Protein AF-A0A7S2LLK6-F1 (afdb_monomer_lite)

Sequence (501 aa):
GRKLWCEEEKQRMEDEGDDYYACFLDEKWFYTQSLRRKIKFLPAMAGEEGVVYEVPRTISRRNVAKVMYLGVVANPIPDKNFDGKIFLKRISEMREYKRASTNQNFSDCAVVNAQLKRGEWHMVVTDGMTLGDLRDVLEYQYNLEDHIVDRLALRFYVPGKDEDSHKCMYIENENDSIPHVDRLSLGGYTLMVKYDKGDEREVDVSCDSRFMEDTMPEVGKAVREAYHWVDENIPIYLYLDNAGGHGTNEVVERYVKLLENKYNVICVHQRPRSPETNMLDLGVWMALQNVVERLHYKRRHSADALARTVEKAWYDLEEIKLSNVFRRWKFVLDLIIEDEGDNLKVESKRGKLFRAPSDEAETIDVAETNDAADDAVDDEAVGGRDALADEDEDEAAETFDRDAEYTDPLDCWEDATGDELTSKCCAKSSCRMSDLPLASTHKCLNCCGIMHGICGVEWDELSSNGFDIRKSSLSSQGQQFLNAQHTMNEICLECCENLTK

InterPro domains:
  IPR036397 Ribonuclease H superfamily [G3DSA:3.30.420.10] (161-344)

Foldseek 3Di:
DQLVLLVVVVVVCVVCPPLAAEKEKDKDKFFLDDPPDDDDDDADDVPDDGPPPPDPCPVDPVPTQIWMKIFMFGAADVVVVFLGGQDIDTQKDKDWDQFKDKDQCQDQQLVLSVCLQVVVLLVVDDPFAFLLNSLVCCCVPSVTDPLQSLQKKKWFWDDDPDPPDIDIDIRRDRRHTDDDDDSVVCVRIHIIGMDGTGDIDIDHDALELVSLLVCLVVSLVSVCVSVVVRDQPRAHEYEYEPDCSNYDPVSVVVSQCVSCVVRNYHYDYRDPPCLLLGLCSVPVVVQLSVQLNVQSVSTDRHNVSSVVSSVVSSVVDGSVRSNVSNVVSSVLSVQCNVVVNDCPSVVVCRPDDDDDPDPPPPDDDDDDDDDDDDDDDDDDDDDDDDDDDPPPPPPPPPPPPPPDDPDDPPDDDDDDDDDDDDDDDDDDPDDDPPDDDPVVVVVVCVVVVPDDDDDDDDDDDDDDDDDDDDDDDDDPVVVVVVVVVVVVVVVVVVVVVVVVD

pLDDT: mean 71.65, std 27.39, range [23.22, 98.44]

Organism: NCBI:txid267567

Secondary structure (DSSP, 8-state):
-HHHHHHHHHHHHHHHGGG-EEEEEEEEEEESS-TT--PPPPPPPTTPPP----------GGG--EEEEEEEEE--BGGGTB-SEEEEEESEEEEE-SS-EEE----SBHHHHHHHHTTGGGGT--TT-BHHHHHHHHHHHHT--HHHHTTEEEEEEEE-SSTT-EEEEEE-STTSBPP---TTGGGGEEEEEEE-TT-EEEEE----HHHHHHHHHHHHHHHHHHTTTS-TTS-EEEEE---GGG--HHHHHHHHHHHHHHH-EEEEEPPTT-GGGSHIIIIIHHHHHHHHHHHSTTB-SSHHHHHHHHHHHHHT--HHHHHHHHHHHHHHHHHHHHTTT-SHHHHHHTT-------TT-S------------S---------------------------------TT---S--------------S---GGG--HHHHHHHHHHTT---SS---------S-----------HHHHHHHHHHHHHHHHHHHHHHHT--

Structure (mmCIF, N/CA/C/O backbone):
data_AF-A0A7S2LLK6-F1
#
_entry.id   AF-A0A7S2LLK6-F1
#
loop_
_atom_site.group_PDB
_atom_site.id
_atom_site.type_symbol
_atom_site.label_atom_id
_atom_site.label_alt_id
_atom_site.label_comp_id
_atom_site.label_asym_id
_atom_site.label_entity_id
_atom_site.label_seq_id
_atom_site.pdbx_PDB_ins_code
_atom_site.Cartn_x
_atom_site.Cartn_y
_atom_site.Cartn_z
_atom_site.occupancy
_atom_site.B_iso_or_equiv
_atom_site.auth_seq_id
_atom_site.auth_comp_id
_atom_site.auth_asym_id
_atom_site.auth_atom_id
_atom_site.pdbx_PDB_model_num
ATOM 1 N N . GLY A 1 1 ? -12.834 15.895 25.697 1.00 85.19 1 GLY A N 1
ATOM 2 C CA . GLY A 1 1 ? -11.379 15.650 25.821 1.00 85.19 1 GLY A CA 1
ATOM 3 C C . GLY A 1 1 ? -11.061 14.228 25.398 1.00 85.19 1 GLY A C 1
ATOM 4 O O . GLY A 1 1 ? -11.996 13.501 25.085 1.00 85.19 1 GLY A O 1
ATOM 5 N N . ARG A 1 2 ? -9.782 13.833 25.377 1.00 90.94 2 ARG A N 1
ATOM 6 C CA . ARG A 1 2 ? -9.351 12.480 24.972 1.00 90.94 2 ARG A CA 1
ATOM 7 C C . ARG A 1 2 ? -9.945 11.372 25.857 1.00 90.94 2 ARG A C 1
ATOM 9 O O . ARG A 1 2 ? -10.465 10.405 25.316 1.00 90.94 2 ARG A O 1
ATOM 16 N N . LYS A 1 3 ? -9.982 11.580 27.181 1.00 93.19 3 LYS A N 1
ATOM 17 C CA . LYS A 1 3 ? -10.693 10.715 28.144 1.00 93.19 3 LYS A CA 1
ATOM 18 C C . LYS A 1 3 ? -12.157 10.497 27.760 1.00 93.19 3 LYS A C 1
ATOM 20 O O . LYS A 1 3 ? -12.543 9.370 27.502 1.00 93.19 3 LYS A O 1
ATOM 25 N N . LEU A 1 4 ? -12.926 11.586 27.662 1.00 94.25 4 LEU A N 1
ATOM 26 C CA . LEU A 1 4 ? -14.359 11.532 27.349 1.00 94.25 4 LEU A CA 1
ATOM 27 C C . LEU A 1 4 ? -14.635 10.762 26.054 1.00 94.25 4 LEU A C 1
ATOM 29 O O . LEU A 1 4 ? -15.556 9.966 26.006 1.00 94.25 4 LEU A O 1
ATOM 33 N N . TRP A 1 5 ? -13.807 10.968 25.026 1.00 94.56 5 TRP A N 1
ATOM 34 C CA . TRP A 1 5 ? -13.932 10.215 23.780 1.00 94.56 5 TRP A CA 1
ATOM 35 C C . TRP A 1 5 ? -13.736 8.713 24.017 1.00 94.56 5 TRP A C 1
ATOM 37 O O . TRP A 1 5 ? -14.548 7.919 23.573 1.00 94.56 5 TRP A O 1
ATOM 47 N N . CYS A 1 6 ? -12.720 8.306 24.784 1.00 94.31 6 CYS A N 1
ATOM 48 C CA . CYS A 1 6 ? -12.520 6.890 25.111 1.00 94.31 6 CYS A CA 1
ATOM 49 C C . CYS A 1 6 ? -13.683 6.310 25.936 1.00 94.31 6 CYS A C 1
ATOM 51 O O . CYS A 1 6 ? -14.060 5.163 25.713 1.00 94.31 6 CYS A O 1
ATOM 53 N N . GLU A 1 7 ? -14.254 7.086 26.864 1.00 95.50 7 GLU A N 1
ATOM 54 C CA . GLU A 1 7 ? -15.439 6.695 27.644 1.00 95.50 7 GLU A CA 1
ATOM 55 C C . GLU A 1 7 ? -16.670 6.511 26.741 1.00 95.50 7 GLU A C 1
ATOM 57 O O . GLU A 1 7 ? -17.357 5.501 26.852 1.00 95.50 7 GLU A O 1
ATOM 62 N N . GLU A 1 8 ? -16.913 7.438 25.810 1.00 95.25 8 GLU A N 1
ATOM 63 C CA . GLU A 1 8 ? -17.992 7.356 24.814 1.00 95.25 8 GLU A CA 1
ATOM 64 C C . GLU A 1 8 ? -17.844 6.115 23.922 1.00 95.25 8 GLU A C 1
ATOM 66 O O . GLU A 1 8 ? -18.819 5.410 23.670 1.00 95.25 8 GLU A O 1
ATOM 71 N N . GLU A 1 9 ? -16.623 5.809 23.477 1.00 94.62 9 GLU A N 1
ATOM 72 C CA . GLU A 1 9 ? -16.362 4.624 22.657 1.00 94.62 9 GLU A CA 1
ATOM 73 C C . GLU A 1 9 ? -16.538 3.319 23.445 1.00 94.62 9 GLU A C 1
ATOM 75 O O . GLU A 1 9 ? -17.066 2.344 22.912 1.00 94.62 9 GLU A O 1
ATOM 80 N N . LYS A 1 10 ? -16.149 3.291 24.725 1.00 94.88 10 LYS A N 1
ATOM 81 C CA . LYS A 1 10 ? -16.391 2.139 25.606 1.00 94.88 10 LYS A CA 1
ATOM 82 C C . LYS A 1 10 ? -17.877 1.929 25.865 1.00 94.88 10 LYS A C 1
ATOM 84 O O . LYS A 1 10 ? -18.346 0.803 25.737 1.00 94.88 10 LYS A O 1
ATOM 89 N N . GLN A 1 11 ? -18.613 3.005 26.136 1.00 95.81 11 GLN A N 1
ATOM 90 C CA . GLN A 1 11 ? -20.061 2.942 26.303 1.00 95.81 11 GLN A CA 1
ATOM 91 C C . GLN A 1 11 ? -20.739 2.418 25.034 1.00 95.81 11 GLN A C 1
ATOM 93 O O . GLN A 1 11 ? -21.596 1.548 25.122 1.00 95.81 11 GLN A O 1
ATOM 98 N N . ARG A 1 12 ? -20.304 2.860 23.846 1.00 94.88 12 ARG A N 1
ATOM 99 C CA . ARG A 1 12 ? -20.839 2.359 22.571 1.00 94.88 12 ARG A CA 1
ATOM 100 C C . ARG A 1 12 ? -20.636 0.852 22.401 1.00 94.88 12 ARG A C 1
ATOM 102 O O . ARG A 1 12 ? -21.558 0.158 21.987 1.00 94.88 12 ARG A O 1
ATOM 109 N N . MET A 1 13 ? -19.453 0.339 22.748 1.00 94.88 13 MET A N 1
ATOM 110 C CA . MET A 1 13 ? -19.194 -1.108 22.722 1.00 94.88 13 MET A CA 1
ATOM 111 C C . MET A 1 13 ? -20.119 -1.880 23.668 1.00 94.88 13 MET A C 1
ATOM 113 O O . MET A 1 13 ? -20.511 -3.000 23.354 1.00 94.88 13 MET A O 1
ATOM 117 N N . GLU A 1 14 ? -20.428 -1.316 24.835 1.00 94.88 14 GLU A N 1
ATOM 118 C CA . GLU A 1 14 ? -21.321 -1.937 25.817 1.00 94.88 14 GLU A CA 1
ATOM 119 C C . GLU A 1 14 ? -22.787 -1.896 25.374 1.00 94.88 14 GLU A C 1
ATOM 121 O O . GLU A 1 14 ? -23.493 -2.892 25.526 1.00 94.88 14 GLU A O 1
ATOM 126 N N . ASP A 1 15 ? -23.225 -0.773 24.803 1.00 94.88 15 ASP A N 1
ATOM 127 C CA . ASP A 1 15 ? -24.603 -0.561 24.357 1.00 94.88 15 ASP A CA 1
ATOM 128 C C . ASP A 1 15 ? -24.978 -1.484 23.188 1.00 94.88 15 ASP A C 1
ATOM 130 O O . ASP A 1 15 ? -26.101 -1.988 23.128 1.00 94.88 15 ASP A O 1
ATOM 134 N N . GLU A 1 16 ? -24.042 -1.722 22.268 1.00 92.81 16 GLU A N 1
ATOM 135 C CA . GLU A 1 16 ? -24.262 -2.555 21.080 1.00 92.81 16 GLU A CA 1
ATOM 136 C C . GLU A 1 16 ? -23.901 -4.030 21.283 1.00 92.81 16 GLU A C 1
ATOM 138 O O . GLU A 1 16 ? -24.431 -4.900 20.590 1.00 92.81 16 GLU A O 1
ATOM 143 N N . GLY A 1 17 ? -23.018 -4.334 22.237 1.00 93.25 17 GLY A N 1
ATOM 144 C CA . GLY A 1 17 ? -22.634 -5.701 22.575 1.00 93.25 17 GLY A CA 1
ATOM 145 C C . GLY A 1 17 ? -22.086 -6.484 21.377 1.00 93.25 17 GLY A C 1
ATOM 146 O O . GLY A 1 17 ? -21.028 -6.158 20.837 1.00 93.25 17 GLY A O 1
ATOM 147 N N . ASP A 1 18 ? -22.796 -7.545 20.986 1.00 88.81 18 ASP A N 1
ATOM 148 C CA . ASP A 1 18 ? -22.389 -8.447 19.899 1.00 88.81 18 ASP A CA 1
ATOM 149 C C . ASP A 1 18 ? -22.553 -7.824 18.499 1.00 88.81 18 ASP A C 1
ATOM 151 O O . ASP A 1 18 ? -21.915 -8.286 17.551 1.00 88.81 18 ASP A O 1
ATOM 155 N N . ASP A 1 19 ? -23.359 -6.765 18.369 1.00 92.19 19 ASP A N 1
ATOM 156 C CA . ASP A 1 19 ? -23.593 -6.057 17.103 1.00 92.19 19 ASP A CA 1
ATOM 157 C C . ASP A 1 19 ? -22.620 -4.884 16.883 1.00 92.19 19 ASP A C 1
ATOM 159 O O . ASP A 1 19 ? -22.769 -4.115 15.934 1.00 92.19 19 ASP A O 1
ATOM 163 N N . TYR A 1 20 ? -21.585 -4.767 17.722 1.00 95.50 20 TYR A N 1
ATOM 164 C CA . TYR A 1 20 ? -20.547 -3.753 17.572 1.00 95.50 20 TYR A CA 1
ATOM 165 C C . TYR A 1 20 ? -19.485 -4.172 16.541 1.00 95.50 20 TYR A C 1
ATOM 167 O O . TYR A 1 20 ? -18.602 -5.000 16.809 1.00 95.50 20 TYR A O 1
ATOM 175 N N . TYR A 1 21 ? -19.516 -3.539 15.366 1.00 96.75 21 TYR A N 1
ATOM 176 C CA . TYR A 1 21 ? -18.551 -3.764 14.286 1.00 96.75 21 TYR A CA 1
ATOM 177 C C . TYR A 1 21 ? -17.672 -2.531 14.070 1.00 96.75 21 TYR A C 1
ATOM 179 O O . TYR A 1 21 ? -18.152 -1.475 13.668 1.00 96.75 21 TYR A O 1
ATOM 187 N N . ALA A 1 22 ? -16.366 -2.679 14.306 1.00 96.81 22 ALA A N 1
ATOM 188 C CA . ALA A 1 22 ? -15.386 -1.602 14.190 1.00 96.81 22 ALA A CA 1
ATOM 189 C C . ALA A 1 22 ? -14.271 -1.939 13.199 1.00 96.81 22 ALA A C 1
ATOM 191 O O . ALA A 1 22 ? -13.627 -2.989 13.300 1.00 96.81 22 ALA A O 1
ATOM 192 N N . CYS A 1 23 ? -13.997 -0.997 12.303 1.00 97.88 23 CYS A N 1
ATOM 193 C CA . CYS A 1 23 ? -12.882 -1.012 11.370 1.00 97.88 23 CYS A CA 1
ATOM 194 C C . CYS A 1 23 ? -12.113 0.312 11.421 1.00 97.88 23 CYS A C 1
ATOM 196 O O . CYS A 1 23 ? -12.633 1.334 11.857 1.00 97.88 23 CYS A O 1
ATOM 198 N N . PHE A 1 24 ? -10.851 0.283 11.017 1.00 98.00 24 PHE A N 1
ATOM 199 C CA . PHE A 1 24 ? -9.899 1.373 11.197 1.00 98.00 24 PHE A CA 1
ATOM 200 C C . PHE A 1 24 ? -9.272 1.709 9.861 1.00 98.00 24 PHE A C 1
ATOM 202 O O . PHE A 1 24 ? -8.800 0.794 9.191 1.00 98.00 24 PHE A O 1
ATOM 209 N N . LEU A 1 25 ? -9.265 2.989 9.511 1.00 97.12 25 LEU A N 1
ATOM 210 C CA . LEU A 1 25 ? -8.668 3.563 8.317 1.00 97.12 25 LEU A CA 1
ATOM 211 C C . LEU A 1 25 ? -7.530 4.495 8.715 1.00 97.12 25 LEU A C 1
ATOM 213 O O . LEU A 1 25 ? -7.634 5.238 9.692 1.00 97.12 25 LEU A O 1
ATOM 217 N N . ASP A 1 26 ? -6.444 4.405 7.961 1.00 96.06 26 ASP A N 1
ATOM 218 C CA . ASP A 1 26 ? -5.253 5.230 8.122 1.00 96.06 26 ASP A CA 1
ATOM 219 C C . ASP A 1 26 ? -4.350 5.090 6.887 1.00 96.06 26 ASP A C 1
ATOM 221 O O . ASP A 1 26 ? -4.468 4.122 6.119 1.00 96.06 26 ASP A O 1
ATOM 225 N N . GLU A 1 27 ? -3.424 6.028 6.715 1.00 94.75 27 GLU A N 1
ATOM 226 C CA . GLU A 1 27 ? -2.404 6.009 5.677 1.00 94.75 27 GLU A CA 1
ATOM 227 C C . GLU A 1 27 ? -0.985 5.856 6.230 1.00 94.75 27 GLU A C 1
ATOM 229 O O . GLU A 1 27 ? -0.643 6.257 7.337 1.00 94.75 27 GLU A O 1
ATOM 234 N N . LYS A 1 28 ? -0.094 5.277 5.423 1.00 93.00 28 LYS A N 1
ATOM 235 C CA . LYS A 1 28 ? 1.302 5.098 5.815 1.00 93.00 28 LYS A CA 1
ATOM 236 C C . LYS A 1 28 ? 2.269 5.168 4.649 1.00 93.00 28 LYS A C 1
ATOM 238 O O . LYS A 1 28 ? 2.090 4.504 3.631 1.00 93.00 28 LYS A O 1
ATOM 243 N N . TRP A 1 29 ? 3.396 5.842 4.884 1.00 93.31 29 TRP A N 1
ATOM 244 C CA . TRP A 1 29 ? 4.627 5.645 4.118 1.00 93.31 29 TRP A CA 1
ATOM 245 C C . TRP A 1 29 ? 5.338 4.340 4.499 1.00 93.31 29 TRP A C 1
ATOM 247 O O . TRP A 1 29 ? 5.798 4.173 5.635 1.00 93.31 29 TRP A O 1
ATOM 257 N N . PHE A 1 30 ? 5.488 3.446 3.527 1.00 93.38 30 PHE A N 1
ATOM 258 C CA . PHE A 1 30 ? 6.358 2.277 3.602 1.00 93.38 30 PHE A CA 1
ATOM 259 C C . PHE A 1 30 ? 7.743 2.601 3.061 1.00 93.38 30 PHE A C 1
ATOM 261 O O . PHE A 1 30 ? 7.897 3.361 2.106 1.00 93.38 30 PHE A O 1
ATOM 268 N N . TYR A 1 31 ? 8.751 1.969 3.654 1.00 89.00 31 TYR A N 1
ATOM 269 C CA . TYR A 1 31 ? 10.155 2.137 3.287 1.00 89.00 31 TYR A CA 1
ATOM 270 C C . TYR A 1 31 ? 10.799 0.780 3.020 1.00 89.00 31 TYR A C 1
ATOM 272 O O . TYR A 1 31 ? 10.410 -0.227 3.613 1.00 89.00 31 TYR A O 1
ATOM 280 N N . THR A 1 32 ? 11.851 0.752 2.198 1.00 85.12 32 THR A N 1
ATOM 281 C CA . THR A 1 32 ? 12.624 -0.482 1.959 1.00 85.12 32 THR A CA 1
ATOM 282 C C . THR A 1 32 ? 13.290 -1.014 3.230 1.00 85.12 32 THR A C 1
ATOM 284 O O . THR A 1 32 ? 13.510 -2.214 3.363 1.00 85.12 32 THR A O 1
ATOM 287 N N . GLN A 1 33 ? 13.653 -0.112 4.147 1.00 76.19 33 GLN A N 1
ATOM 288 C CA . GLN A 1 33 ? 14.254 -0.407 5.445 1.00 76.19 33 GLN A CA 1
ATOM 289 C C . GLN A 1 33 ? 13.787 0.648 6.450 1.00 76.19 33 GLN A C 1
ATOM 291 O O . GLN A 1 33 ? 13.940 1.843 6.191 1.00 76.19 33 GLN A O 1
ATOM 296 N N . SER A 1 34 ? 13.262 0.245 7.608 1.00 67.38 34 SER A N 1
ATOM 297 C CA . SER A 1 34 ? 13.148 1.153 8.744 1.00 67.38 34 SER A CA 1
ATOM 298 C C . SER A 1 34 ? 14.523 1.306 9.387 1.00 67.38 34 SER A C 1
ATOM 300 O O . SER A 1 34 ? 15.154 0.347 9.829 1.00 67.38 34 SER A O 1
ATOM 302 N N . LEU A 1 35 ? 14.990 2.547 9.506 1.00 60.16 35 LEU A N 1
ATOM 303 C CA . LEU A 1 35 ? 16.221 2.878 10.239 1.00 60.16 35 LEU A CA 1
ATOM 304 C C . LEU A 1 35 ? 16.086 2.654 11.763 1.00 60.16 35 LEU A C 1
ATOM 306 O O . LEU A 1 35 ? 16.963 3.037 12.529 1.00 60.16 35 LEU A O 1
ATOM 310 N N . ARG A 1 36 ? 14.976 2.054 12.215 1.00 55.44 36 ARG A N 1
ATOM 311 C CA . ARG A 1 36 ? 14.651 1.799 13.623 1.00 55.44 36 ARG A CA 1
ATOM 312 C C . ARG A 1 36 ? 15.213 0.465 14.130 1.00 55.44 36 ARG A C 1
ATOM 314 O O . ARG A 1 36 ? 15.164 0.204 15.329 1.00 55.44 36 ARG A O 1
ATOM 321 N N . ARG A 1 37 ? 15.756 -0.388 13.251 1.00 55.81 37 ARG A N 1
ATOM 322 C CA . ARG A 1 37 ? 16.369 -1.664 13.645 1.00 55.81 37 ARG A CA 1
ATOM 323 C C . ARG A 1 37 ? 17.856 -1.511 13.949 1.00 55.81 37 ARG A C 1
ATOM 325 O O . ARG A 1 37 ? 18.644 -1.121 13.093 1.00 55.81 37 ARG A O 1
ATOM 332 N N . LYS A 1 3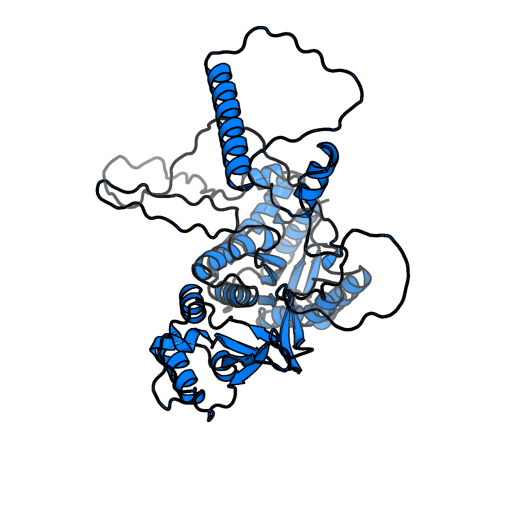8 ? 18.254 -1.937 15.149 1.00 57.91 38 LYS A N 1
ATOM 333 C CA . LYS A 1 38 ? 19.652 -2.258 15.455 1.00 57.91 38 LYS A CA 1
ATOM 334 C C . LYS A 1 38 ? 19.951 -3.647 14.888 1.00 57.91 38 LYS A C 1
ATOM 336 O O . LYS A 1 38 ? 19.383 -4.634 15.350 1.00 57.91 38 LYS A O 1
ATOM 341 N N . ILE A 1 39 ? 20.808 -3.726 13.874 1.00 61.28 39 ILE A N 1
ATOM 342 C CA . ILE A 1 39 ? 21.269 -5.007 13.328 1.00 61.28 39 ILE A CA 1
ATOM 343 C C . ILE A 1 39 ? 22.295 -5.583 14.311 1.00 61.28 39 ILE A C 1
ATOM 345 O O . ILE A 1 39 ? 23.321 -4.957 14.572 1.00 61.28 39 ILE A O 1
ATOM 349 N N . LYS A 1 40 ? 21.998 -6.752 14.892 1.00 63.75 40 LYS A N 1
ATOM 350 C CA . LYS A 1 40 ? 22.940 -7.486 15.747 1.00 63.75 40 LYS A CA 1
ATOM 351 C C . LYS A 1 40 ? 23.849 -8.333 14.858 1.00 63.75 40 LYS A C 1
ATOM 353 O O . LYS A 1 40 ? 23.359 -9.149 14.082 1.00 63.75 40 LYS A O 1
ATOM 358 N N . PHE A 1 41 ? 25.157 -8.136 14.982 1.00 65.31 41 PHE A N 1
ATOM 359 C CA . PHE A 1 41 ? 26.160 -8.922 14.270 1.00 65.31 41 PHE A CA 1
ATOM 360 C C . PHE A 1 41 ? 26.709 -9.995 15.200 1.00 65.31 41 PHE A C 1
ATOM 362 O O . PHE A 1 41 ? 27.157 -9.687 16.306 1.00 65.31 41 PHE A O 1
ATOM 369 N N . LEU A 1 42 ? 26.679 -11.246 14.747 1.00 72.88 42 LEU A N 1
ATOM 370 C CA . LEU A 1 42 ? 27.428 -12.304 15.408 1.00 72.88 42 LEU A CA 1
ATOM 371 C C . LEU A 1 42 ? 28.909 -12.138 15.036 1.00 72.88 42 LEU A C 1
ATOM 373 O O . LEU A 1 42 ? 29.214 -11.975 13.851 1.00 72.88 42 LEU A O 1
ATOM 377 N N . PRO A 1 43 ? 29.830 -12.126 16.013 1.00 70.44 43 PRO A N 1
ATOM 378 C CA . PRO A 1 43 ? 31.254 -12.095 15.716 1.00 70.44 43 PRO A CA 1
ATOM 379 C C . PRO A 1 43 ? 31.660 -13.382 14.993 1.00 70.44 43 PRO A C 1
ATOM 381 O O . PRO A 1 43 ? 31.127 -14.453 15.277 1.00 70.44 43 PRO A O 1
ATOM 384 N N . ALA A 1 44 ? 32.620 -13.273 14.074 1.00 73.38 44 ALA A N 1
ATOM 385 C CA . ALA A 1 44 ? 33.205 -14.440 13.424 1.00 73.38 44 ALA A CA 1
ATOM 386 C C . ALA A 1 44 ? 33.838 -15.365 14.473 1.00 73.38 44 ALA A C 1
ATOM 388 O O . ALA A 1 44 ? 34.542 -14.891 15.374 1.00 73.38 44 ALA A O 1
ATOM 389 N N . MET A 1 45 ? 33.603 -16.674 14.367 1.00 75.44 45 MET A N 1
ATOM 390 C CA . MET A 1 45 ? 34.303 -17.641 15.211 1.00 75.44 45 MET A CA 1
ATOM 391 C C . MET A 1 45 ? 35.757 -17.817 14.755 1.00 75.44 45 MET A C 1
ATOM 393 O O . MET A 1 45 ? 36.151 -17.432 13.653 1.00 75.44 45 MET A O 1
ATOM 397 N N . ALA A 1 46 ? 36.591 -18.400 15.620 1.00 73.38 46 ALA A N 1
ATOM 398 C CA . ALA A 1 46 ? 37.994 -18.647 15.304 1.00 73.38 46 ALA A CA 1
ATOM 399 C C . ALA A 1 46 ? 38.129 -19.548 14.062 1.00 73.38 46 ALA A C 1
ATOM 401 O O . ALA A 1 46 ? 37.759 -20.719 14.096 1.00 73.38 46 ALA A O 1
ATOM 402 N N . GLY A 1 47 ? 38.694 -18.998 12.984 1.00 78.81 47 GLY A N 1
ATOM 403 C CA . GLY A 1 47 ? 38.886 -19.697 11.710 1.00 78.81 47 GLY A CA 1
ATOM 404 C C . GLY A 1 47 ? 37.824 -19.405 10.646 1.00 78.81 47 GLY A C 1
ATOM 405 O O . GLY A 1 47 ? 37.988 -19.861 9.518 1.00 78.81 47 GLY A O 1
ATOM 406 N N . GLU A 1 48 ? 36.784 -18.629 10.962 1.00 80.19 48 GLU A N 1
ATOM 407 C CA . GLU A 1 48 ? 35.832 -18.122 9.971 1.00 80.19 48 GLU A CA 1
ATOM 408 C C . GLU A 1 48 ? 36.292 -16.755 9.446 1.00 80.19 48 GLU A C 1
ATOM 410 O O . GLU A 1 48 ? 36.667 -15.867 10.217 1.00 80.19 48 GLU A O 1
ATOM 415 N N . GLU A 1 49 ? 36.261 -16.566 8.125 1.00 68.56 49 GLU A N 1
ATOM 416 C CA . GLU A 1 49 ? 36.377 -15.225 7.553 1.00 68.56 49 GLU A CA 1
ATOM 417 C C . GLU A 1 49 ? 35.139 -14.417 7.950 1.00 68.56 49 GLU A C 1
ATOM 419 O O . GLU A 1 49 ? 34.004 -14.877 7.812 1.00 68.56 49 GLU A O 1
ATOM 424 N N . GLY A 1 50 ? 35.354 -13.210 8.477 1.00 61.72 50 GLY A N 1
ATOM 425 C CA . GLY A 1 50 ? 34.254 -12.340 8.874 1.00 61.72 50 GLY A CA 1
ATOM 426 C C . GLY A 1 50 ? 33.311 -12.076 7.705 1.00 61.72 50 GLY A C 1
ATOM 427 O O . GLY A 1 50 ? 33.748 -11.716 6.613 1.00 61.72 50 GLY A O 1
ATOM 428 N N . VAL A 1 51 ? 32.007 -12.228 7.940 1.00 60.62 51 VAL A N 1
ATOM 429 C CA . VAL A 1 51 ? 30.991 -11.866 6.950 1.00 60.62 51 VAL A CA 1
ATOM 430 C C . VAL A 1 51 ? 31.052 -10.352 6.742 1.00 60.62 51 VAL A C 1
ATOM 432 O O . VAL A 1 51 ? 30.602 -9.578 7.587 1.00 60.62 51 VAL A O 1
ATOM 435 N N . VAL A 1 52 ? 31.605 -9.915 5.609 1.00 57.31 52 VAL A N 1
ATOM 436 C CA . VAL A 1 52 ? 31.505 -8.518 5.179 1.00 57.31 52 VAL A CA 1
ATOM 437 C C . VAL A 1 52 ? 30.081 -8.307 4.689 1.00 57.31 52 VAL A C 1
ATOM 439 O O . VAL A 1 52 ? 29.733 -8.639 3.558 1.00 57.31 52 VAL A O 1
ATOM 442 N N . TYR A 1 53 ? 29.226 -7.790 5.567 1.00 56.00 53 TYR A N 1
ATOM 443 C CA . TYR A 1 53 ? 27.906 -7.354 5.151 1.00 56.00 53 TYR A CA 1
ATOM 444 C C . TYR A 1 53 ? 28.053 -6.054 4.360 1.00 56.00 53 TYR A C 1
ATOM 446 O O . TYR A 1 53 ? 28.456 -5.024 4.906 1.00 56.00 53 TYR A O 1
ATOM 454 N N . GLU A 1 54 ? 27.716 -6.091 3.074 1.00 55.69 54 GLU A N 1
ATOM 455 C CA . GLU A 1 54 ? 27.576 -4.878 2.278 1.00 55.69 54 GLU A CA 1
ATOM 456 C C . GLU A 1 54 ? 26.361 -4.102 2.790 1.00 55.69 54 GLU A C 1
ATOM 458 O O . GLU A 1 54 ? 25.217 -4.359 2.412 1.00 55.69 54 GLU A O 1
ATOM 463 N N . VAL A 1 55 ? 26.601 -3.156 3.699 1.00 53.16 55 VAL A N 1
ATOM 464 C CA . VAL A 1 55 ? 25.573 -2.195 4.095 1.00 53.16 55 VAL A CA 1
ATOM 465 C C . VAL A 1 55 ? 25.196 -1.412 2.836 1.00 53.16 55 VAL A C 1
ATOM 467 O O . VAL A 1 55 ? 26.084 -0.800 2.230 1.00 53.16 55 VAL A O 1
ATOM 470 N N . PRO A 1 56 ? 23.913 -1.401 2.424 1.00 54.44 56 PRO A N 1
ATOM 471 C CA . PRO A 1 56 ? 23.483 -0.563 1.319 1.00 54.44 56 PRO A CA 1
ATOM 472 C C . PRO A 1 56 ? 23.881 0.877 1.629 1.00 54.44 56 PRO A C 1
ATOM 474 O O . PRO A 1 56 ? 23.436 1.451 2.627 1.00 54.44 56 PRO A O 1
ATOM 477 N N . ARG A 1 57 ? 24.758 1.460 0.806 1.00 49.25 57 ARG A N 1
ATOM 478 C CA . ARG A 1 57 ? 25.170 2.857 0.965 1.00 49.25 57 ARG A CA 1
ATOM 479 C C . ARG A 1 57 ? 23.991 3.743 0.582 1.00 49.25 57 ARG A C 1
ATOM 481 O O . ARG A 1 57 ? 23.857 4.158 -0.564 1.00 49.25 57 ARG A O 1
ATOM 488 N N . THR A 1 58 ? 23.115 4.021 1.539 1.00 52.25 58 THR A N 1
ATOM 489 C CA . THR A 1 58 ? 22.087 5.048 1.374 1.00 52.25 58 THR A CA 1
ATOM 490 C C . THR A 1 58 ? 22.758 6.396 1.598 1.00 52.25 58 THR A C 1
ATOM 492 O O . THR A 1 58 ? 22.996 6.798 2.731 1.00 52.25 58 THR A O 1
ATOM 495 N N . ILE A 1 59 ? 23.117 7.070 0.505 1.00 47.12 59 ILE A N 1
ATOM 496 C CA . ILE A 1 59 ? 23.887 8.326 0.534 1.00 47.12 59 ILE A CA 1
ATOM 497 C C . ILE A 1 59 ? 23.030 9.496 1.066 1.00 47.12 59 ILE A C 1
ATOM 499 O O . ILE A 1 59 ? 23.570 10.474 1.571 1.00 47.12 59 ILE A O 1
ATOM 503 N N . SER A 1 60 ? 21.692 9.400 1.011 1.00 57.78 60 SER A N 1
ATOM 504 C CA . SER A 1 60 ? 20.773 10.426 1.527 1.00 57.78 60 SER A CA 1
ATOM 505 C C . SER A 1 60 ? 19.403 9.854 1.905 1.00 57.78 60 SER A C 1
ATOM 507 O O . SER A 1 60 ? 18.804 9.114 1.124 1.00 57.78 60 SER A O 1
ATOM 509 N N . ARG A 1 61 ? 18.861 10.267 3.065 1.00 56.41 61 ARG A N 1
ATOM 510 C CA . ARG A 1 61 ? 17.477 9.956 3.494 1.00 56.41 61 ARG A CA 1
ATOM 511 C C . ARG A 1 61 ? 16.425 10.549 2.546 1.00 56.41 61 ARG A C 1
ATOM 513 O O . ARG A 1 61 ? 15.323 10.019 2.468 1.00 56.41 61 ARG A O 1
ATOM 520 N N . ARG A 1 62 ? 16.779 11.599 1.790 1.00 56.16 62 ARG A N 1
ATOM 521 C CA . ARG A 1 62 ? 15.890 12.260 0.815 1.00 56.16 62 ARG A CA 1
ATOM 522 C C . ARG A 1 62 ? 15.602 11.395 -0.418 1.00 56.16 62 ARG A C 1
ATOM 524 O O . ARG A 1 62 ? 14.596 11.612 -1.078 1.00 56.16 62 ARG A O 1
ATOM 531 N N . ASN A 1 63 ? 16.457 10.408 -0.701 1.00 64.62 63 ASN A N 1
ATOM 532 C CA . ASN A 1 63 ? 16.377 9.571 -1.904 1.00 64.62 63 ASN A CA 1
ATOM 533 C C . ASN A 1 63 ? 15.976 8.117 -1.603 1.00 64.62 63 ASN A C 1
ATOM 535 O O . ASN A 1 63 ? 16.168 7.239 -2.443 1.00 64.62 63 ASN A O 1
ATOM 539 N N . VAL A 1 64 ? 15.460 7.832 -0.403 1.00 73.25 64 VAL A N 1
ATOM 540 C CA . VAL A 1 64 ? 14.989 6.483 -0.064 1.00 73.25 64 VAL A CA 1
ATOM 541 C C . VAL A 1 64 ? 13.677 6.224 -0.796 1.00 73.25 64 VAL A C 1
ATOM 543 O O . VAL A 1 64 ? 12.743 7.018 -0.697 1.00 73.25 64 VAL A O 1
ATOM 546 N N . ALA A 1 65 ? 13.606 5.102 -1.517 1.00 83.88 65 ALA A N 1
ATOM 547 C CA . ALA A 1 65 ? 12.362 4.651 -2.124 1.00 83.88 65 ALA A CA 1
ATOM 548 C C . ALA A 1 65 ? 11.301 4.459 -1.030 1.00 83.88 65 ALA A C 1
ATOM 550 O O . ALA A 1 65 ? 11.511 3.712 -0.069 1.00 83.88 65 ALA A O 1
ATOM 551 N N . LYS A 1 66 ? 10.179 5.155 -1.193 1.00 90.25 66 LYS A N 1
ATOM 552 C CA . LYS A 1 66 ? 9.026 5.112 -0.302 1.00 90.25 66 LYS A CA 1
ATOM 553 C C . LYS A 1 66 ? 7.753 5.087 -1.132 1.00 90.25 66 LYS A C 1
ATOM 555 O O . LYS A 1 66 ? 7.731 5.668 -2.211 1.00 90.25 66 LYS A O 1
ATOM 560 N N . VAL A 1 67 ? 6.729 4.416 -0.626 1.00 93.94 67 VAL A N 1
ATOM 561 C CA . VAL A 1 67 ? 5.394 4.358 -1.238 1.00 93.94 67 VAL A CA 1
ATOM 562 C C . VAL A 1 67 ? 4.356 4.568 -0.153 1.00 93.94 67 VAL A C 1
ATOM 564 O O . VAL A 1 67 ? 4.554 4.113 0.975 1.00 93.94 67 VAL A O 1
ATOM 567 N N . MET A 1 68 ? 3.282 5.278 -0.472 1.00 95.19 68 MET A N 1
ATOM 568 C CA . MET A 1 68 ? 2.207 5.556 0.473 1.00 95.19 68 MET A CA 1
ATOM 569 C C . MET A 1 68 ? 1.021 4.643 0.195 1.00 95.19 68 MET A C 1
ATOM 571 O O . MET A 1 68 ? 0.679 4.406 -0.962 1.00 95.19 68 MET A O 1
ATOM 575 N N . TYR A 1 69 ? 0.405 4.131 1.250 1.00 97.19 69 TYR A N 1
ATOM 576 C CA . TYR A 1 69 ? -0.775 3.281 1.168 1.00 97.19 69 TYR A CA 1
ATOM 577 C C . TYR A 1 69 ? -1.839 3.764 2.138 1.00 97.19 69 TYR A C 1
ATOM 579 O O . TYR A 1 69 ? -1.515 4.076 3.280 1.00 97.19 69 TYR A O 1
ATOM 587 N N . LEU A 1 70 ? -3.088 3.757 1.686 1.00 97.19 70 LEU A N 1
ATOM 588 C CA . LEU A 1 70 ? -4.278 3.814 2.521 1.00 97.19 70 LEU A CA 1
ATOM 589 C C . LEU A 1 70 ? -4.717 2.379 2.806 1.00 97.19 70 LEU A C 1
ATOM 591 O O . LEU A 1 70 ? -4.801 1.572 1.876 1.00 97.19 70 LEU A O 1
ATOM 595 N N . GLY A 1 71 ? -5.032 2.042 4.052 1.00 97.56 71 GLY A N 1
ATOM 596 C CA . GLY A 1 71 ? -5.607 0.733 4.340 1.00 97.56 71 GLY A CA 1
ATOM 597 C C . GLY A 1 71 ? -6.686 0.750 5.398 1.00 97.56 71 GLY A C 1
ATOM 598 O O . GLY A 1 71 ? -6.834 1.706 6.152 1.00 97.56 71 GLY A O 1
ATOM 599 N N . VAL A 1 72 ? -7.458 -0.335 5.402 1.00 98.38 72 VAL A N 1
ATOM 600 C CA . VAL A 1 72 ? -8.575 -0.564 6.309 1.00 98.38 72 VAL A CA 1
ATOM 601 C C . VAL A 1 72 ? -8.489 -1.969 6.884 1.00 98.38 72 VAL A C 1
ATOM 603 O O . VAL A 1 72 ? -8.371 -2.956 6.148 1.00 98.38 72 VAL A O 1
ATOM 606 N N . VAL A 1 73 ? -8.555 -2.057 8.208 1.00 98.38 73 VAL A N 1
ATOM 607 C CA . VAL A 1 73 ? -8.469 -3.313 8.964 1.00 98.38 73 VAL A CA 1
ATOM 608 C C . VAL A 1 73 ? -9.506 -3.365 10.071 1.00 98.38 73 VAL A C 1
ATOM 610 O O . VAL A 1 73 ? -10.011 -2.341 10.521 1.00 98.38 73 VAL A O 1
ATOM 613 N N . ALA A 1 74 ? -9.780 -4.565 10.558 1.00 98.00 74 ALA A N 1
ATOM 614 C CA . ALA A 1 74 ? -10.636 -4.800 11.703 1.00 98.00 74 ALA A CA 1
ATOM 615 C C . ALA A 1 74 ? -10.180 -6.030 12.495 1.00 98.00 74 ALA A C 1
ATOM 617 O O . ALA A 1 74 ? -9.204 -6.702 12.151 1.00 98.00 74 ALA A O 1
ATOM 618 N N . ASN A 1 75 ? -10.903 -6.333 13.571 1.00 96.88 75 ASN A N 1
ATOM 619 C CA . ASN A 1 75 ? -10.721 -7.585 14.290 1.00 96.88 75 ASN A CA 1
ATOM 620 C C . ASN A 1 75 ? -11.134 -8.777 13.405 1.00 96.88 75 ASN A C 1
ATOM 622 O O . ASN A 1 75 ? -12.282 -8.802 12.959 1.00 96.88 75 ASN A O 1
ATOM 626 N N . PRO A 1 76 ? -10.264 -9.779 13.194 1.00 96.81 76 PRO A N 1
ATOM 627 C CA . PRO A 1 76 ? -10.643 -11.007 12.503 1.00 96.81 76 PRO A CA 1
ATOM 628 C C . PRO A 1 76 ? -11.771 -11.745 13.232 1.00 96.81 76 PRO A C 1
ATOM 630 O O . PRO A 1 76 ? -11.810 -11.779 14.466 1.00 96.81 76 PRO A O 1
ATOM 633 N N . ILE A 1 77 ? -12.659 -12.375 12.463 1.00 95.62 77 ILE A N 1
ATOM 634 C CA . ILE A 1 77 ? -13.762 -13.208 12.955 1.00 95.62 77 ILE A CA 1
ATOM 635 C C . ILE A 1 77 ? -13.751 -14.527 12.161 1.00 95.62 77 ILE A C 1
ATOM 637 O O . ILE A 1 77 ? -14.421 -14.638 11.128 1.00 95.62 77 ILE A O 1
ATOM 641 N N . PRO A 1 78 ? -12.999 -15.546 12.629 1.00 92.94 78 PRO A N 1
ATOM 642 C CA . PRO A 1 78 ? -12.835 -16.814 11.912 1.00 92.94 78 PRO A CA 1
ATOM 643 C C . PRO A 1 78 ? -14.158 -17.530 11.616 1.00 92.94 78 PRO A C 1
ATOM 645 O O . PRO A 1 78 ? -14.346 -18.052 10.520 1.00 92.94 78 PRO A O 1
ATOM 648 N N . ASP A 1 79 ? -15.119 -17.468 12.543 1.00 94.56 79 ASP A N 1
ATOM 649 C CA . ASP A 1 79 ? -16.446 -18.087 12.395 1.00 94.56 79 ASP A CA 1
ATOM 650 C C . ASP A 1 79 ? -17.260 -17.515 11.221 1.00 94.56 79 ASP A C 1
ATOM 652 O O . ASP A 1 79 ? -18.225 -18.129 10.763 1.00 94.56 79 ASP A O 1
ATOM 656 N N . LYS A 1 80 ? -16.882 -16.333 10.725 1.00 95.06 80 LYS A N 1
ATOM 657 C CA . LYS A 1 80 ? -17.506 -15.653 9.584 1.00 95.06 80 LYS A CA 1
ATOM 658 C C . LYS A 1 80 ? -16.628 -15.656 8.331 1.00 95.06 80 LYS A C 1
ATOM 660 O O . LYS A 1 80 ? -16.979 -15.011 7.343 1.00 95.06 80 LYS A O 1
ATOM 665 N N . ASN A 1 81 ? -15.519 -16.402 8.359 1.00 95.19 81 ASN A N 1
ATOM 666 C CA . ASN A 1 81 ? -14.500 -16.416 7.313 1.00 95.19 81 ASN A CA 1
ATOM 667 C C . ASN A 1 81 ? -13.968 -15.001 7.012 1.00 95.19 81 ASN A C 1
ATOM 669 O O . ASN A 1 81 ? -13.849 -14.605 5.853 1.00 95.19 81 ASN A O 1
ATOM 673 N N . PHE A 1 82 ? -13.703 -14.229 8.070 1.00 96.75 82 PHE A N 1
ATOM 674 C CA . PHE A 1 82 ? -13.174 -12.873 7.979 1.00 96.75 82 PHE A CA 1
ATOM 675 C C . PHE A 1 82 ? -11.813 -12.768 8.663 1.00 96.75 82 PHE A C 1
ATOM 677 O O . PHE A 1 82 ? -11.695 -12.974 9.871 1.00 96.75 82 PHE A O 1
ATOM 684 N N . ASP A 1 83 ? -10.795 -12.404 7.889 1.00 96.25 83 ASP A N 1
ATOM 685 C CA . ASP A 1 83 ? -9.385 -12.434 8.287 1.00 96.25 83 ASP A CA 1
ATOM 686 C C . ASP A 1 83 ? -8.877 -11.093 8.864 1.00 96.25 83 ASP A C 1
ATOM 688 O O . ASP A 1 83 ? -7.697 -10.955 9.198 1.00 96.25 83 ASP A O 1
ATOM 692 N N . GLY A 1 84 ? -9.766 -10.098 8.980 1.00 96.88 84 GLY A N 1
ATOM 693 C CA . GLY A 1 84 ? -9.484 -8.761 9.507 1.00 96.88 84 GLY A CA 1
ATOM 694 C C . GLY A 1 84 ? -8.932 -7.757 8.488 1.00 96.88 84 GLY A C 1
ATOM 695 O O . GLY A 1 84 ? -8.815 -6.578 8.823 1.00 96.88 84 GLY A O 1
ATOM 696 N N . LYS A 1 85 ? -8.595 -8.169 7.261 1.00 97.50 85 LYS A N 1
ATOM 697 C CA . LYS A 1 85 ? -8.111 -7.276 6.197 1.00 97.50 85 LYS A CA 1
ATOM 698 C C . LYS A 1 85 ? -9.290 -6.859 5.319 1.00 97.50 85 LYS A C 1
ATOM 700 O O . LYS A 1 85 ? -10.022 -7.711 4.832 1.00 97.50 85 LYS A O 1
ATOM 705 N N . ILE A 1 86 ? -9.487 -5.555 5.117 1.00 98.06 86 ILE A N 1
ATOM 706 C CA . ILE A 1 86 ? -10.653 -5.038 4.376 1.00 98.06 86 ILE A CA 1
ATOM 707 C C . ILE A 1 86 ? -10.221 -4.368 3.076 1.00 98.06 86 ILE A C 1
ATOM 709 O O . ILE A 1 86 ? -10.731 -4.693 2.008 1.00 98.06 86 ILE A O 1
ATOM 713 N N . PHE A 1 87 ? -9.286 -3.423 3.156 1.00 98.12 87 PHE A N 1
ATOM 714 C CA . PHE A 1 87 ? -8.910 -2.597 2.013 1.00 98.12 87 PHE A CA 1
ATOM 715 C C . PHE A 1 87 ? -7.439 -2.208 2.099 1.00 98.12 87 PHE A C 1
ATOM 717 O O . PHE A 1 87 ? -6.931 -1.933 3.184 1.00 98.12 87 PHE A O 1
ATOM 724 N N . LEU A 1 88 ? -6.759 -2.171 0.960 1.00 98.00 88 LEU A N 1
ATOM 725 C CA . LEU A 1 88 ? -5.412 -1.631 0.836 1.00 98.00 88 LEU A CA 1
ATOM 726 C C . LEU A 1 88 ? -5.277 -1.031 -0.562 1.00 98.00 88 LEU A C 1
ATOM 728 O O . LEU A 1 88 ? -5.492 -1.730 -1.550 1.00 98.00 88 LEU A O 1
ATOM 732 N N . LYS A 1 89 ? -4.925 0.250 -0.645 1.00 97.25 89 LYS A N 1
ATOM 733 C CA . LYS A 1 89 ? -4.762 0.967 -1.911 1.00 97.25 89 LYS A CA 1
ATOM 734 C C . LYS A 1 89 ? -3.525 1.843 -1.853 1.00 97.25 89 LYS A C 1
ATOM 736 O O . LYS A 1 89 ? -3.351 2.619 -0.912 1.00 97.25 89 LYS A O 1
ATOM 741 N N . ARG A 1 90 ? -2.659 1.714 -2.858 1.00 96.75 90 ARG A N 1
ATOM 742 C CA . ARG A 1 90 ? -1.533 2.627 -3.044 1.00 96.75 90 ARG A CA 1
ATOM 743 C C . ARG A 1 90 ? -2.087 4.020 -3.336 1.00 96.75 90 ARG A C 1
ATOM 745 O O . ARG A 1 90 ? -3.048 4.165 -4.089 1.00 96.75 90 ARG A O 1
ATOM 752 N N . ILE A 1 91 ? -1.506 5.042 -2.717 1.00 95.69 91 ILE A N 1
ATOM 753 C CA . ILE A 1 91 ? -1.870 6.434 -2.989 1.00 95.69 91 ILE A CA 1
ATOM 754 C C . ILE A 1 91 ? -1.123 6.866 -4.249 1.00 95.69 91 ILE A C 1
ATOM 756 O O . ILE A 1 91 ? -0.020 7.413 -4.213 1.00 95.69 91 ILE A O 1
ATOM 760 N N . SER A 1 92 ? -1.716 6.515 -5.381 1.00 94.94 92 SER A N 1
ATOM 761 C CA . SER A 1 92 ? -1.148 6.651 -6.715 1.00 94.94 92 SER A CA 1
ATOM 762 C C . SER A 1 92 ? -2.239 6.891 -7.754 1.00 94.94 92 SER A C 1
ATOM 764 O O . SER A 1 92 ? -3.425 6.659 -7.515 1.00 94.94 92 SER A O 1
ATOM 766 N N . GLU A 1 93 ? -1.828 7.345 -8.935 1.00 93.44 93 GLU A N 1
ATOM 767 C CA . GLU A 1 93 ? -2.687 7.414 -10.111 1.00 93.44 93 GLU A CA 1
ATOM 768 C C . GLU A 1 93 ? -1.961 6.888 -11.354 1.00 93.44 93 GLU A C 1
ATOM 770 O O . GLU A 1 93 ? -0.736 6.994 -11.480 1.00 93.44 93 GLU A O 1
ATOM 775 N N . MET A 1 94 ? -2.727 6.338 -12.295 1.00 93.06 94 MET A N 1
ATOM 776 C CA . MET A 1 94 ? -2.198 5.945 -13.597 1.00 93.06 94 MET A CA 1
ATOM 777 C C . MET A 1 94 ? -1.992 7.189 -14.463 1.00 93.06 94 MET A C 1
ATOM 779 O O . MET A 1 94 ? -2.914 7.976 -14.681 1.00 93.06 94 MET A O 1
ATOM 783 N N . ARG A 1 95 ? -0.768 7.379 -14.960 1.00 93.62 95 ARG A N 1
ATOM 784 C CA . ARG A 1 95 ? -0.394 8.448 -15.890 1.00 93.62 95 ARG A CA 1
ATOM 785 C C . ARG A 1 95 ? 0.251 7.869 -17.134 1.00 93.62 95 ARG A C 1
ATOM 787 O O . ARG A 1 95 ? 1.057 6.950 -17.052 1.00 93.62 95 ARG A O 1
ATOM 794 N N . GLU A 1 96 ? 0.000 8.495 -18.272 1.00 95.00 96 GLU A N 1
ATOM 795 C CA . GLU A 1 96 ? 0.689 8.148 -19.510 1.00 95.00 96 GLU A CA 1
ATOM 796 C C . GLU A 1 96 ? 2.097 8.763 -19.581 1.00 95.00 96 GLU A C 1
ATOM 798 O O . GLU A 1 96 ? 2.357 9.894 -19.142 1.00 95.00 96 GLU A O 1
ATOM 803 N N . TYR A 1 97 ? 3.024 8.042 -20.207 1.00 89.75 97 TYR A N 1
ATOM 804 C CA . TYR A 1 97 ? 4.316 8.576 -20.609 1.00 89.75 97 TYR A CA 1
ATOM 805 C C . TYR A 1 97 ? 4.126 9.651 -21.690 1.00 89.75 97 TYR A C 1
ATOM 807 O O . TYR A 1 97 ? 3.718 9.371 -22.818 1.00 89.75 97 TYR A O 1
ATOM 815 N N . LYS A 1 98 ? 4.504 10.901 -21.381 1.00 92.06 98 LYS A N 1
ATOM 816 C CA . LYS A 1 98 ? 4.457 12.030 -22.338 1.00 92.06 98 LYS A CA 1
ATOM 817 C C . LYS A 1 98 ? 5.424 11.861 -23.522 1.00 92.06 98 LYS A C 1
ATOM 819 O O . LYS A 1 98 ? 5.236 12.481 -24.571 1.00 92.06 98 LYS A O 1
ATOM 824 N N . ARG A 1 99 ? 6.455 11.031 -23.357 1.00 92.31 99 ARG A N 1
ATOM 825 C CA . ARG A 1 99 ? 7.486 10.717 -24.355 1.00 92.31 99 ARG A CA 1
ATOM 826 C C . ARG A 1 99 ? 8.041 9.314 -24.129 1.00 92.31 99 ARG A C 1
ATOM 828 O O . ARG A 1 99 ? 7.903 8.784 -23.029 1.00 92.31 99 ARG A O 1
ATOM 835 N N . ALA A 1 100 ? 8.746 8.789 -25.128 1.00 90.69 100 ALA A N 1
ATOM 836 C CA . ALA A 1 100 ? 9.496 7.554 -24.963 1.00 90.69 100 ALA A CA 1
ATOM 837 C C . ALA A 1 100 ? 10.543 7.688 -23.842 1.00 90.69 100 ALA A C 1
ATOM 839 O O . ALA A 1 100 ? 11.183 8.732 -23.681 1.00 90.69 100 ALA A O 1
ATOM 840 N N . SER A 1 101 ? 10.699 6.633 -23.055 1.00 91.25 101 SER A N 1
ATOM 841 C CA . SER A 1 101 ? 11.623 6.548 -21.933 1.00 91.25 101 SER A CA 1
ATOM 842 C C . SER A 1 101 ? 12.286 5.180 -21.926 1.00 91.25 101 SER A C 1
ATOM 844 O O . SER A 1 101 ? 11.668 4.170 -22.242 1.00 91.25 101 SER A O 1
ATOM 846 N N . THR A 1 102 ? 13.556 5.138 -21.545 1.00 92.88 102 THR A N 1
ATOM 847 C CA . THR A 1 102 ? 14.307 3.890 -21.412 1.00 92.88 102 THR A CA 1
ATOM 848 C C . THR A 1 102 ? 14.883 3.796 -20.016 1.00 92.88 102 THR A C 1
ATOM 850 O O . THR A 1 102 ? 15.412 4.783 -19.502 1.00 92.88 102 THR A O 1
ATOM 853 N N . ASN A 1 103 ? 14.839 2.615 -19.412 1.00 91.81 103 ASN A N 1
ATOM 854 C CA . ASN A 1 103 ? 15.480 2.361 -18.128 1.00 91.81 103 ASN A CA 1
ATOM 855 C C . ASN A 1 103 ? 16.172 0.988 -18.111 1.00 91.81 103 ASN A C 1
ATOM 857 O O . ASN A 1 103 ? 16.158 0.256 -19.094 1.00 91.81 103 ASN A O 1
ATOM 861 N N . GLN A 1 104 ? 16.813 0.658 -16.991 1.00 92.50 104 GLN A N 1
ATOM 862 C CA . GLN A 1 104 ? 17.460 -0.639 -16.761 1.00 92.50 104 GLN A CA 1
ATOM 863 C C . GLN A 1 104 ? 16.839 -1.351 -15.549 1.00 92.50 104 GLN A C 1
ATOM 865 O O . GLN A 1 104 ? 17.540 -1.802 -14.635 1.00 92.50 104 GLN A O 1
ATOM 870 N N . ASN A 1 105 ? 15.509 -1.353 -15.484 1.00 91.12 105 ASN A N 1
ATOM 871 C CA . ASN A 1 105 ? 14.727 -2.030 -14.457 1.00 91.12 105 ASN A CA 1
ATOM 872 C C . ASN A 1 105 ? 14.165 -3.329 -15.041 1.00 91.12 105 ASN A C 1
ATOM 874 O O . ASN A 1 105 ? 13.001 -3.398 -15.406 1.00 91.12 105 ASN A O 1
ATOM 878 N N . PHE A 1 106 ? 15.018 -4.342 -15.146 1.00 92.19 106 PHE A N 1
ATOM 879 C CA . PHE A 1 106 ? 14.679 -5.639 -15.733 1.00 92.19 106 PHE A CA 1
ATOM 880 C C . PHE A 1 106 ? 13.987 -6.569 -14.735 1.00 92.19 106 PHE A C 1
ATOM 882 O O . PHE A 1 106 ? 13.152 -7.379 -15.105 1.00 92.19 106 PHE A O 1
ATOM 889 N N . SER A 1 107 ? 14.376 -6.494 -13.461 1.00 91.69 107 SER A N 1
ATOM 890 C CA . SER A 1 107 ? 13.877 -7.396 -12.425 1.00 91.69 107 SER A CA 1
ATOM 891 C C . SER A 1 107 ? 13.816 -6.703 -11.070 1.00 91.69 107 SER A C 1
ATOM 893 O O . SER A 1 107 ? 14.597 -5.795 -10.756 1.00 91.69 107 SER A O 1
ATOM 895 N N . ASP A 1 108 ? 12.911 -7.184 -10.226 1.00 88.62 108 ASP A N 1
ATOM 896 C CA . ASP A 1 108 ? 12.855 -6.810 -8.818 1.00 88.62 108 ASP A CA 1
ATOM 897 C C . ASP A 1 108 ? 13.932 -7.473 -7.976 1.00 88.62 108 ASP A C 1
ATOM 899 O O . ASP A 1 108 ? 14.226 -6.992 -6.884 1.00 88.62 108 ASP A O 1
ATOM 903 N N . CYS A 1 109 ? 14.537 -8.563 -8.446 1.00 88.38 109 CYS A N 1
ATOM 904 C CA . CYS A 1 109 ? 15.701 -9.136 -7.788 1.00 88.38 109 CYS A CA 1
ATOM 905 C C . CYS A 1 109 ? 16.913 -8.233 -8.043 1.00 88.38 109 CYS A C 1
ATOM 907 O O . CYS A 1 109 ? 17.364 -8.086 -9.181 1.00 88.38 109 CYS A O 1
ATOM 909 N N . ALA A 1 110 ? 17.475 -7.642 -6.982 1.00 87.19 110 ALA A N 1
ATOM 910 C CA . ALA A 1 110 ? 18.603 -6.719 -7.112 1.00 87.19 110 ALA A CA 1
ATOM 911 C C . ALA A 1 110 ? 19.830 -7.395 -7.744 1.00 87.19 110 ALA A C 1
ATOM 913 O O . ALA A 1 110 ? 20.551 -6.760 -8.511 1.00 87.19 110 ALA A O 1
ATOM 914 N N . VAL A 1 111 ? 20.034 -8.687 -7.459 1.00 88.56 111 VAL A N 1
ATOM 915 C CA . VAL A 1 111 ? 21.145 -9.481 -8.002 1.00 88.56 111 VAL A CA 1
ATOM 916 C C . VAL A 1 111 ? 20.983 -9.667 -9.507 1.00 88.56 111 VAL A C 1
ATOM 918 O O . VAL A 1 111 ? 21.865 -9.254 -10.253 1.00 88.56 111 VAL A O 1
ATOM 921 N N . VAL A 1 112 ? 19.842 -10.201 -9.954 1.00 90.56 112 VAL A N 1
ATOM 922 C CA . VAL A 1 112 ? 19.542 -10.414 -11.382 1.00 90.56 112 VAL A CA 1
ATOM 923 C C . VAL A 1 112 ? 19.618 -9.099 -12.152 1.00 90.56 112 VAL A C 1
ATOM 925 O O . VAL A 1 112 ? 20.281 -9.004 -13.183 1.00 90.56 112 VAL A O 1
ATOM 928 N N . ASN A 1 113 ? 19.020 -8.037 -11.611 1.00 92.25 113 ASN A N 1
ATOM 929 C CA . ASN A 1 113 ? 19.054 -6.731 -12.252 1.00 92.25 113 ASN A CA 1
ATOM 930 C C . ASN A 1 113 ? 20.486 -6.176 -12.364 1.00 92.25 113 ASN A C 1
ATOM 932 O O . ASN A 1 113 ? 20.832 -5.560 -13.369 1.00 92.25 113 ASN A O 1
ATOM 936 N N . ALA A 1 114 ? 21.337 -6.394 -11.354 1.00 89.81 114 ALA A N 1
ATOM 937 C CA . ALA A 1 114 ? 22.743 -6.000 -11.402 1.00 89.81 114 ALA A CA 1
ATOM 938 C C . ALA A 1 114 ? 23.552 -6.828 -12.414 1.00 89.81 114 ALA A C 1
ATOM 940 O O . ALA A 1 114 ? 24.396 -6.261 -13.104 1.00 89.81 114 ALA A O 1
ATOM 941 N N . GLN A 1 115 ? 23.281 -8.131 -12.540 1.00 91.31 115 GLN A N 1
ATOM 942 C CA . GLN A 1 115 ? 23.906 -8.997 -13.548 1.00 91.31 115 GLN A CA 1
ATOM 943 C C . GLN A 1 115 ? 23.609 -8.497 -14.966 1.00 91.31 115 GLN A C 1
ATOM 945 O O . GLN A 1 115 ? 24.525 -8.287 -15.763 1.00 91.31 115 GLN A O 1
ATOM 950 N N . LEU A 1 116 ? 22.338 -8.206 -15.251 1.00 92.69 116 LEU A N 1
ATOM 951 C CA . LEU A 1 116 ? 21.918 -7.673 -16.546 1.00 92.69 116 LEU A CA 1
ATOM 952 C C . LEU A 1 116 ? 22.518 -6.285 -16.818 1.00 92.69 116 LEU A C 1
ATOM 954 O O . LEU A 1 116 ? 23.040 -6.047 -17.906 1.00 92.69 116 LEU A O 1
ATOM 958 N N . LYS A 1 117 ? 22.559 -5.397 -15.815 1.00 91.12 117 LYS A N 1
ATOM 959 C CA . LYS A 1 117 ? 23.220 -4.081 -15.928 1.00 91.12 117 LYS A CA 1
ATOM 960 C C . LYS A 1 117 ? 24.714 -4.168 -16.228 1.00 91.12 117 LYS A C 1
ATOM 962 O O . LYS A 1 117 ? 25.231 -3.324 -16.951 1.00 91.12 117 LYS A O 1
ATOM 967 N N . ARG A 1 118 ? 25.410 -5.166 -15.679 1.00 89.19 118 ARG A N 1
ATOM 968 C CA . ARG A 1 118 ? 26.840 -5.398 -15.940 1.00 89.19 118 ARG A CA 1
ATOM 969 C C . ARG A 1 118 ? 27.121 -5.996 -17.318 1.00 89.19 118 ARG A C 1
ATOM 971 O O . ARG A 1 118 ? 28.286 -6.142 -17.673 1.00 89.19 118 ARG A O 1
ATOM 978 N N . GLY A 1 119 ? 26.088 -6.346 -18.084 1.00 88.88 119 GLY A N 1
ATOM 979 C CA . GLY A 1 119 ? 26.259 -6.955 -19.398 1.00 88.88 119 GLY A CA 1
ATOM 980 C C . GLY A 1 119 ? 26.477 -8.466 -19.355 1.00 88.88 119 GLY A C 1
ATOM 981 O O . GLY A 1 119 ? 27.005 -9.023 -20.309 1.00 88.88 119 GLY A O 1
ATOM 982 N N . GLU A 1 120 ? 26.083 -9.166 -18.283 1.00 89.00 120 GLU A N 1
ATOM 983 C CA . GLU A 1 120 ? 26.218 -10.636 -18.233 1.00 89.00 120 GLU A CA 1
ATOM 984 C C . GLU A 1 120 ? 25.385 -11.336 -19.324 1.00 89.00 120 GLU A C 1
ATOM 986 O O . GLU A 1 120 ? 25.741 -12.425 -19.773 1.00 89.00 120 GLU A O 1
ATOM 991 N N . TRP A 1 121 ? 24.348 -10.668 -19.839 1.00 90.56 121 TRP A N 1
ATOM 992 C CA . TRP A 1 121 ? 23.576 -11.115 -20.999 1.00 90.56 121 TRP A CA 1
ATOM 993 C C . TRP A 1 121 ? 24.410 -11.212 -22.292 1.00 90.56 121 TRP A C 1
ATOM 995 O O . TRP A 1 121 ? 24.052 -11.975 -23.181 1.00 90.56 121 TRP A O 1
ATOM 1005 N N . HIS A 1 122 ? 25.565 -10.544 -22.409 1.00 88.25 122 HIS A N 1
ATOM 1006 C CA . HIS A 1 122 ? 26.456 -10.724 -23.567 1.00 88.25 122 HIS A CA 1
ATOM 1007 C C . HIS A 1 122 ? 26.944 -12.173 -23.718 1.00 88.25 122 HIS A C 1
ATOM 1009 O O . HIS A 1 122 ? 27.320 -12.600 -24.807 1.00 88.25 122 HIS A O 1
ATOM 1015 N N . MET A 1 123 ? 26.954 -12.942 -22.625 1.00 84.75 123 MET A N 1
ATOM 1016 C CA . MET A 1 123 ? 27.430 -14.325 -22.623 1.00 84.75 123 MET A CA 1
ATOM 1017 C C . MET A 1 123 ? 26.481 -15.283 -23.342 1.00 84.75 123 MET A C 1
ATOM 1019 O O . MET A 1 123 ? 26.936 -16.338 -23.791 1.00 84.75 123 MET A O 1
ATOM 1023 N N . VAL A 1 124 ? 25.199 -14.917 -23.438 1.00 86.94 124 VAL A N 1
ATOM 1024 C CA . VAL A 1 124 ? 24.154 -15.742 -24.058 1.00 86.94 124 VAL A CA 1
ATOM 1025 C C . VAL A 1 124 ? 23.948 -15.431 -25.538 1.00 86.94 124 VAL A C 1
ATOM 1027 O O . VAL A 1 124 ? 23.360 -16.239 -26.249 1.00 86.94 124 VAL A O 1
ATOM 1030 N N . VAL A 1 125 ? 24.459 -14.290 -26.013 1.00 86.44 125 VAL A N 1
ATOM 1031 C CA . VAL A 1 125 ? 24.353 -13.886 -27.418 1.00 86.44 125 VAL A CA 1
ATOM 1032 C C . VAL A 1 125 ? 25.229 -14.792 -28.286 1.00 86.44 125 VAL A C 1
ATOM 1034 O O . VAL A 1 125 ? 26.408 -15.005 -27.989 1.00 86.44 125 VAL A O 1
ATOM 1037 N N . THR A 1 126 ? 24.646 -15.323 -29.362 1.00 84.00 126 THR A N 1
ATOM 1038 C CA . THR A 1 126 ? 25.325 -16.181 -30.346 1.00 84.00 126 THR A CA 1
ATOM 1039 C C . THR A 1 126 ? 25.192 -15.623 -31.762 1.00 84.00 126 THR A C 1
ATOM 1041 O O . THR A 1 126 ? 24.379 -14.735 -32.026 1.00 84.00 126 THR A O 1
ATOM 1044 N N . ASP A 1 127 ? 26.015 -16.123 -32.682 1.00 81.50 127 ASP A N 1
ATOM 1045 C CA . ASP A 1 127 ? 26.037 -15.640 -34.061 1.00 81.50 127 ASP A CA 1
ATOM 1046 C C . ASP A 1 127 ? 24.704 -15.905 -34.772 1.00 81.50 127 ASP A C 1
ATOM 1048 O O . ASP A 1 127 ? 24.224 -17.036 -34.827 1.00 81.50 127 ASP A O 1
ATOM 1052 N N . GLY A 1 128 ? 24.129 -14.853 -35.360 1.00 82.44 128 GLY A N 1
ATOM 1053 C CA . GLY A 1 128 ? 22.852 -14.924 -36.075 1.00 82.44 128 GLY A CA 1
ATOM 1054 C C . GLY A 1 128 ? 21.613 -14.853 -35.180 1.00 82.44 128 GLY A C 1
ATOM 1055 O O . GLY A 1 128 ? 20.506 -14.955 -35.700 1.00 82.44 128 GLY A O 1
ATOM 1056 N N . MET A 1 129 ? 21.790 -14.651 -33.872 1.00 90.50 129 MET A N 1
ATOM 1057 C CA . MET A 1 129 ? 20.694 -14.481 -32.922 1.00 90.50 129 MET A CA 1
ATOM 1058 C C . MET A 1 129 ? 19.911 -13.191 -33.200 1.00 90.50 129 MET A C 1
ATOM 1060 O O . MET A 1 129 ? 20.490 -12.127 -33.450 1.00 90.50 129 MET A O 1
ATOM 1064 N N . THR A 1 130 ? 18.587 -13.282 -33.159 1.00 93.44 130 THR A N 1
ATOM 1065 C CA . THR A 1 130 ? 17.683 -12.131 -33.253 1.00 93.44 130 THR A CA 1
ATOM 1066 C C . THR A 1 130 ? 17.385 -11.545 -31.872 1.00 93.44 130 THR A C 1
ATOM 1068 O O . THR A 1 130 ? 17.713 -12.142 -30.842 1.00 93.44 130 THR A O 1
ATOM 1071 N N . LEU A 1 131 ? 16.772 -10.359 -31.819 1.00 92.62 131 LEU A N 1
ATOM 1072 C CA . LEU A 1 131 ? 16.306 -9.801 -30.547 1.00 92.62 131 LEU A CA 1
ATOM 1073 C C . LEU A 1 131 ? 15.241 -10.694 -29.889 1.00 92.62 131 LEU A C 1
ATOM 1075 O O . LEU A 1 131 ? 15.254 -10.822 -28.668 1.00 92.62 131 LEU A O 1
ATOM 1079 N N . GLY A 1 132 ? 14.359 -11.316 -30.678 1.00 93.88 132 GLY A N 1
ATOM 1080 C CA . GLY A 1 132 ? 13.359 -12.271 -30.194 1.00 93.88 132 GLY A CA 1
ATOM 1081 C C . GLY A 1 132 ? 14.010 -13.477 -29.520 1.00 93.88 132 GLY A C 1
ATOM 1082 O O . GLY A 1 132 ? 13.713 -13.769 -28.368 1.00 93.88 132 GLY A O 1
ATOM 1083 N N . ASP A 1 133 ? 15.011 -14.084 -30.164 1.00 94.50 133 ASP A N 1
ATOM 1084 C CA . ASP A 1 133 ? 15.756 -15.193 -29.555 1.00 94.50 133 ASP A CA 1
ATOM 1085 C C . ASP A 1 133 ? 16.417 -14.768 -28.230 1.00 94.50 133 ASP A C 1
ATOM 1087 O O . ASP A 1 133 ? 16.451 -15.528 -27.260 1.00 94.50 133 ASP A O 1
ATOM 1091 N N . LEU A 1 134 ? 16.986 -13.554 -28.174 1.00 93.38 134 LEU A N 1
ATOM 1092 C CA . LEU A 1 134 ? 17.609 -13.043 -26.951 1.00 93.38 134 LEU A CA 1
ATOM 1093 C C . LEU A 1 134 ? 16.569 -12.852 -25.843 1.00 93.38 134 LEU A C 1
ATOM 1095 O O . LEU A 1 134 ? 16.847 -13.196 -24.696 1.00 93.38 134 LEU A O 1
ATOM 1099 N N . ARG A 1 135 ? 15.393 -12.314 -26.175 1.00 95.44 135 ARG A N 1
ATOM 1100 C CA . ARG A 1 135 ? 14.270 -12.150 -25.245 1.00 95.44 135 ARG A CA 1
ATOM 1101 C C . ARG A 1 135 ? 13.879 -13.488 -24.622 1.00 95.44 135 ARG A C 1
ATOM 1103 O O . ARG A 1 135 ? 13.918 -13.578 -23.397 1.00 95.44 135 ARG A O 1
ATOM 1110 N N . ASP A 1 136 ? 13.662 -14.519 -25.435 1.00 95.25 136 ASP A N 1
ATOM 1111 C CA . ASP A 1 136 ? 13.295 -15.867 -24.977 1.00 95.25 136 ASP A CA 1
ATOM 1112 C C . ASP A 1 136 ? 14.357 -16.466 -24.036 1.00 95.25 136 ASP A C 1
ATOM 1114 O O . ASP A 1 136 ? 14.057 -17.051 -22.990 1.00 95.25 136 ASP A O 1
ATOM 1118 N N . VAL A 1 137 ? 15.642 -16.298 -24.372 1.00 94.88 137 VAL A N 1
ATOM 1119 C CA . VAL A 1 137 ? 16.738 -16.796 -23.527 1.00 94.88 137 VAL A CA 1
ATOM 1120 C C . VAL A 1 137 ? 16.819 -16.029 -22.209 1.00 94.88 137 VAL A C 1
ATOM 1122 O O . VAL A 1 137 ? 17.056 -16.640 -21.164 1.00 94.88 137 VAL A O 1
ATOM 1125 N N . LEU A 1 138 ? 16.633 -14.706 -22.224 1.00 94.38 138 LEU A N 1
ATOM 1126 C CA . LEU A 1 138 ? 16.671 -13.892 -21.010 1.00 94.38 138 LEU A CA 1
ATOM 1127 C C . LEU A 1 138 ? 15.460 -14.134 -20.111 1.00 94.38 138 LEU A C 1
ATOM 1129 O O . LEU A 1 138 ? 15.637 -14.211 -18.894 1.00 94.38 138 LEU A O 1
ATOM 1133 N N . GLU A 1 139 ? 14.274 -14.300 -20.693 1.00 95.44 139 GLU A N 1
ATOM 1134 C CA . GLU A 1 139 ? 13.064 -14.732 -19.996 1.00 95.44 139 GLU A CA 1
ATOM 1135 C C . GLU A 1 139 ? 13.341 -16.026 -19.230 1.00 95.44 139 GLU A C 1
ATOM 1137 O O . GLU A 1 139 ? 13.231 -16.053 -18.004 1.00 95.44 139 GLU A O 1
ATOM 1142 N N . TYR A 1 140 ? 13.820 -17.062 -19.922 1.00 94.06 140 TYR A N 1
ATOM 1143 C CA . TYR A 1 140 ? 14.077 -18.362 -19.310 1.00 94.06 140 TYR A CA 1
ATOM 1144 C C . TYR A 1 140 ? 15.212 -18.328 -18.274 1.00 94.06 140 TYR A C 1
ATOM 1146 O O . TYR A 1 140 ? 15.079 -18.861 -17.171 1.00 94.06 140 TYR A O 1
ATOM 1154 N N . GLN A 1 141 ? 16.351 -17.715 -18.606 1.00 93.62 141 GLN A N 1
ATOM 1155 C CA . GLN A 1 141 ? 17.550 -17.771 -17.765 1.00 93.62 141 GLN A CA 1
ATOM 1156 C C . GLN A 1 141 ? 17.450 -16.886 -16.518 1.00 93.62 141 GLN A C 1
ATOM 1158 O O . GLN A 1 141 ? 17.984 -17.247 -15.466 1.00 93.62 141 GLN A O 1
ATOM 1163 N N . TYR A 1 142 ? 16.810 -15.722 -16.634 1.00 91.69 142 TYR A N 1
ATOM 1164 C CA . TYR A 1 142 ? 16.721 -14.738 -15.555 1.00 91.69 142 TYR A CA 1
ATOM 1165 C C . TYR A 1 142 ? 15.321 -14.639 -14.941 1.00 91.69 142 TYR A C 1
ATOM 1167 O O . TYR A 1 142 ? 15.145 -13.871 -13.991 1.00 91.69 142 TYR A O 1
ATOM 1175 N N . ASN A 1 143 ? 14.362 -15.434 -15.432 1.00 92.50 143 ASN A N 1
ATOM 1176 C CA . ASN A 1 143 ? 12.964 -15.437 -15.002 1.00 92.50 143 ASN A CA 1
ATOM 1177 C C . ASN A 1 143 ? 12.379 -14.016 -15.033 1.00 92.50 143 ASN A C 1
ATOM 1179 O O . ASN A 1 143 ? 11.870 -13.511 -14.025 1.00 92.50 143 ASN A O 1
ATOM 1183 N N . LEU A 1 144 ? 12.569 -13.341 -16.171 1.00 93.19 144 LEU A N 1
ATOM 1184 C CA . LEU A 1 144 ? 12.007 -12.015 -16.412 1.00 93.19 144 LEU A CA 1
ATOM 1185 C C . LEU A 1 144 ? 10.504 -12.133 -16.655 1.00 93.19 144 LEU A C 1
ATOM 1187 O O . LEU A 1 144 ? 10.037 -13.133 -17.181 1.00 93.19 144 LEU A O 1
ATOM 1191 N N . GLU A 1 145 ? 9.754 -11.116 -16.245 1.00 90.75 145 GLU A N 1
ATOM 1192 C CA . GLU A 1 145 ? 8.307 -11.078 -16.455 1.00 90.75 145 GLU A CA 1
ATOM 1193 C C . GLU A 1 145 ? 7.993 -10.712 -17.912 1.00 90.75 145 GLU A C 1
ATOM 1195 O O . GLU A 1 145 ? 8.648 -9.826 -18.464 1.00 90.75 145 GLU A O 1
ATOM 1200 N N . ASP A 1 146 ? 6.968 -11.329 -18.505 1.00 92.69 146 ASP A N 1
ATOM 1201 C CA . ASP A 1 146 ? 6.589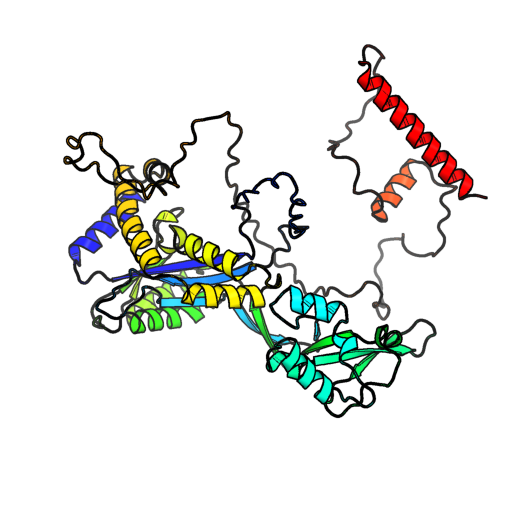 -11.188 -19.923 1.00 92.69 146 ASP A CA 1
ATOM 1202 C C . ASP A 1 146 ? 6.514 -9.714 -20.355 1.00 92.69 146 ASP A C 1
ATOM 1204 O O . ASP A 1 146 ? 7.134 -9.287 -21.326 1.00 92.69 146 ASP A O 1
ATOM 1208 N N . HIS A 1 147 ? 5.858 -8.884 -19.538 1.00 89.75 147 HIS A N 1
ATOM 1209 C CA . HIS A 1 147 ? 5.688 -7.458 -19.817 1.00 89.75 147 HIS A CA 1
ATOM 1210 C C . HIS A 1 147 ? 7.011 -6.667 -19.859 1.00 89.75 147 HIS A C 1
ATOM 1212 O O . HIS A 1 147 ? 7.056 -5.577 -20.430 1.00 89.75 147 HIS A O 1
ATOM 1218 N N . ILE A 1 148 ? 8.078 -7.172 -19.230 1.00 92.94 148 ILE A N 1
ATOM 1219 C CA . ILE A 1 148 ? 9.434 -6.622 -19.332 1.00 92.94 148 ILE A CA 1
ATOM 1220 C C . ILE A 1 148 ? 10.120 -7.152 -20.588 1.00 92.94 148 ILE A C 1
ATOM 1222 O O . ILE A 1 148 ? 10.766 -6.372 -21.288 1.00 92.94 148 ILE A O 1
ATOM 1226 N N . VAL A 1 149 ? 9.986 -8.452 -20.865 1.00 93.94 149 VAL A N 1
ATOM 1227 C CA . VAL A 1 149 ? 10.595 -9.140 -22.014 1.00 93.94 149 VAL A CA 1
ATOM 1228 C C . VAL A 1 149 ? 10.158 -8.494 -23.327 1.00 93.94 149 VAL A C 1
ATOM 1230 O O . VAL A 1 149 ? 11.009 -8.110 -24.133 1.00 93.94 149 VAL A O 1
ATOM 1233 N N . ASP A 1 150 ? 8.859 -8.235 -23.474 1.00 93.69 150 ASP A N 1
ATOM 1234 C CA . ASP A 1 150 ? 8.256 -7.574 -24.641 1.00 93.69 150 ASP A CA 1
ATOM 1235 C C . ASP A 1 150 ? 8.843 -6.181 -24.919 1.00 93.69 150 ASP A C 1
ATOM 1237 O O . ASP A 1 150 ? 8.842 -5.684 -26.049 1.00 93.69 150 ASP A O 1
ATOM 1241 N N . ARG A 1 151 ? 9.372 -5.541 -23.873 1.00 94.38 151 ARG A N 1
ATOM 1242 C CA . ARG A 1 151 ? 9.897 -4.172 -23.876 1.00 94.38 151 ARG A CA 1
ATOM 1243 C C . ARG A 1 151 ? 11.421 -4.111 -23.942 1.00 94.38 151 ARG A C 1
ATOM 1245 O O . ARG A 1 151 ? 11.984 -3.011 -23.923 1.00 94.38 151 ARG A O 1
ATOM 1252 N N . LEU A 1 152 ? 12.108 -5.253 -23.997 1.00 96.06 152 LEU A N 1
ATOM 1253 C CA . LEU A 1 152 ? 13.565 -5.285 -24.078 1.00 96.06 152 LEU A CA 1
ATOM 1254 C C . LEU A 1 152 ? 14.043 -4.737 -25.420 1.00 96.06 152 LEU A C 1
ATOM 1256 O O . LEU A 1 152 ? 13.631 -5.201 -26.481 1.00 96.06 152 LEU A O 1
ATOM 1260 N N . ALA A 1 153 ? 14.965 -3.786 -25.367 1.00 94.81 153 ALA A N 1
ATOM 1261 C CA . ALA A 1 153 ? 15.604 -3.194 -26.530 1.00 94.81 153 ALA A CA 1
ATOM 1262 C C . ALA A 1 153 ? 17.117 -3.112 -26.319 1.00 94.81 153 ALA A C 1
ATOM 1264 O O . ALA A 1 153 ? 17.602 -2.950 -25.194 1.00 94.81 153 ALA A O 1
ATOM 1265 N N . LEU A 1 154 ? 17.873 -3.178 -27.415 1.00 93.31 154 LEU A N 1
ATOM 1266 C CA . LEU A 1 154 ? 19.314 -2.939 -27.394 1.00 93.31 154 LEU A CA 1
ATOM 1267 C C . LEU A 1 154 ? 19.605 -1.532 -27.893 1.00 93.31 154 LEU A C 1
ATOM 1269 O O . LEU A 1 154 ? 19.383 -1.217 -29.058 1.00 93.31 154 LEU A O 1
ATOM 1273 N N . ARG A 1 155 ? 20.129 -0.690 -27.008 1.00 92.19 155 ARG A N 1
ATOM 1274 C CA . ARG A 1 155 ? 20.572 0.667 -27.326 1.00 92.19 155 ARG A CA 1
ATOM 1275 C C . ARG A 1 155 ? 22.028 0.654 -27.772 1.00 92.19 155 ARG A C 1
ATOM 1277 O O . ARG A 1 155 ? 22.854 0.054 -27.093 1.00 92.19 155 ARG A O 1
ATOM 1284 N N . PHE A 1 156 ? 22.356 1.374 -28.837 1.00 89.88 156 PHE A N 1
ATOM 1285 C CA . PHE A 1 156 ? 23.729 1.574 -29.306 1.00 89.88 156 PHE A CA 1
ATOM 1286 C C . PHE A 1 156 ? 23.921 2.983 -29.873 1.00 89.88 156 PHE A C 1
ATOM 1288 O O . PHE A 1 156 ? 22.955 3.712 -30.109 1.00 89.88 156 PHE A O 1
ATOM 1295 N N . TYR A 1 157 ? 25.176 3.376 -30.083 1.00 87.31 157 TYR A N 1
ATOM 1296 C CA . TYR A 1 157 ? 25.531 4.680 -30.638 1.00 87.31 157 TYR A CA 1
ATOM 1297 C C . TYR A 1 157 ? 26.217 4.519 -31.991 1.00 87.31 157 TYR A C 1
ATOM 1299 O O . TYR A 1 157 ? 27.075 3.656 -32.168 1.00 87.31 157 TYR A O 1
ATOM 1307 N N . VAL A 1 158 ? 25.846 5.371 -32.942 1.00 85.62 158 VAL A N 1
ATOM 1308 C CA . VAL A 1 158 ? 26.511 5.504 -34.244 1.00 85.62 158 VAL A CA 1
ATOM 1309 C C . VAL A 1 158 ? 27.075 6.916 -34.394 1.00 85.62 158 VAL A C 1
ATOM 1311 O O . VAL A 1 158 ? 26.454 7.857 -33.894 1.00 85.62 158 VAL A O 1
ATOM 1314 N N . PRO A 1 159 ? 28.221 7.094 -35.078 1.00 84.06 159 PRO A N 1
ATOM 1315 C CA . PRO A 1 159 ? 28.773 8.419 -35.342 1.00 84.06 159 PRO A CA 1
ATOM 1316 C C . PRO A 1 159 ? 27.741 9.325 -36.023 1.00 84.06 159 PRO A C 1
ATOM 1318 O O . PRO A 1 159 ? 27.053 8.911 -36.961 1.00 84.06 159 PRO A O 1
ATOM 1321 N N . GLY A 1 160 ? 27.599 10.541 -35.507 1.00 82.88 160 GLY A N 1
ATOM 1322 C CA . GLY A 1 160 ? 26.721 11.569 -36.044 1.00 82.88 160 GLY A CA 1
ATOM 1323 C C . GLY A 1 160 ? 27.364 12.342 -37.198 1.00 82.88 160 GLY A C 1
ATOM 1324 O O . GLY A 1 160 ? 28.303 11.876 -37.841 1.00 82.88 160 GLY A O 1
ATOM 1325 N N . LYS A 1 161 ? 26.801 13.513 -37.519 1.00 79.12 161 LYS A N 1
ATOM 1326 C CA . LYS A 1 161 ? 27.281 14.351 -38.634 1.00 79.12 161 LYS A CA 1
ATOM 1327 C C . LYS A 1 161 ? 28.549 15.135 -38.285 1.00 79.12 161 LYS A C 1
ATOM 1329 O O . LYS A 1 161 ? 29.331 15.409 -39.191 1.00 79.12 161 LYS A O 1
ATOM 1334 N N . ASP A 1 162 ? 28.735 15.455 -37.009 1.00 83.38 162 ASP A N 1
ATOM 1335 C CA . ASP A 1 162 ? 29.903 16.158 -36.478 1.00 83.38 162 ASP A CA 1
ATOM 1336 C C . ASP A 1 162 ? 30.850 15.166 -35.789 1.00 83.38 162 ASP A C 1
ATOM 1338 O O . ASP A 1 162 ? 30.374 14.177 -35.225 1.00 83.38 162 ASP A O 1
ATOM 1342 N N . GLU A 1 163 ? 32.165 15.431 -35.815 1.00 73.50 163 GLU A N 1
ATOM 1343 C CA . GLU A 1 163 ? 33.220 14.510 -35.335 1.00 73.50 163 GLU A CA 1
ATOM 1344 C C . GLU A 1 163 ? 33.040 14.057 -33.872 1.00 73.50 163 GLU A C 1
ATOM 1346 O O . GLU A 1 163 ? 33.442 12.944 -33.539 1.00 73.50 163 GLU A O 1
ATOM 1351 N N . ASP A 1 164 ? 32.363 14.855 -33.038 1.00 76.94 164 ASP A N 1
ATOM 1352 C CA . ASP A 1 164 ? 32.096 14.545 -31.624 1.00 76.94 164 ASP A CA 1
ATOM 1353 C C . ASP A 1 164 ? 30.643 14.101 -31.345 1.00 76.94 164 ASP A C 1
ATOM 1355 O O . ASP A 1 164 ? 30.307 13.678 -30.235 1.00 76.94 164 ASP A O 1
ATOM 1359 N N . SER A 1 165 ? 29.757 14.167 -32.344 1.00 80.69 165 SER A N 1
ATOM 1360 C CA . SER A 1 165 ? 28.338 13.839 -32.167 1.00 80.69 165 SER A CA 1
ATOM 1361 C C . SER A 1 165 ? 28.094 12.332 -32.267 1.00 80.69 165 SER A C 1
ATOM 1363 O O . SER A 1 165 ? 28.582 11.666 -33.179 1.00 80.69 165 SER A O 1
ATOM 1365 N N . HIS A 1 166 ? 27.291 11.783 -31.357 1.00 82.25 166 HIS A N 1
ATOM 1366 C CA . HIS A 1 166 ? 26.872 10.382 -31.386 1.00 82.25 166 HIS A CA 1
ATOM 1367 C C . HIS A 1 166 ? 25.351 10.315 -31.455 1.00 82.25 166 HIS A C 1
ATOM 1369 O O . HIS A 1 166 ? 24.650 10.902 -30.637 1.00 82.25 166 HIS A O 1
ATOM 1375 N N . LYS A 1 167 ? 24.818 9.580 -32.428 1.00 85.06 167 LYS A N 1
ATOM 1376 C CA . LYS A 1 167 ? 23.381 9.358 -32.551 1.00 85.06 167 LYS A CA 1
ATOM 1377 C C . LYS A 1 167 ? 23.001 8.051 -31.866 1.00 85.06 167 LYS A C 1
ATOM 1379 O O . LYS A 1 167 ? 23.510 6.986 -32.212 1.00 85.06 167 LYS A O 1
ATOM 1384 N N . CYS A 1 168 ? 22.067 8.142 -30.926 1.00 87.12 168 CYS A N 1
ATOM 1385 C CA . CYS A 1 168 ? 21.475 6.985 -30.271 1.00 87.12 168 CYS A CA 1
ATOM 1386 C C . CYS A 1 168 ? 20.523 6.243 -31.225 1.00 87.12 168 CYS A C 1
ATOM 1388 O O . CYS A 1 168 ? 19.689 6.860 -31.893 1.00 87.12 168 CYS A O 1
ATOM 1390 N N . MET A 1 169 ? 20.665 4.923 -31.289 1.00 89.31 169 MET A N 1
ATOM 1391 C CA . MET A 1 169 ? 19.859 4.007 -32.092 1.00 89.31 169 MET A CA 1
ATOM 1392 C C . MET A 1 169 ? 19.451 2.797 -31.246 1.00 89.31 169 MET A C 1
ATOM 1394 O O . MET A 1 169 ? 20.070 2.505 -30.219 1.00 89.31 169 MET A O 1
ATOM 1398 N N . TYR A 1 170 ? 18.415 2.089 -31.695 1.00 91.44 170 TYR A N 1
ATOM 1399 C CA . TYR A 1 170 ? 17.847 0.948 -30.984 1.00 91.44 170 TYR A CA 1
ATOM 1400 C C . TYR A 1 170 ? 17.598 -0.230 -31.927 1.00 91.44 170 TYR A C 1
ATOM 1402 O O . TYR A 1 170 ? 17.248 -0.032 -33.091 1.00 91.44 170 TYR A O 1
ATOM 1410 N N . ILE A 1 171 ? 17.770 -1.442 -31.403 1.00 91.56 171 ILE A N 1
ATOM 1411 C CA . ILE A 1 171 ? 17.230 -2.683 -31.963 1.00 91.56 171 ILE A CA 1
ATOM 1412 C C . ILE A 1 171 ? 16.011 -3.037 -31.116 1.00 91.56 171 ILE A C 1
ATOM 1414 O O . ILE A 1 171 ? 16.145 -3.228 -29.904 1.00 91.56 171 ILE A O 1
ATOM 1418 N N . GLU A 1 172 ? 14.839 -3.063 -31.746 1.00 91.75 172 GLU A N 1
ATOM 1419 C CA . GLU A 1 172 ? 13.544 -3.159 -31.055 1.00 91.75 172 GLU A CA 1
ATOM 1420 C C . GLU A 1 172 ? 12.625 -4.222 -31.656 1.00 91.75 172 GLU A C 1
ATOM 1422 O O . GLU A 1 172 ? 11.797 -4.775 -30.936 1.00 91.75 172 GLU A O 1
ATOM 1427 N N . ASN A 1 173 ? 12.758 -4.532 -32.952 1.00 91.81 173 ASN A N 1
ATOM 1428 C CA . ASN A 1 173 ? 11.928 -5.558 -33.571 1.00 91.81 173 ASN A CA 1
ATOM 1429 C C . ASN A 1 173 ? 12.507 -6.939 -33.270 1.00 91.81 173 ASN A C 1
ATOM 1431 O O . ASN A 1 173 ? 13.709 -7.159 -33.397 1.00 91.81 173 ASN A O 1
ATOM 1435 N N . GLU A 1 174 ? 11.638 -7.894 -32.956 1.00 91.25 174 GLU A N 1
ATOM 1436 C CA . GLU A 1 174 ? 12.033 -9.265 -32.610 1.00 91.25 174 GLU A CA 1
ATOM 1437 C C . GLU A 1 174 ? 12.855 -9.942 -33.705 1.00 91.25 174 GLU A C 1
ATOM 1439 O O . GLU A 1 174 ? 13.792 -10.668 -33.406 1.00 91.25 174 GLU A O 1
ATOM 1444 N N . ASN A 1 175 ? 12.549 -9.653 -34.971 1.00 92.56 175 ASN A N 1
ATOM 1445 C CA . ASN A 1 175 ? 13.231 -10.247 -36.120 1.00 92.56 175 ASN A CA 1
ATOM 1446 C C . ASN A 1 175 ? 14.556 -9.555 -36.478 1.00 92.56 175 ASN A C 1
ATOM 1448 O O . ASN A 1 175 ? 15.256 -10.020 -37.381 1.00 92.56 175 ASN A O 1
ATOM 1452 N N . ASP A 1 176 ? 14.899 -8.439 -35.828 1.00 90.25 176 ASP A N 1
ATOM 1453 C CA . ASP A 1 176 ? 16.144 -7.739 -36.119 1.00 90.25 176 ASP A CA 1
ATOM 1454 C C . ASP A 1 176 ? 17.327 -8.553 -35.583 1.00 90.25 176 ASP A C 1
ATOM 1456 O O . ASP A 1 176 ? 17.384 -8.932 -34.409 1.00 90.25 176 ASP A O 1
ATOM 1460 N N . SER A 1 177 ? 18.291 -8.833 -36.461 1.00 87.81 177 SER A N 1
ATOM 1461 C CA . SER A 1 177 ? 19.503 -9.561 -36.095 1.00 87.81 177 SER A CA 1
ATOM 1462 C C . SER A 1 177 ? 20.396 -8.708 -35.202 1.00 87.81 177 SER A C 1
ATOM 1464 O O . SER A 1 177 ? 20.694 -7.554 -35.524 1.00 87.81 177 SER A O 1
ATOM 1466 N N . ILE A 1 178 ? 20.890 -9.303 -34.120 1.00 85.00 178 ILE A N 1
ATOM 1467 C CA . ILE A 1 178 ? 21.901 -8.675 -33.277 1.00 85.00 178 ILE A CA 1
ATOM 1468 C C . ILE A 1 178 ? 23.222 -8.696 -34.062 1.00 85.00 178 ILE A C 1
ATOM 1470 O O . ILE A 1 178 ? 23.654 -9.770 -34.496 1.00 85.00 178 ILE A O 1
ATOM 1474 N N . PRO A 1 179 ? 23.864 -7.538 -34.311 1.00 73.50 179 PRO A N 1
ATOM 1475 C CA . PRO A 1 179 ? 25.055 -7.485 -35.145 1.00 73.50 179 PRO A CA 1
ATOM 1476 C C . PRO A 1 179 ? 26.166 -8.384 -34.610 1.00 73.50 179 PRO A C 1
ATOM 1478 O O . PRO A 1 179 ? 26.497 -8.351 -33.426 1.00 73.50 179 PRO A O 1
ATOM 1481 N N . HIS A 1 180 ? 26.760 -9.163 -35.512 1.00 61.56 180 HIS A N 1
ATOM 1482 C CA . HIS A 1 180 ? 27.892 -10.022 -35.199 1.00 61.56 180 HIS A CA 1
ATOM 1483 C C . HIS A 1 180 ? 29.103 -9.160 -34.839 1.00 61.56 180 HIS A C 1
ATOM 1485 O O . HIS A 1 180 ? 29.739 -8.553 -35.709 1.00 61.56 180 HIS A O 1
ATOM 1491 N N . VAL A 1 181 ? 29.459 -9.139 -33.561 1.00 57.53 181 VAL A N 1
ATOM 1492 C CA . VAL A 1 181 ? 30.712 -8.557 -33.092 1.00 57.53 181 VAL A CA 1
ATOM 1493 C C . VAL A 1 181 ? 31.192 -9.360 -31.885 1.00 57.53 181 VAL A C 1
ATOM 1495 O O . VAL A 1 181 ? 30.386 -9.801 -31.072 1.00 57.53 181 VAL A O 1
ATOM 1498 N N . ASP A 1 182 ? 32.506 -9.571 -31.788 1.00 55.94 182 ASP A N 1
ATOM 1499 C CA . ASP A 1 182 ? 33.179 -10.305 -30.708 1.00 55.94 182 ASP A CA 1
ATOM 1500 C C . ASP A 1 182 ? 32.663 -9.882 -29.311 1.00 55.94 182 ASP A C 1
ATOM 1502 O O . ASP A 1 182 ? 32.225 -8.741 -29.123 1.00 55.94 182 ASP A O 1
ATOM 1506 N N . ARG A 1 183 ? 32.728 -10.750 -28.291 1.00 52.94 183 ARG A N 1
ATOM 1507 C CA . ARG A 1 183 ? 32.142 -10.468 -26.952 1.00 52.94 183 ARG A CA 1
ATOM 1508 C C . ARG A 1 183 ? 32.642 -9.157 -26.323 1.00 52.94 183 ARG A C 1
ATOM 1510 O O . ARG A 1 183 ? 31.921 -8.526 -25.558 1.00 52.94 183 ARG A O 1
ATOM 1517 N N . LEU A 1 184 ? 33.860 -8.731 -26.670 1.00 51.12 184 LEU A N 1
ATOM 1518 C CA . LEU A 1 184 ? 34.466 -7.458 -26.252 1.00 51.12 184 LEU A CA 1
ATOM 1519 C C . LEU A 1 184 ? 33.852 -6.226 -26.947 1.00 51.12 184 LEU A C 1
ATOM 1521 O O . LEU A 1 184 ? 33.870 -5.132 -26.393 1.00 51.12 184 LEU A O 1
ATOM 1525 N N . SER A 1 185 ? 33.287 -6.395 -28.141 1.00 56.62 185 SER A N 1
ATOM 1526 C CA . SER A 1 185 ? 32.665 -5.338 -28.952 1.00 56.62 185 SER A CA 1
ATOM 1527 C C . SER A 1 185 ? 31.161 -5.162 -28.732 1.00 56.62 185 SER A C 1
ATOM 1529 O O . SER A 1 185 ? 30.626 -4.113 -29.088 1.00 56.62 185 SER A O 1
ATOM 1531 N N . LEU A 1 186 ? 30.488 -6.103 -28.056 1.00 61.22 186 LEU A N 1
ATOM 1532 C CA . LEU A 1 186 ? 29.148 -5.851 -27.509 1.00 61.22 186 LEU A CA 1
ATOM 1533 C C . LEU A 1 186 ? 29.148 -4.770 -26.413 1.00 61.22 186 LEU A C 1
ATOM 1535 O O . LEU A 1 186 ? 28.088 -4.261 -26.074 1.00 61.22 186 LEU A O 1
ATOM 1539 N N . GLY A 1 187 ? 30.319 -4.329 -25.931 1.00 63.44 187 GLY A N 1
ATOM 1540 C CA . GLY A 1 187 ? 30.446 -3.177 -25.030 1.00 63.44 187 GLY A CA 1
ATOM 1541 C C . GLY A 1 187 ? 29.853 -1.864 -25.570 1.00 63.44 187 GLY A C 1
ATOM 1542 O O . GLY A 1 187 ? 29.633 -0.944 -24.789 1.00 63.44 187 GLY A O 1
ATOM 1543 N N . GLY A 1 188 ? 29.561 -1.775 -26.875 1.00 78.81 188 GLY A N 1
ATOM 1544 C CA . GLY A 1 188 ? 28.822 -0.657 -27.477 1.00 78.81 188 GLY A CA 1
ATOM 1545 C C . GLY A 1 188 ? 27.293 -0.745 -27.360 1.00 78.81 188 GLY A C 1
ATOM 1546 O O . GLY A 1 188 ? 26.611 0.228 -27.686 1.00 78.81 188 GLY A O 1
ATOM 1547 N N . TYR A 1 189 ? 26.752 -1.881 -26.907 1.00 88.38 189 TYR A N 1
ATOM 1548 C CA . TYR A 1 189 ? 25.320 -2.111 -26.729 1.00 88.38 189 TYR A CA 1
ATOM 1549 C C . TYR A 1 189 ? 24.948 -2.078 -25.251 1.00 88.38 189 TYR A C 1
ATOM 1551 O O . TYR A 1 189 ? 25.649 -2.587 -24.381 1.00 88.38 189 TYR A O 1
ATOM 1559 N N . THR A 1 190 ? 23.801 -1.486 -24.955 1.00 91.38 190 THR A N 1
ATOM 1560 C CA . THR A 1 190 ? 23.207 -1.483 -23.623 1.00 91.38 190 THR A CA 1
ATOM 1561 C C . THR A 1 190 ? 21.824 -2.106 -23.713 1.00 91.38 190 THR A C 1
ATOM 1563 O O . THR A 1 190 ? 20.977 -1.604 -24.449 1.00 91.38 190 THR A O 1
ATOM 1566 N N . LEU A 1 191 ? 21.576 -3.170 -22.949 1.00 93.81 191 LEU A N 1
ATOM 1567 C CA . LEU A 1 191 ? 20.221 -3.680 -22.756 1.00 93.81 191 LEU A CA 1
ATOM 1568 C C . LEU A 1 191 ? 19.406 -2.645 -21.976 1.00 93.81 191 LEU A C 1
ATOM 1570 O O . LEU A 1 191 ? 19.887 -2.104 -20.976 1.00 93.81 191 LEU A O 1
ATOM 1574 N N . MET A 1 192 ? 18.195 -2.366 -22.443 1.00 95.25 192 MET A N 1
ATOM 1575 C CA . MET A 1 192 ? 17.270 -1.393 -21.866 1.00 95.25 192 MET A CA 1
ATOM 1576 C C . MET A 1 192 ? 15.848 -1.960 -21.886 1.00 95.25 192 MET A C 1
ATOM 1578 O O . MET A 1 192 ? 15.515 -2.778 -22.737 1.00 95.25 192 MET A O 1
ATOM 1582 N N . VAL A 1 193 ? 15.001 -1.486 -20.977 1.00 95.06 193 VAL A N 1
ATOM 1583 C CA . VAL A 1 193 ? 13.542 -1.628 -21.057 1.00 95.06 193 VAL A CA 1
ATOM 1584 C C . VAL A 1 193 ? 12.994 -0.320 -21.612 1.00 95.06 193 VAL A C 1
ATOM 1586 O O . VAL A 1 193 ? 13.262 0.746 -21.040 1.00 95.06 193 VAL A O 1
ATOM 1589 N N . LYS A 1 194 ? 12.274 -0.383 -22.732 1.00 94.25 194 LYS A N 1
ATOM 1590 C CA . LYS A 1 194 ? 11.721 0.786 -23.416 1.00 94.25 194 LYS A CA 1
ATOM 1591 C C . LYS A 1 194 ? 10.221 0.927 -23.147 1.00 94.25 194 LYS A C 1
ATOM 1593 O O . LYS A 1 194 ? 9.455 -0.031 -23.196 1.00 94.25 194 LYS A O 1
ATOM 1598 N N . TYR A 1 195 ? 9.824 2.160 -22.876 1.00 93.12 195 TYR A N 1
ATOM 1599 C CA . TYR A 1 195 ? 8.444 2.602 -22.755 1.00 93.12 195 TYR A CA 1
ATOM 1600 C C . TYR A 1 195 ? 8.214 3.654 -23.827 1.00 93.12 195 TYR A C 1
ATOM 1602 O O . TYR A 1 195 ? 8.998 4.597 -23.949 1.00 93.12 195 TYR A O 1
ATOM 1610 N N . ASP A 1 196 ? 7.170 3.483 -24.616 1.00 92.50 196 ASP A N 1
ATOM 1611 C CA . ASP A 1 196 ? 6.768 4.399 -25.661 1.00 92.50 196 ASP A CA 1
ATOM 1612 C C . ASP A 1 196 ? 5.818 5.473 -25.122 1.00 92.50 196 ASP A C 1
ATOM 1614 O O . ASP A 1 196 ? 5.290 5.423 -24.009 1.00 92.50 196 ASP A O 1
ATOM 1618 N N . LYS A 1 197 ? 5.622 6.515 -25.928 1.00 93.88 197 LYS A N 1
ATOM 1619 C CA . LYS A 1 197 ? 4.648 7.557 -25.610 1.00 93.88 197 LYS A CA 1
ATOM 1620 C C . LYS A 1 197 ? 3.242 6.948 -25.582 1.00 93.88 197 LYS A C 1
ATOM 1622 O O . LYS A 1 197 ? 2.839 6.320 -26.556 1.00 93.88 197 LYS A O 1
ATOM 1627 N N . GLY A 1 198 ? 2.490 7.234 -24.524 1.00 92.31 198 GLY A N 1
ATOM 1628 C CA . GLY A 1 198 ? 1.141 6.701 -24.317 1.00 92.31 198 GLY A CA 1
ATOM 1629 C C . GLY A 1 198 ? 1.098 5.403 -23.511 1.00 92.31 198 GLY A C 1
ATOM 1630 O O . GLY A 1 198 ? 0.014 4.995 -23.118 1.00 92.31 198 GLY A O 1
ATOM 1631 N N . ASP A 1 199 ? 2.245 4.785 -23.205 1.00 91.88 199 ASP A N 1
ATOM 1632 C CA . ASP A 1 199 ? 2.273 3.722 -22.202 1.00 91.88 199 ASP A CA 1
ATOM 1633 C C . ASP A 1 199 ? 1.831 4.264 -20.844 1.00 91.88 199 ASP A C 1
ATOM 1635 O O . ASP A 1 199 ? 2.145 5.402 -20.486 1.00 91.88 199 ASP A O 1
ATOM 1639 N N . GLU A 1 200 ? 1.148 3.438 -20.062 1.00 92.19 200 GLU A N 1
ATOM 1640 C CA . GLU A 1 200 ? 0.720 3.806 -18.720 1.00 92.19 200 GLU A CA 1
ATOM 1641 C C . GLU A 1 200 ? 1.790 3.467 -17.677 1.00 92.19 200 GLU A C 1
ATOM 1643 O O . GLU A 1 200 ? 2.507 2.468 -17.767 1.00 92.19 200 GLU A O 1
ATOM 1648 N N . ARG A 1 201 ? 1.878 4.307 -16.650 1.00 89.75 201 ARG A N 1
ATOM 1649 C CA . ARG A 1 201 ? 2.658 4.063 -15.441 1.00 89.75 201 ARG A CA 1
ATOM 1650 C C . ARG A 1 201 ? 1.901 4.542 -14.223 1.00 89.75 201 ARG A C 1
ATOM 1652 O O . ARG A 1 201 ? 1.242 5.578 -14.253 1.00 89.75 201 ARG A O 1
ATOM 1659 N N . GLU A 1 202 ? 2.083 3.836 -13.128 1.00 91.06 202 GLU A N 1
ATOM 1660 C CA . GLU A 1 202 ? 1.577 4.269 -11.840 1.00 91.06 202 GLU A CA 1
ATOM 1661 C C . GLU A 1 202 ? 2.525 5.311 -11.228 1.00 91.06 202 GLU A C 1
ATOM 1663 O O . GLU A 1 202 ? 3.746 5.133 -11.214 1.00 91.06 202 GLU A O 1
ATOM 1668 N N . VAL A 1 203 ? 1.979 6.430 -10.755 1.00 91.00 203 VAL A N 1
ATOM 1669 C CA . VAL A 1 203 ? 2.744 7.528 -10.153 1.00 91.00 203 VAL A CA 1
ATOM 1670 C C . VAL A 1 203 ? 2.167 7.838 -8.782 1.00 91.00 203 VAL A C 1
ATOM 1672 O O . VAL A 1 203 ? 0.959 8.003 -8.652 1.00 91.00 203 VAL A O 1
ATOM 1675 N N . ASP A 1 204 ? 3.030 7.932 -7.770 1.00 91.44 204 ASP A N 1
ATOM 1676 C CA . ASP A 1 204 ? 2.615 8.310 -6.417 1.00 91.44 204 ASP A CA 1
ATOM 1677 C C . ASP A 1 204 ? 2.023 9.729 -6.412 1.00 91.44 204 ASP A C 1
ATOM 1679 O O . ASP A 1 204 ? 2.583 10.652 -7.015 1.00 91.44 204 ASP A O 1
ATOM 1683 N N . VAL A 1 205 ? 0.903 9.898 -5.712 1.00 92.19 205 VAL A N 1
ATOM 1684 C CA . VAL A 1 205 ? 0.223 11.188 -5.526 1.00 92.19 205 VAL A CA 1
ATOM 1685 C C . VAL A 1 205 ? 0.103 11.514 -4.040 1.00 92.19 205 VAL A C 1
ATOM 1687 O O . VAL A 1 205 ? 0.379 10.681 -3.177 1.00 92.19 205 VAL A O 1
ATOM 1690 N N . SER A 1 206 ? -0.274 12.749 -3.724 1.00 90.06 206 SER A N 1
ATOM 1691 C CA . SER A 1 206 ? -0.569 13.137 -2.344 1.00 90.06 206 SER A CA 1
ATOM 1692 C C . SER A 1 206 ? -1.921 12.570 -1.907 1.00 90.06 206 SER A C 1
ATOM 1694 O O . SER A 1 206 ? -2.861 12.532 -2.699 1.00 90.06 206 SER A O 1
ATOM 1696 N N . CYS A 1 207 ? -2.034 12.185 -0.633 1.00 89.25 207 CYS A N 1
ATOM 1697 C CA . CYS A 1 207 ? -3.333 11.947 -0.008 1.00 89.25 207 CYS A CA 1
ATOM 1698 C C . CYS A 1 207 ? -4.004 13.309 0.200 1.00 89.25 207 CYS A C 1
ATOM 1700 O O . CYS A 1 207 ? -3.655 14.036 1.129 1.00 89.25 207 CYS A O 1
ATOM 1702 N N . ASP A 1 208 ? -4.864 13.700 -0.736 1.00 89.69 208 ASP A N 1
ATOM 1703 C CA . ASP A 1 208 ? -5.580 14.968 -0.706 1.00 89.69 208 ASP A CA 1
ATOM 1704 C C . ASP A 1 208 ? -7.101 14.761 -0.739 1.00 89.69 208 ASP A C 1
ATOM 1706 O O . ASP A 1 208 ? -7.618 13.642 -0.811 1.00 89.69 208 ASP A O 1
ATOM 1710 N N . SER A 1 209 ? -7.834 15.878 -0.721 1.00 90.56 209 SER A N 1
ATOM 1711 C CA . SER A 1 209 ? -9.299 15.876 -0.794 1.00 90.56 209 SER A CA 1
ATOM 1712 C C . SER A 1 209 ? -9.836 15.076 -1.982 1.00 90.56 209 SER A C 1
ATOM 1714 O O . SER A 1 209 ? -10.857 14.408 -1.852 1.00 90.56 209 SER A O 1
ATOM 1716 N N . ARG A 1 210 ? -9.177 15.159 -3.143 1.00 91.44 210 ARG A N 1
ATOM 1717 C CA . ARG A 1 210 ? -9.642 14.513 -4.370 1.00 91.44 210 ARG A CA 1
ATOM 1718 C C . ARG A 1 210 ? -9.428 13.009 -4.283 1.00 91.44 210 ARG A C 1
ATOM 1720 O O . ARG A 1 210 ? -10.362 12.257 -4.537 1.00 91.44 210 ARG A O 1
ATOM 1727 N N . PHE A 1 211 ? -8.235 12.582 -3.871 1.00 92.94 211 PHE A N 1
ATOM 1728 C CA . PHE A 1 211 ? -7.934 11.165 -3.685 1.00 92.94 211 PHE A CA 1
ATOM 1729 C C . PHE A 1 211 ? -8.898 10.511 -2.687 1.00 92.94 211 PHE A C 1
ATOM 1731 O O . PHE A 1 211 ? -9.419 9.425 -2.953 1.00 92.94 211 PHE A O 1
ATOM 1738 N N . MET A 1 212 ? -9.168 11.182 -1.562 1.00 93.12 212 MET A N 1
ATOM 1739 C CA . MET A 1 212 ? -10.106 10.694 -0.551 1.00 93.12 212 MET A CA 1
ATOM 1740 C C . MET A 1 212 ? -11.540 10.658 -1.077 1.00 93.12 212 MET A C 1
ATOM 1742 O O . MET A 1 212 ? -12.209 9.638 -0.941 1.00 93.12 212 MET A O 1
ATOM 1746 N N . GLU A 1 213 ? -12.016 11.719 -1.730 1.00 92.38 213 GLU A N 1
ATOM 1747 C CA . GLU A 1 213 ? -13.369 11.751 -2.300 1.00 92.38 213 GLU A CA 1
ATOM 1748 C C . GLU A 1 213 ? -13.598 10.633 -3.330 1.00 92.38 213 GLU A C 1
ATOM 1750 O O . GLU A 1 213 ? -14.654 9.997 -3.313 1.00 92.38 213 GLU A O 1
ATOM 1755 N N . ASP A 1 214 ? -12.592 10.334 -4.155 1.00 93.94 214 ASP A N 1
ATOM 1756 C CA . ASP A 1 214 ? -12.646 9.258 -5.147 1.00 93.94 214 ASP A CA 1
ATOM 1757 C C . ASP A 1 214 ? -12.551 7.860 -4.499 1.00 93.94 214 ASP A C 1
ATOM 1759 O O . ASP A 1 214 ? -13.194 6.912 -4.953 1.00 93.94 214 ASP A O 1
ATOM 1763 N N . THR A 1 215 ? -11.787 7.716 -3.411 1.00 95.88 215 THR A N 1
ATOM 1764 C CA . THR A 1 215 ? -11.491 6.413 -2.783 1.00 95.88 215 THR A CA 1
ATOM 1765 C C . THR A 1 215 ? -12.512 5.993 -1.722 1.00 95.88 215 THR A C 1
ATOM 1767 O O . THR A 1 215 ? -12.811 4.806 -1.585 1.00 95.88 215 THR A O 1
ATOM 1770 N N . MET A 1 216 ? -13.110 6.927 -0.981 1.00 96.00 216 MET A N 1
ATOM 1771 C CA . MET A 1 216 ? -14.051 6.608 0.103 1.00 96.00 216 MET A CA 1
ATOM 1772 C C . MET A 1 216 ? -15.291 5.796 -0.337 1.00 96.00 216 MET A C 1
ATOM 1774 O O . MET A 1 216 ? -15.727 4.922 0.418 1.00 96.00 216 MET A O 1
ATOM 1778 N N . PRO A 1 217 ? -15.858 5.973 -1.549 1.00 97.44 217 PRO A N 1
ATOM 1779 C CA . PRO A 1 217 ? -16.908 5.090 -2.055 1.00 97.44 217 PRO A CA 1
ATOM 1780 C C . PRO A 1 217 ? -16.469 3.630 -2.235 1.00 97.44 217 PRO A C 1
ATOM 1782 O O . PRO A 1 217 ? -17.301 2.735 -2.052 1.00 97.44 217 PRO A O 1
ATOM 1785 N N . GLU A 1 218 ? -15.203 3.395 -2.602 1.00 98.06 218 GLU A N 1
ATOM 1786 C CA . GLU A 1 218 ? -14.601 2.057 -2.695 1.00 98.06 218 GLU A CA 1
ATOM 1787 C C . GLU A 1 218 ? -14.411 1.463 -1.299 1.00 98.06 218 GLU A C 1
ATOM 1789 O O . GLU A 1 218 ? -14.776 0.311 -1.082 1.00 98.06 218 GLU A O 1
ATOM 1794 N N . VAL A 1 219 ? -13.940 2.268 -0.338 1.00 98.19 219 VAL A N 1
ATOM 1795 C CA . VAL A 1 219 ? -13.814 1.869 1.073 1.00 98.19 219 VAL A CA 1
ATOM 1796 C C . VAL A 1 219 ? -15.162 1.424 1.636 1.00 98.19 219 VAL A C 1
ATOM 1798 O O . VAL A 1 219 ? -15.263 0.324 2.171 1.00 98.19 219 VAL A O 1
ATOM 1801 N N . GLY A 1 220 ? -16.218 2.228 1.478 1.00 97.94 220 GLY A N 1
ATOM 1802 C CA . GLY A 1 220 ? -17.552 1.879 1.982 1.00 97.94 220 GLY A CA 1
ATOM 1803 C C . GLY A 1 220 ? -18.094 0.578 1.390 1.00 97.94 220 GLY A C 1
ATOM 1804 O O . GLY A 1 220 ? -18.682 -0.238 2.101 1.00 97.94 220 GLY A O 1
ATOM 1805 N N . LYS A 1 221 ? -17.832 0.348 0.098 1.00 98.19 221 LYS A N 1
ATOM 1806 C CA . LYS A 1 221 ? -18.171 -0.907 -0.576 1.00 98.19 221 LYS A CA 1
ATOM 1807 C C . LYS A 1 221 ? -17.365 -2.081 -0.006 1.00 98.19 221 LYS A C 1
ATOM 1809 O O . LYS A 1 221 ? -17.965 -3.086 0.362 1.00 98.19 221 LYS A O 1
ATOM 1814 N N . ALA A 1 222 ? -16.046 -1.939 0.115 1.00 98.44 222 ALA A N 1
ATOM 1815 C CA . ALA A 1 222 ? -15.159 -2.978 0.634 1.00 98.44 222 ALA A CA 1
ATOM 1816 C C . ALA A 1 222 ? -15.495 -3.355 2.085 1.00 98.44 222 ALA A C 1
ATOM 1818 O O . ALA A 1 222 ? -15.519 -4.534 2.422 1.00 98.44 222 ALA A O 1
ATOM 1819 N N . VAL A 1 223 ? -15.832 -2.374 2.931 1.00 98.44 223 VAL A N 1
ATOM 1820 C CA . VAL A 1 223 ? -16.298 -2.610 4.307 1.00 98.44 223 VAL A CA 1
ATOM 1821 C C . VAL A 1 223 ? -17.555 -3.480 4.307 1.00 98.44 223 VAL A C 1
ATOM 1823 O O . VAL A 1 223 ? -17.618 -4.462 5.042 1.00 98.44 223 VAL A O 1
ATOM 1826 N N . ARG A 1 224 ? -18.542 -3.180 3.457 1.00 97.38 224 ARG A N 1
ATOM 1827 C CA . ARG A 1 224 ? -19.774 -3.979 3.377 1.00 97.38 224 ARG A CA 1
ATOM 1828 C C . ARG A 1 224 ? -19.579 -5.369 2.793 1.00 97.38 224 ARG A C 1
ATOM 1830 O O . ARG A 1 224 ? -20.213 -6.308 3.260 1.00 97.38 224 ARG A O 1
ATOM 1837 N N . GLU A 1 225 ? -18.696 -5.512 1.814 1.00 97.44 225 GLU A N 1
ATOM 1838 C CA . GLU A 1 225 ? -18.326 -6.822 1.276 1.00 97.44 225 GLU A CA 1
ATOM 1839 C C . GLU A 1 225 ? -17.565 -7.661 2.314 1.00 97.44 225 GLU A C 1
ATOM 1841 O O . GLU A 1 225 ? -17.806 -8.862 2.427 1.00 97.44 225 GLU A O 1
ATOM 1846 N N . ALA A 1 226 ? -16.699 -7.036 3.117 1.00 97.25 226 ALA A N 1
ATOM 1847 C CA . ALA A 1 226 ? -15.983 -7.708 4.195 1.00 97.25 226 ALA A CA 1
ATOM 1848 C C . ALA A 1 226 ? -16.932 -8.163 5.312 1.00 97.25 226 ALA A C 1
ATOM 1850 O O . ALA A 1 226 ? -16.871 -9.315 5.730 1.00 97.25 226 ALA A O 1
ATOM 1851 N N . TYR A 1 227 ? -17.856 -7.300 5.741 1.00 96.94 227 TYR A N 1
ATOM 1852 C CA . TYR A 1 227 ? -18.892 -7.598 6.735 1.00 96.94 227 TYR A CA 1
ATOM 1853 C C . TYR A 1 227 ? -20.166 -8.194 6.109 1.00 96.94 227 TYR A C 1
ATOM 1855 O O . TYR A 1 227 ? -21.279 -7.827 6.478 1.00 96.94 227 TYR A O 1
ATOM 1863 N N . HIS A 1 228 ? -20.023 -9.141 5.175 1.00 96.19 228 HIS A N 1
ATOM 1864 C CA . HIS A 1 228 ? -21.137 -9.706 4.388 1.00 96.19 228 HIS A CA 1
ATOM 1865 C C . HIS A 1 228 ? -22.268 -10.349 5.210 1.00 96.19 228 HIS A C 1
ATOM 1867 O O . HIS A 1 228 ? -23.381 -10.503 4.709 1.00 96.19 228 HIS A O 1
ATOM 1873 N N . TRP A 1 229 ? -22.001 -10.741 6.459 1.00 96.56 229 TRP A N 1
ATOM 1874 C CA . TRP A 1 229 ? -22.988 -11.345 7.362 1.00 96.56 229 TRP A CA 1
ATOM 1875 C C . TRP A 1 229 ? -23.761 -10.326 8.208 1.00 96.56 229 TRP A C 1
ATOM 1877 O O . TRP A 1 229 ? -24.672 -10.728 8.935 1.00 96.56 229 TRP A O 1
ATOM 1887 N N . VAL A 1 230 ? -23.362 -9.053 8.188 1.00 96.38 230 VAL A N 1
ATOM 1888 C CA . VAL A 1 230 ? -23.976 -7.980 8.975 1.00 96.38 230 VAL A CA 1
ATOM 1889 C C . VAL A 1 230 ? -25.145 -7.401 8.187 1.00 96.38 230 VAL A C 1
ATOM 1891 O O . VAL A 1 230 ? -25.003 -7.072 7.011 1.00 96.38 230 VAL A O 1
ATOM 1894 N N . ASP A 1 231 ? -26.303 -7.271 8.835 1.00 96.00 231 ASP A N 1
ATOM 1895 C CA . ASP A 1 231 ? -27.493 -6.693 8.210 1.00 96.00 231 ASP A CA 1
ATOM 1896 C C . ASP A 1 231 ? -27.238 -5.240 7.767 1.00 96.00 231 ASP A C 1
ATOM 1898 O O . ASP A 1 231 ? -26.494 -4.487 8.404 1.00 96.00 231 ASP A O 1
ATOM 1902 N N . GLU A 1 232 ? -27.865 -4.813 6.671 1.00 94.75 232 GLU A N 1
ATOM 1903 C CA . GLU A 1 232 ? -27.693 -3.452 6.154 1.00 94.75 232 GLU A CA 1
ATOM 1904 C C . GLU A 1 232 ? -28.164 -2.378 7.155 1.00 94.75 232 GLU A C 1
ATOM 1906 O O . GLU A 1 232 ? -27.620 -1.273 7.184 1.00 94.75 232 GLU A O 1
ATOM 1911 N N . ASN A 1 233 ? -29.110 -2.704 8.039 1.00 95.25 233 ASN A N 1
ATOM 1912 C CA . ASN A 1 233 ? -29.614 -1.784 9.059 1.00 95.25 233 ASN A CA 1
ATOM 1913 C C . ASN A 1 233 ? -28.701 -1.675 10.289 1.00 95.25 233 ASN A C 1
ATOM 1915 O O . ASN A 1 233 ? -28.862 -0.739 11.073 1.00 95.25 233 ASN A O 1
ATOM 1919 N N . ILE A 1 234 ? -27.747 -2.595 10.456 1.00 96.38 234 ILE A N 1
ATOM 1920 C CA . ILE A 1 234 ? -26.768 -2.542 11.543 1.00 96.38 234 ILE A CA 1
ATOM 1921 C C . ILE A 1 234 ? -25.603 -1.645 11.098 1.00 96.38 234 ILE A C 1
ATOM 1923 O O . ILE A 1 234 ? -25.037 -1.881 10.020 1.00 96.38 234 ILE A O 1
ATOM 1927 N N . PRO A 1 235 ? -25.264 -0.600 11.874 1.00 97.19 235 PRO A N 1
ATOM 1928 C CA . PRO A 1 235 ? -24.176 0.299 11.526 1.00 97.19 235 PRO A CA 1
ATOM 1929 C C . PRO A 1 235 ? -22.810 -0.371 11.700 1.00 97.19 235 PRO A C 1
ATOM 1931 O O . PRO A 1 235 ? -22.612 -1.216 12.569 1.00 97.19 235 PRO A O 1
ATOM 1934 N N . ILE A 1 236 ? -21.844 0.047 10.881 1.00 98.31 236 ILE A N 1
ATOM 1935 C CA . ILE A 1 236 ? -20.431 -0.330 11.030 1.00 98.31 236 ILE A CA 1
ATOM 1936 C C . ILE A 1 236 ? -19.623 0.938 11.290 1.00 98.31 236 ILE A C 1
ATOM 1938 O O . ILE A 1 236 ? -19.731 1.907 10.541 1.00 98.31 236 ILE A O 1
ATOM 1942 N N . TYR A 1 237 ? -18.790 0.933 12.324 1.00 98.12 237 TYR A N 1
ATOM 1943 C CA . TYR A 1 237 ? -17.988 2.087 12.717 1.00 98.12 237 TYR A CA 1
ATOM 1944 C C . TYR A 1 237 ? -16.638 2.086 12.009 1.00 98.12 237 TYR A C 1
ATOM 1946 O O . TYR A 1 237 ? -15.868 1.130 12.120 1.00 98.12 237 TYR A O 1
ATOM 1954 N N . LEU A 1 238 ? -16.346 3.174 11.297 1.00 98.00 238 LEU A N 1
ATOM 1955 C CA . LEU A 1 238 ? -15.073 3.416 10.628 1.00 98.00 238 LEU A CA 1
ATOM 1956 C C . LEU A 1 238 ? -14.289 4.481 11.394 1.00 98.00 238 LEU A C 1
ATOM 1958 O O . LEU A 1 238 ? -14.623 5.662 11.344 1.00 98.00 238 LEU A O 1
ATOM 1962 N N . TYR A 1 239 ? -13.243 4.065 12.094 1.00 96.31 239 TYR A N 1
ATOM 1963 C CA . TYR A 1 239 ? -12.341 4.958 12.813 1.00 96.31 239 TYR A CA 1
ATOM 1964 C C . TYR A 1 239 ? -11.295 5.519 11.862 1.00 96.31 239 TYR A C 1
ATOM 1966 O O . TYR A 1 239 ? -10.628 4.758 11.168 1.00 96.31 239 TYR A O 1
ATOM 1974 N N . LEU A 1 240 ? -11.125 6.834 11.873 1.00 92.62 240 LEU A N 1
ATOM 1975 C CA . LEU A 1 240 ? -10.122 7.544 11.088 1.00 92.62 240 LEU A CA 1
ATOM 1976 C C . LEU A 1 240 ? -9.589 8.731 11.886 1.00 92.62 240 LEU A C 1
ATOM 1978 O O . LEU A 1 240 ? -10.240 9.203 12.829 1.00 92.62 240 LEU A O 1
ATOM 1982 N N . ASP A 1 241 ? -8.393 9.189 11.539 1.00 86.81 241 ASP A N 1
ATOM 1983 C CA . ASP A 1 241 ? -7.817 10.362 12.175 1.00 86.81 241 ASP A CA 1
ATOM 1984 C C . ASP A 1 241 ? -8.478 11.668 11.662 1.00 86.81 241 ASP A C 1
ATOM 1986 O O . ASP A 1 241 ? -9.526 11.665 11.010 1.00 86.81 241 ASP A O 1
ATOM 1990 N N . ASN A 1 242 ? -7.942 12.811 12.084 1.00 81.19 242 ASN A N 1
ATOM 1991 C CA . ASN A 1 242 ? -8.402 14.136 11.657 1.00 81.19 242 ASN A CA 1
ATOM 1992 C C . ASN A 1 242 ? -7.298 14.867 10.875 1.00 81.19 242 ASN A C 1
ATOM 1994 O O . ASN A 1 242 ? -7.172 16.092 10.987 1.00 81.19 242 ASN A O 1
ATOM 1998 N N . ALA A 1 243 ? -6.443 14.134 10.158 1.00 73.25 243 ALA A N 1
ATOM 1999 C CA . ALA A 1 243 ? -5.347 14.729 9.411 1.00 73.25 243 ALA A CA 1
ATOM 2000 C C . ALA A 1 243 ? -5.873 15.688 8.337 1.00 73.25 243 ALA A C 1
ATOM 2002 O O . ALA A 1 243 ? -6.834 15.406 7.623 1.00 73.25 243 ALA A O 1
ATOM 2003 N N . GLY A 1 244 ? -5.194 16.828 8.169 1.00 66.44 244 GLY A N 1
ATOM 2004 C CA . GLY A 1 244 ? -5.548 17.803 7.132 1.00 66.44 244 GLY A CA 1
ATOM 2005 C C . GLY A 1 244 ? -5.462 17.235 5.707 1.00 66.44 244 GLY A C 1
ATOM 2006 O O . GLY A 1 244 ? -6.140 17.735 4.811 1.00 66.44 244 GLY A O 1
ATOM 2007 N N . GLY A 1 245 ? -4.676 16.169 5.504 1.00 68.50 245 GLY A N 1
ATOM 2008 C CA . GLY A 1 245 ? -4.592 15.434 4.237 1.00 68.50 245 GLY A CA 1
ATOM 2009 C C . GLY A 1 245 ? -5.894 14.727 3.847 1.00 68.50 245 GLY A C 1
ATOM 2010 O O . GLY A 1 245 ? -6.166 14.558 2.662 1.00 68.50 245 GLY A O 1
ATOM 2011 N N . HIS A 1 246 ? -6.767 14.406 4.811 1.00 76.75 246 HIS A N 1
ATOM 2012 C CA . HIS A 1 246 ? -8.046 13.733 4.533 1.00 76.75 246 HIS A CA 1
ATOM 2013 C C . HIS A 1 246 ? -9.066 14.623 3.823 1.00 76.75 246 HIS A C 1
ATOM 2015 O O . HIS A 1 246 ? -10.093 14.147 3.336 1.00 76.75 246 HIS A O 1
ATOM 2021 N N . GLY A 1 247 ? -8.768 15.916 3.740 1.00 79.94 247 GLY A N 1
ATOM 2022 C CA . GLY A 1 247 ? -9.433 16.865 2.876 1.00 79.94 247 GLY A CA 1
ATOM 2023 C C . GLY A 1 247 ? -9.978 18.080 3.608 1.00 79.94 247 GLY A C 1
ATOM 2024 O O . GLY A 1 247 ? -9.879 18.214 4.826 1.00 79.94 247 GLY A O 1
ATOM 2025 N N . THR A 1 248 ? -10.558 19.006 2.844 1.00 85.75 248 THR A N 1
ATOM 2026 C CA . THR A 1 248 ? -11.244 20.159 3.436 1.00 85.75 248 THR A CA 1
ATOM 2027 C C . THR A 1 248 ? -12.482 19.700 4.202 1.00 85.75 248 THR A C 1
ATOM 2029 O O . THR A 1 248 ? -13.071 18.667 3.881 1.00 85.75 248 THR A O 1
ATOM 2032 N N . ASN A 1 249 ? -12.930 20.487 5.182 1.00 87.75 249 ASN A N 1
ATOM 2033 C CA . ASN A 1 249 ? -14.114 20.157 5.983 1.00 87.75 249 ASN A CA 1
ATOM 2034 C C . ASN A 1 249 ? -15.342 19.819 5.116 1.00 87.75 249 ASN A C 1
ATOM 2036 O O . ASN A 1 249 ? -16.107 18.919 5.453 1.00 87.75 249 ASN A O 1
ATOM 2040 N N . GLU A 1 250 ? -15.515 20.497 3.977 1.00 89.62 250 GLU A N 1
ATOM 2041 C CA . GLU A 1 250 ? -16.619 20.239 3.050 1.00 89.62 250 GLU A CA 1
ATOM 2042 C C . GLU A 1 250 ? -16.494 18.881 2.353 1.00 89.62 250 GLU A C 1
ATOM 2044 O O . GLU A 1 250 ? -17.504 18.249 2.054 1.00 89.62 250 GLU A O 1
ATOM 2049 N N . VAL A 1 251 ? -15.273 18.449 2.031 1.00 90.12 251 VAL A N 1
ATOM 2050 C CA . VAL A 1 251 ? -15.009 17.142 1.413 1.00 90.12 251 VAL A CA 1
ATOM 2051 C C . VAL A 1 251 ? -15.243 16.037 2.435 1.00 90.12 251 VAL A C 1
ATOM 2053 O O . VAL A 1 251 ? -15.946 15.072 2.130 1.00 90.12 251 VAL A O 1
ATOM 2056 N N . VAL A 1 252 ? -14.743 16.232 3.659 1.00 90.94 252 VAL A N 1
ATOM 2057 C CA . VAL A 1 252 ? -14.979 15.328 4.790 1.00 90.94 252 VAL A CA 1
ATOM 2058 C C . VAL A 1 252 ? -16.470 15.129 5.019 1.00 90.94 252 VAL A C 1
ATOM 2060 O O . VAL A 1 252 ? -16.961 14.003 5.003 1.00 90.94 252 VAL A O 1
ATOM 2063 N N . GLU A 1 253 ? -17.232 16.217 5.116 1.00 93.19 253 GLU A N 1
ATOM 2064 C CA . GLU A 1 253 ? -18.680 16.139 5.297 1.00 93.19 253 GLU A CA 1
ATOM 2065 C C . GLU A 1 253 ? -19.380 15.387 4.149 1.00 93.19 253 GLU A C 1
ATOM 2067 O O . GLU A 1 253 ? -20.328 14.635 4.391 1.00 93.19 253 GLU A O 1
ATOM 2072 N N . ARG A 1 254 ? -18.919 15.553 2.900 1.00 94.44 254 ARG A N 1
ATOM 2073 C CA . ARG A 1 254 ? -19.492 14.848 1.744 1.00 94.44 254 ARG A CA 1
ATOM 2074 C C . ARG A 1 254 ? -19.270 13.345 1.822 1.00 94.44 254 ARG A C 1
ATOM 2076 O O . ARG A 1 254 ? -20.248 12.603 1.699 1.00 94.44 254 ARG A O 1
ATOM 2083 N N . TYR A 1 255 ? -18.034 12.884 2.015 1.00 94.81 255 TYR A N 1
ATOM 2084 C CA . TYR A 1 255 ? -17.784 11.443 2.033 1.00 94.81 255 TYR A CA 1
ATOM 2085 C C . TYR A 1 255 ? -18.329 10.778 3.303 1.00 94.81 255 TYR A C 1
ATOM 2087 O O . TYR A 1 255 ? -18.799 9.647 3.217 1.00 94.81 255 TYR A O 1
ATOM 2095 N N . VAL A 1 256 ? -18.355 11.470 4.452 1.00 95.44 256 VAL A N 1
ATOM 2096 C CA . VAL A 1 256 ? -18.969 10.954 5.690 1.00 95.44 256 VAL A CA 1
ATOM 2097 C C . VAL A 1 256 ? -20.459 10.709 5.468 1.00 95.44 256 VAL A C 1
ATOM 2099 O O . VAL A 1 256 ? -20.947 9.607 5.705 1.00 95.44 256 VAL A O 1
ATOM 2102 N N . LYS A 1 257 ? -21.175 11.692 4.903 1.00 97.12 257 LYS A N 1
ATOM 2103 C CA . LYS A 1 257 ? -22.592 11.523 4.545 1.00 97.12 257 LYS A CA 1
ATOM 2104 C C . LYS A 1 257 ? -22.797 10.443 3.491 1.00 97.12 257 LYS A C 1
ATOM 2106 O O . LYS A 1 257 ? -23.821 9.765 3.514 1.00 97.12 257 LYS A O 1
ATOM 2111 N N . LEU A 1 258 ? -21.881 10.299 2.535 1.00 97.31 258 LEU A N 1
ATOM 2112 C CA . LEU A 1 258 ? -21.963 9.240 1.531 1.00 97.31 258 LEU A CA 1
ATOM 2113 C C . LEU A 1 258 ? -21.858 7.861 2.187 1.00 97.31 258 LEU A C 1
ATOM 2115 O O . LEU A 1 258 ? -22.678 6.995 1.886 1.00 97.31 258 LEU A O 1
ATOM 2119 N N . LEU A 1 259 ? -20.885 7.666 3.080 1.00 97.88 259 LEU A N 1
ATOM 2120 C CA . LEU A 1 259 ? -20.694 6.413 3.804 1.00 97.88 259 LEU A CA 1
ATOM 2121 C C . LEU A 1 259 ? -21.892 6.065 4.689 1.00 97.88 259 LEU A C 1
ATOM 2123 O O . LEU A 1 259 ? -22.388 4.939 4.631 1.00 97.88 259 LEU A O 1
ATOM 2127 N N . GLU A 1 260 ? -22.407 7.048 5.420 1.00 97.62 260 GLU A N 1
ATOM 2128 C CA . GLU A 1 260 ? -23.568 6.885 6.289 1.00 97.62 260 GLU A CA 1
ATOM 2129 C C . GLU A 1 260 ? -24.826 6.541 5.475 1.00 97.62 260 GLU A C 1
ATOM 2131 O O . GLU A 1 260 ? -25.446 5.504 5.684 1.00 97.62 260 GLU A O 1
ATOM 2136 N N . ASN A 1 261 ? -25.179 7.354 4.476 1.00 97.44 261 ASN A N 1
ATOM 2137 C CA . ASN A 1 261 ? -26.449 7.188 3.762 1.00 97.44 261 ASN A CA 1
ATOM 2138 C C . ASN A 1 261 ? -26.465 5.993 2.805 1.00 97.44 261 ASN A C 1
ATOM 2140 O O . ASN A 1 261 ? -27.518 5.396 2.585 1.00 97.44 261 ASN A O 1
ATOM 2144 N N . LYS A 1 262 ? -25.330 5.682 2.168 1.00 97.50 262 LYS A N 1
ATOM 2145 C CA . LYS A 1 262 ? -25.268 4.635 1.140 1.00 97.50 262 LYS A CA 1
ATOM 2146 C C . LYS A 1 262 ? -24.884 3.279 1.713 1.00 97.50 262 LYS A C 1
ATOM 2148 O O . LYS A 1 262 ? -25.346 2.264 1.203 1.00 97.50 262 LYS A O 1
ATOM 2153 N N . TYR A 1 263 ? -24.020 3.265 2.724 1.00 97.75 263 TYR A N 1
ATOM 2154 C CA . TYR A 1 263 ? -23.461 2.034 3.264 1.00 97.75 263 TYR A CA 1
ATOM 2155 C C . TYR A 1 263 ? -23.789 1.830 4.747 1.00 97.75 263 TYR A C 1
ATOM 2157 O O . TYR A 1 263 ? -23.432 0.780 5.258 1.00 97.75 263 TYR A O 1
ATOM 2165 N N . ASN A 1 264 ? -24.477 2.746 5.447 1.00 97.81 264 ASN A N 1
ATOM 2166 C CA . ASN A 1 264 ? -24.657 2.710 6.913 1.00 97.81 264 ASN A CA 1
ATOM 2167 C C . ASN A 1 264 ? -23.316 2.504 7.650 1.00 97.81 264 ASN A C 1
ATOM 2169 O O . ASN A 1 264 ? -23.209 1.745 8.614 1.00 97.81 264 ASN A O 1
ATOM 2173 N N . VAL A 1 265 ? -22.260 3.129 7.123 1.00 98.25 265 VAL A N 1
ATOM 2174 C CA . VAL A 1 265 ? -20.932 3.146 7.736 1.00 98.25 265 VAL A CA 1
ATOM 2175 C C . VAL A 1 265 ? -20.772 4.489 8.436 1.00 98.25 265 VAL A C 1
ATOM 2177 O O . VAL A 1 265 ? -20.808 5.535 7.788 1.00 98.25 265 VAL A O 1
ATOM 2180 N N . ILE A 1 266 ? -20.619 4.459 9.757 1.00 97.62 266 ILE A N 1
ATOM 2181 C CA . ILE A 1 266 ? -20.530 5.648 10.604 1.00 97.62 266 ILE A CA 1
ATOM 2182 C C . ILE A 1 266 ? -19.058 5.983 10.829 1.00 97.62 266 ILE A C 1
ATOM 2184 O O . ILE A 1 266 ? -18.326 5.237 11.480 1.00 97.62 266 ILE A O 1
ATOM 2188 N N . CYS A 1 267 ? -18.622 7.127 10.307 1.00 96.50 267 CYS A N 1
ATOM 2189 C CA . CYS A 1 267 ? -17.272 7.630 10.532 1.00 96.50 267 CYS A CA 1
ATOM 2190 C C . CYS A 1 267 ? -17.102 8.146 11.967 1.00 96.50 267 CYS A C 1
ATOM 2192 O O . CYS A 1 267 ? -17.852 9.011 12.422 1.00 96.50 267 CYS A O 1
ATOM 2194 N N . VAL A 1 268 ? -16.072 7.659 12.656 1.00 95.25 268 VAL A N 1
ATOM 2195 C CA . VAL A 1 268 ? -15.704 8.061 14.014 1.00 95.25 268 VAL A CA 1
ATOM 2196 C C . VAL A 1 268 ? -14.327 8.705 13.979 1.00 95.25 268 VAL A C 1
ATOM 2198 O O . VAL A 1 268 ? -13.298 8.035 13.908 1.00 95.25 268 VAL A O 1
ATOM 2201 N N . HIS A 1 269 ? -14.311 10.030 14.051 1.00 92.44 269 HIS A N 1
ATOM 2202 C CA . HIS A 1 269 ? -13.071 10.789 14.027 1.00 92.44 269 HIS A CA 1
ATOM 2203 C C . HIS A 1 269 ? -12.353 10.743 15.379 1.00 92.44 269 HIS A C 1
ATOM 2205 O O . HIS A 1 269 ? -12.927 11.061 16.429 1.00 92.44 269 HIS A O 1
ATOM 2211 N N . GLN A 1 270 ? -11.072 10.391 15.345 1.00 90.81 270 GLN A N 1
ATOM 2212 C CA . GLN A 1 270 ? -10.215 10.346 16.525 1.00 90.81 270 GLN A CA 1
ATOM 2213 C C . GLN A 1 270 ? -9.905 11.740 17.057 1.00 90.81 270 GLN A C 1
ATOM 2215 O O . GLN A 1 270 ? -9.924 12.752 16.349 1.00 90.81 270 GLN A O 1
ATOM 2220 N N . ARG A 1 271 ? -9.572 11.814 18.347 1.00 90.94 271 ARG A N 1
ATOM 2221 C CA . ARG A 1 271 ? -9.084 13.070 18.918 1.00 90.94 271 ARG A CA 1
ATOM 2222 C C . ARG A 1 271 ? -7.689 13.392 18.368 1.00 90.94 271 ARG A C 1
ATOM 2224 O O . ARG A 1 271 ? -6.880 12.479 18.219 1.00 90.94 271 ARG A O 1
ATOM 2231 N N . PRO A 1 272 ? -7.379 14.679 18.112 1.00 87.38 272 PRO A N 1
ATOM 2232 C CA . PRO A 1 272 ? -6.054 15.077 17.646 1.00 87.38 272 PRO A CA 1
ATOM 2233 C C . PRO A 1 272 ? -4.939 14.512 18.534 1.00 87.38 272 PRO A C 1
ATOM 2235 O O . PRO A 1 272 ? -5.106 14.441 19.755 1.00 87.38 272 PRO A O 1
ATOM 2238 N N . ARG A 1 273 ? -3.803 14.145 17.923 1.00 86.81 273 ARG A N 1
ATOM 2239 C CA . ARG A 1 273 ? -2.615 13.595 18.610 1.00 86.81 273 ARG A CA 1
ATOM 2240 C C . ARG A 1 273 ? -2.924 12.350 19.456 1.00 86.81 273 ARG A C 1
ATOM 2242 O O . ARG A 1 273 ? -2.493 12.253 20.603 1.00 86.81 273 ARG A O 1
ATOM 2249 N N . SER A 1 274 ? -3.720 11.432 18.906 1.00 90.25 274 SER A N 1
ATOM 2250 C CA . SER A 1 274 ? -4.077 10.165 19.564 1.00 90.25 274 SER A CA 1
ATOM 2251 C C . SER A 1 274 ? -3.862 8.931 18.656 1.00 90.25 274 SER A C 1
ATOM 2253 O O . SER A 1 274 ? -4.790 8.128 18.519 1.00 90.25 274 SER A O 1
ATOM 2255 N N . PRO A 1 275 ? -2.680 8.755 18.022 1.00 90.12 275 PRO A N 1
ATOM 2256 C CA . PRO A 1 275 ? -2.404 7.635 17.103 1.00 90.12 275 PRO A CA 1
ATOM 2257 C C . PRO A 1 275 ? -2.642 6.241 17.718 1.00 90.12 275 PRO A C 1
ATOM 2259 O O . PRO A 1 275 ? -3.075 5.305 17.058 1.00 90.12 275 PRO A O 1
ATOM 2262 N N . GLU A 1 276 ? -2.438 6.079 19.022 1.00 89.75 276 GLU A N 1
ATOM 2263 C CA . GLU A 1 276 ? -2.689 4.848 19.778 1.00 89.75 276 GLU A CA 1
ATOM 2264 C C . GLU A 1 276 ? -4.171 4.436 19.840 1.00 89.75 276 GLU A C 1
ATOM 2266 O O . GLU A 1 276 ? -4.480 3.296 20.194 1.00 89.75 276 GLU A O 1
ATOM 2271 N N . THR A 1 277 ? -5.087 5.346 19.491 1.00 92.56 277 THR A N 1
ATOM 2272 C CA . THR A 1 277 ? -6.524 5.059 19.359 1.00 92.56 277 THR A CA 1
ATOM 2273 C C . THR A 1 277 ? -6.905 4.551 17.966 1.00 92.56 277 THR A C 1
ATOM 2275 O O . THR A 1 277 ? -8.056 4.161 17.764 1.00 92.56 277 THR A O 1
ATOM 2278 N N . ASN A 1 278 ? -5.946 4.473 17.036 1.00 94.31 278 ASN A N 1
ATOM 2279 C CA . ASN A 1 278 ? -6.088 3.809 15.746 1.00 94.31 278 ASN A CA 1
ATOM 2280 C C . ASN A 1 278 ? -5.395 2.444 15.778 1.00 94.31 278 ASN A C 1
ATOM 2282 O O . ASN A 1 278 ? -4.214 2.350 16.100 1.00 94.31 278 ASN A O 1
ATOM 2286 N N . MET A 1 279 ? -6.097 1.369 15.414 1.00 94.50 279 MET A N 1
ATOM 2287 C CA . MET A 1 279 ? -5.498 0.031 15.353 1.00 94.50 279 MET A CA 1
ATOM 2288 C C . MET A 1 279 ? -4.301 -0.021 14.387 1.00 94.50 279 MET A C 1
ATOM 2290 O O . MET A 1 279 ? -3.332 -0.747 14.639 1.00 94.50 279 MET A O 1
ATOM 2294 N N . LEU A 1 280 ? -4.359 0.759 13.303 1.00 95.81 280 LEU A N 1
ATOM 2295 C CA . LEU A 1 280 ? -3.325 0.806 12.279 1.00 95.81 280 LEU A CA 1
ATOM 2296 C C . LEU A 1 280 ? -2.002 1.344 12.830 1.00 95.81 280 LEU A C 1
ATOM 2298 O O . LEU A 1 280 ? -1.015 0.596 12.876 1.00 95.81 280 LEU A O 1
ATOM 2302 N N . ASP A 1 281 ? -2.015 2.560 13.370 1.00 93.25 281 ASP A N 1
ATOM 2303 C CA . ASP A 1 281 ? -0.867 3.183 14.036 1.00 93.25 281 ASP A CA 1
ATOM 2304 C C . ASP A 1 281 ? -0.419 2.467 15.309 1.00 93.25 281 ASP A C 1
ATOM 2306 O O . ASP A 1 281 ? 0.783 2.368 15.590 1.00 93.25 281 ASP A O 1
ATOM 2310 N N . LEU A 1 282 ? -1.365 1.926 16.082 1.00 92.62 282 LEU A N 1
ATOM 2311 C CA . LEU A 1 282 ? -1.063 1.247 17.339 1.00 92.62 282 LEU A CA 1
ATOM 2312 C C . LEU A 1 282 ? -0.103 0.070 17.137 1.00 92.62 282 LEU A C 1
ATOM 2314 O O . LEU A 1 282 ? 0.754 -0.179 17.993 1.00 92.62 282 LEU A O 1
ATOM 2318 N N . GLY A 1 283 ? -0.218 -0.655 16.019 1.00 92.19 283 GLY A N 1
ATOM 2319 C CA . GLY A 1 283 ? 0.710 -1.749 15.752 1.00 92.19 283 GLY A CA 1
ATOM 2320 C C . GLY A 1 283 ? 0.594 -2.480 14.421 1.00 92.19 283 GLY A C 1
ATOM 2321 O O . GLY A 1 283 ? 1.563 -3.145 14.047 1.00 92.19 283 GLY A O 1
ATOM 2322 N N . VAL A 1 284 ? -0.513 -2.378 13.679 1.00 95.50 284 VAL A N 1
ATOM 2323 C CA . VAL A 1 284 ? -0.659 -3.126 12.412 1.00 95.50 284 VAL A CA 1
ATOM 2324 C C . VAL A 1 284 ? 0.343 -2.644 11.370 1.00 95.50 284 VAL A C 1
ATOM 2326 O O . VAL A 1 284 ? 1.039 -3.452 10.761 1.00 95.50 284 VAL A O 1
ATOM 2329 N N . TRP A 1 285 ? 0.510 -1.334 11.234 1.00 95.19 285 TRP A N 1
ATOM 2330 C CA . TRP A 1 285 ? 1.522 -0.712 10.385 1.00 95.19 285 TRP A CA 1
ATOM 2331 C C . TRP A 1 285 ? 2.945 -1.116 10.715 1.00 95.19 285 TRP A C 1
ATOM 2333 O O . TRP A 1 285 ? 3.752 -1.358 9.816 1.00 95.19 285 TRP A O 1
ATOM 2343 N N . MET A 1 286 ? 3.256 -1.244 12.000 1.00 91.38 286 MET A N 1
ATOM 2344 C CA . MET A 1 286 ? 4.557 -1.736 12.437 1.00 91.38 286 MET A CA 1
ATOM 2345 C C . MET A 1 286 ? 4.749 -3.218 12.102 1.00 91.38 286 MET A C 1
ATOM 2347 O O . MET A 1 286 ? 5.818 -3.603 11.623 1.00 91.38 286 MET A O 1
ATOM 2351 N N . ALA A 1 287 ? 3.719 -4.042 12.305 1.00 92.56 287 ALA A N 1
ATOM 2352 C CA . ALA A 1 287 ? 3.747 -5.456 11.951 1.00 92.56 287 ALA A CA 1
ATOM 2353 C C . ALA A 1 287 ? 3.901 -5.661 10.436 1.00 92.56 287 ALA A C 1
ATOM 2355 O O . ALA A 1 287 ? 4.702 -6.490 10.009 1.00 92.56 287 ALA A O 1
ATOM 2356 N N . LEU A 1 288 ? 3.197 -4.872 9.628 1.00 95.19 288 LEU A N 1
ATOM 2357 C CA . LEU A 1 288 ? 3.258 -4.945 8.174 1.00 95.19 288 LEU A CA 1
ATOM 2358 C C . LEU A 1 288 ? 4.614 -4.468 7.639 1.00 95.19 288 LEU A C 1
ATOM 2360 O O . LEU A 1 288 ? 5.247 -5.191 6.875 1.00 95.19 288 LEU A O 1
ATOM 2364 N N . GLN A 1 289 ? 5.130 -3.326 8.110 1.00 92.62 289 GLN A N 1
ATOM 2365 C CA . GLN A 1 289 ? 6.468 -2.830 7.747 1.00 92.62 289 GLN A CA 1
ATOM 2366 C C . GLN A 1 289 ? 7.568 -3.860 8.071 1.00 92.62 289 GLN A C 1
ATOM 2368 O O . GLN A 1 289 ? 8.518 -4.019 7.306 1.00 92.62 289 GLN A O 1
ATOM 2373 N N . ASN A 1 290 ? 7.429 -4.612 9.168 1.00 89.81 290 ASN A N 1
ATOM 2374 C CA . ASN A 1 290 ? 8.347 -5.698 9.520 1.00 89.81 290 ASN A CA 1
ATOM 2375 C C . ASN A 1 290 ? 8.353 -6.822 8.463 1.00 89.81 290 ASN A C 1
ATOM 2377 O O . ASN A 1 290 ? 9.422 -7.296 8.069 1.00 89.81 290 ASN A O 1
ATOM 2381 N N . VAL A 1 291 ? 7.171 -7.218 7.977 1.00 92.56 291 VAL A N 1
ATOM 2382 C CA . VAL A 1 291 ? 7.032 -8.207 6.896 1.00 92.56 291 VAL A CA 1
ATOM 2383 C C . VAL A 1 291 ? 7.595 -7.653 5.585 1.00 92.56 291 VAL A C 1
ATOM 2385 O O . VAL A 1 291 ? 8.354 -8.360 4.921 1.00 92.56 291 VAL A O 1
ATOM 2388 N N . VAL A 1 292 ? 7.304 -6.388 5.259 1.00 93.25 292 VAL A N 1
ATOM 2389 C CA . VAL A 1 292 ? 7.833 -5.693 4.074 1.00 93.25 292 VAL A CA 1
ATOM 2390 C C . VAL A 1 292 ? 9.353 -5.736 4.057 1.00 93.25 292 VAL A C 1
ATOM 2392 O O . VAL A 1 292 ? 9.925 -6.200 3.082 1.00 93.25 292 VAL A O 1
ATOM 2395 N N . GLU A 1 293 ? 10.027 -5.349 5.137 1.00 89.38 293 GLU A N 1
ATOM 2396 C CA . GLU A 1 293 ? 11.496 -5.369 5.202 1.00 89.38 293 GLU A CA 1
ATOM 2397 C C . GLU A 1 293 ? 12.087 -6.757 4.974 1.00 89.38 293 GLU A C 1
ATOM 2399 O O . GLU A 1 293 ? 13.103 -6.907 4.293 1.00 89.38 293 GLU A O 1
ATOM 2404 N N . ARG A 1 294 ? 11.446 -7.785 5.540 1.00 88.00 294 ARG A N 1
ATOM 2405 C CA . ARG A 1 294 ? 11.875 -9.174 5.371 1.00 88.00 294 ARG A CA 1
ATOM 2406 C C . ARG A 1 294 ? 11.721 -9.626 3.919 1.00 88.00 294 ARG A C 1
ATOM 2408 O O . ARG A 1 294 ? 12.633 -10.249 3.385 1.00 88.00 294 ARG A O 1
ATOM 2415 N N . LEU A 1 295 ? 10.589 -9.319 3.286 1.00 90.81 295 LEU A N 1
ATOM 2416 C CA . LEU A 1 295 ? 10.308 -9.694 1.896 1.00 90.81 295 LEU A CA 1
ATOM 2417 C C . LEU A 1 295 ? 11.101 -8.856 0.882 1.00 90.81 295 LEU A C 1
ATOM 2419 O O . LEU A 1 295 ? 11.455 -9.358 -0.188 1.00 90.81 295 LEU A O 1
ATOM 2423 N N . HIS A 1 296 ? 11.396 -7.601 1.225 1.00 89.69 296 HIS A N 1
ATOM 2424 C CA . HIS A 1 296 ? 12.150 -6.669 0.392 1.00 89.69 296 HIS A CA 1
ATOM 2425 C C . HIS A 1 296 ? 13.662 -6.908 0.468 1.00 89.69 296 HIS A C 1
ATOM 2427 O O . HIS A 1 296 ? 14.434 -6.319 -0.290 1.00 89.69 296 HIS A O 1
ATOM 2433 N N . TYR A 1 297 ? 14.120 -7.782 1.366 1.00 84.38 297 TYR A N 1
ATOM 2434 C CA . TYR A 1 297 ? 15.522 -8.165 1.427 1.00 84.38 297 TYR A CA 1
ATOM 2435 C C . TYR A 1 297 ? 15.996 -8.702 0.063 1.00 84.38 297 TYR A C 1
ATOM 2437 O O . TYR A 1 297 ? 15.366 -9.575 -0.531 1.00 84.38 297 TYR A O 1
ATOM 2445 N N . LYS A 1 298 ? 17.113 -8.155 -0.446 1.00 82.31 298 LYS A N 1
ATOM 2446 C CA . LYS A 1 298 ? 17.673 -8.416 -1.793 1.00 82.31 298 LYS A CA 1
ATOM 2447 C C . LYS A 1 298 ? 16.766 -8.024 -2.974 1.00 82.31 298 LYS A C 1
ATOM 2449 O O . LYS A 1 298 ? 17.051 -8.403 -4.115 1.00 82.31 298 LYS A O 1
ATOM 2454 N N . ARG A 1 299 ? 15.713 -7.237 -2.741 1.00 85.88 299 ARG A N 1
ATOM 2455 C CA . ARG A 1 299 ? 14.929 -6.601 -3.806 1.00 85.88 299 ARG A CA 1
ATOM 2456 C C . ARG A 1 299 ? 15.540 -5.265 -4.224 1.00 85.88 299 ARG A C 1
ATOM 2458 O O . ARG A 1 299 ? 16.353 -4.676 -3.514 1.00 85.88 299 ARG A O 1
ATOM 2465 N N . ARG A 1 300 ? 15.187 -4.812 -5.424 1.00 84.25 300 ARG A N 1
ATOM 2466 C CA . ARG A 1 300 ? 15.631 -3.540 -5.998 1.00 84.25 300 ARG A CA 1
ATOM 2467 C C . ARG A 1 300 ? 15.026 -2.366 -5.224 1.00 84.25 300 ARG A C 1
ATOM 2469 O O . ARG A 1 300 ? 13.824 -2.326 -4.988 1.00 84.25 300 ARG A O 1
ATOM 2476 N N . HIS A 1 301 ? 15.855 -1.366 -4.929 1.00 83.94 301 HIS A N 1
ATOM 2477 C CA . HIS A 1 301 ? 15.443 -0.118 -4.282 1.00 83.94 301 HIS A CA 1
ATOM 2478 C C . HIS A 1 301 ? 14.663 0.790 -5.249 1.00 83.94 301 HIS A C 1
ATOM 2480 O O . HIS A 1 301 ? 15.208 1.740 -5.805 1.00 83.94 301 HIS A O 1
ATOM 2486 N N . SER A 1 302 ? 13.390 0.480 -5.483 1.00 86.25 302 SER A N 1
ATOM 2487 C CA . SER A 1 302 ? 12.490 1.279 -6.323 1.00 86.25 302 SER A CA 1
ATOM 2488 C C . SER A 1 302 ? 11.070 1.268 -5.778 1.00 86.25 302 SER A C 1
ATOM 2490 O O . SER A 1 302 ? 10.695 0.298 -5.120 1.00 86.25 302 SER A O 1
ATOM 2492 N N . ALA A 1 303 ? 10.294 2.309 -6.089 1.00 88.50 303 ALA A N 1
ATOM 2493 C CA . ALA A 1 303 ? 8.912 2.442 -5.638 1.00 88.50 303 ALA A CA 1
ATOM 2494 C C . ALA A 1 303 ? 8.049 1.244 -6.067 1.00 88.50 303 ALA A C 1
ATOM 2496 O O . ALA A 1 303 ? 7.438 0.618 -5.214 1.00 88.50 303 ALA A O 1
ATOM 2497 N N . ASP A 1 304 ? 8.096 0.832 -7.337 1.00 89.31 304 ASP A N 1
ATOM 2498 C CA . ASP A 1 304 ? 7.236 -0.257 -7.834 1.00 89.31 304 ASP A CA 1
ATOM 2499 C C . ASP A 1 304 ? 7.595 -1.623 -7.234 1.00 89.31 304 ASP A C 1
ATOM 2501 O O . ASP A 1 304 ? 6.717 -2.390 -6.843 1.00 89.31 304 ASP A O 1
ATOM 2505 N N . ALA A 1 305 ? 8.894 -1.914 -7.087 1.00 90.44 305 ALA A N 1
ATOM 2506 C CA . ALA A 1 305 ? 9.333 -3.135 -6.409 1.00 90.44 305 ALA A CA 1
ATOM 2507 C C . ALA A 1 305 ? 8.909 -3.136 -4.930 1.00 90.44 305 ALA A C 1
ATOM 2509 O O . ALA A 1 305 ? 8.569 -4.180 -4.368 1.00 90.44 305 ALA A O 1
ATOM 2510 N N . LEU A 1 306 ? 8.940 -1.967 -4.280 1.00 93.62 306 LEU A N 1
ATOM 2511 C CA . LEU A 1 306 ? 8.468 -1.808 -2.910 1.00 93.62 306 LEU A CA 1
ATOM 2512 C C . LEU A 1 306 ? 6.945 -1.965 -2.831 1.00 93.62 306 LEU A C 1
ATOM 2514 O O . LEU A 1 306 ? 6.489 -2.695 -1.961 1.00 93.62 306 LEU A O 1
ATOM 2518 N N . ALA A 1 307 ? 6.179 -1.379 -3.754 1.00 94.75 307 ALA A N 1
ATOM 2519 C CA . ALA A 1 307 ? 4.725 -1.507 -3.830 1.00 94.75 307 ALA A CA 1
ATOM 2520 C C . ALA A 1 307 ? 4.294 -2.977 -3.932 1.00 94.75 307 ALA A C 1
ATOM 2522 O O . ALA A 1 307 ? 3.581 -3.454 -3.054 1.00 94.75 307 ALA A O 1
ATOM 2523 N N . ARG A 1 308 ? 4.859 -3.740 -4.878 1.00 93.75 308 ARG A N 1
ATOM 2524 C CA . ARG A 1 308 ? 4.616 -5.193 -4.980 1.00 93.75 308 ARG A CA 1
ATOM 2525 C C . ARG A 1 308 ? 4.997 -5.952 -3.710 1.00 93.75 308 ARG A C 1
ATOM 2527 O O . ARG A 1 308 ? 4.372 -6.947 -3.346 1.00 93.75 308 ARG A O 1
ATOM 2534 N N . THR A 1 309 ? 6.035 -5.493 -3.010 1.00 95.50 309 THR A N 1
ATOM 2535 C CA . THR A 1 309 ? 6.420 -6.086 -1.725 1.00 95.50 309 THR A CA 1
ATOM 2536 C C . THR A 1 309 ? 5.398 -5.783 -0.626 1.00 95.50 309 THR A C 1
ATOM 2538 O O . THR A 1 309 ? 5.121 -6.667 0.181 1.00 95.50 309 THR A O 1
ATOM 2541 N N . VAL A 1 310 ? 4.841 -4.569 -0.586 1.00 96.75 310 VAL A N 1
ATOM 2542 C CA . VAL A 1 310 ? 3.786 -4.168 0.360 1.00 96.75 310 VAL A CA 1
ATOM 2543 C C . VAL A 1 310 ? 2.513 -4.970 0.118 1.00 96.75 310 VAL A C 1
ATOM 2545 O O . VAL A 1 310 ? 1.988 -5.554 1.062 1.00 96.75 310 VAL A O 1
ATOM 2548 N N . GLU A 1 311 ? 2.073 -5.086 -1.134 1.00 96.50 311 GLU A N 1
ATOM 2549 C CA . GLU A 1 311 ? 0.914 -5.902 -1.512 1.00 96.50 311 GLU A CA 1
ATOM 2550 C C . GLU A 1 311 ? 1.102 -7.358 -1.085 1.00 96.50 311 GLU A C 1
ATOM 2552 O O . GLU A 1 311 ? 0.246 -7.934 -0.417 1.00 96.50 311 GLU A O 1
ATOM 2557 N N . LYS A 1 312 ? 2.267 -7.949 -1.375 1.00 96.19 312 LYS A N 1
ATOM 2558 C CA . LYS A 1 312 ? 2.575 -9.304 -0.910 1.00 96.19 312 LYS A CA 1
ATOM 2559 C C . LYS A 1 312 ? 2.577 -9.404 0.618 1.00 96.19 312 LYS A C 1
ATOM 2561 O O . LYS A 1 312 ? 2.031 -10.354 1.172 1.00 96.19 312 LYS A O 1
ATOM 2566 N N . ALA A 1 313 ? 3.179 -8.435 1.304 1.00 96.56 313 ALA A N 1
ATOM 2567 C CA . ALA A 1 313 ? 3.234 -8.411 2.762 1.00 96.56 313 ALA A CA 1
ATOM 2568 C C . ALA A 1 313 ? 1.840 -8.325 3.398 1.00 96.56 313 ALA A C 1
ATOM 2570 O O . ALA A 1 313 ? 1.640 -8.875 4.478 1.00 96.56 313 ALA A O 1
ATOM 2571 N N . TRP A 1 314 ? 0.893 -7.656 2.738 1.00 97.50 314 TRP A N 1
ATOM 2572 C CA . TRP A 1 314 ? -0.500 -7.576 3.167 1.00 97.50 314 TRP A CA 1
ATOM 2573 C C . TRP A 1 314 ? -1.190 -8.938 3.122 1.00 97.50 314 TRP A C 1
ATOM 2575 O O . TRP A 1 314 ? -1.831 -9.326 4.097 1.00 97.50 314 TRP A O 1
ATOM 2585 N N . TYR A 1 315 ? -1.000 -9.701 2.043 1.00 95.06 315 TYR A N 1
ATOM 2586 C CA . TYR A 1 315 ? -1.516 -11.070 1.950 1.00 95.06 315 TYR A CA 1
ATOM 2587 C C . TYR A 1 315 ? -0.853 -12.014 2.963 1.00 95.06 315 TYR A C 1
ATOM 2589 O O . TYR A 1 315 ? -1.538 -12.824 3.582 1.00 95.06 315 TYR A O 1
ATOM 2597 N N . ASP A 1 316 ? 0.455 -11.866 3.190 1.00 94.25 316 ASP A N 1
ATOM 2598 C CA . ASP A 1 316 ? 1.221 -12.669 4.154 1.00 94.25 316 ASP A CA 1
ATOM 2599 C C . ASP A 1 316 ? 0.978 -12.246 5.625 1.00 94.25 316 ASP A C 1
ATOM 2601 O O . ASP A 1 316 ? 1.533 -12.849 6.554 1.00 94.25 316 ASP A O 1
ATOM 2605 N N . LEU A 1 317 ? 0.192 -11.189 5.877 1.00 93.44 317 LEU A N 1
ATOM 2606 C CA . LEU A 1 317 ? -0.073 -10.702 7.227 1.00 93.44 317 LEU A CA 1
ATOM 2607 C C . LEU A 1 317 ? -1.036 -11.641 7.965 1.00 93.44 317 LEU A C 1
ATOM 2609 O O . LEU A 1 317 ? -2.226 -11.735 7.661 1.00 93.44 317 LEU A O 1
ATOM 2613 N N . GLU A 1 318 ? -0.496 -12.293 8.991 1.00 92.06 318 GLU A N 1
ATOM 2614 C CA . GLU A 1 318 ? -1.227 -13.223 9.849 1.00 92.06 318 GLU A CA 1
ATOM 2615 C C . GLU A 1 318 ? -2.348 -12.541 10.650 1.00 92.06 318 GLU A C 1
ATOM 2617 O O . GLU A 1 318 ? -2.127 -11.563 11.371 1.00 92.06 318 GLU A O 1
ATOM 2622 N N . GLU A 1 319 ? -3.529 -13.153 10.624 1.00 93.75 319 GLU A N 1
ATOM 2623 C CA . GLU A 1 319 ? -4.750 -12.709 11.312 1.00 93.75 319 GLU A CA 1
ATOM 2624 C C . GLU A 1 319 ? -4.541 -12.537 12.824 1.00 93.75 319 GLU A C 1
ATOM 2626 O O . GLU A 1 319 ? -5.019 -11.584 13.441 1.00 93.75 319 GLU A O 1
ATOM 2631 N N . ILE A 1 320 ? -3.745 -13.419 13.440 1.00 94.00 320 ILE A N 1
ATOM 2632 C CA . ILE A 1 320 ? -3.462 -13.370 14.879 1.00 94.00 320 ILE A CA 1
ATOM 2633 C C . ILE A 1 320 ? -2.808 -12.047 15.302 1.00 94.00 320 ILE A C 1
ATOM 2635 O O . ILE A 1 320 ? -3.025 -11.579 16.422 1.00 94.00 320 ILE A O 1
ATOM 2639 N N . LYS A 1 321 ? -2.046 -11.401 14.407 1.00 93.88 321 LYS A N 1
ATOM 2640 C CA . LYS A 1 321 ? -1.442 -10.088 14.670 1.00 93.88 321 LYS A CA 1
ATOM 2641 C C . LYS A 1 321 ? -2.523 -9.018 14.760 1.00 93.88 321 LYS A C 1
ATOM 2643 O O . LYS A 1 321 ? -2.498 -8.239 15.708 1.00 93.88 321 LYS A O 1
ATOM 2648 N N . LEU A 1 322 ? -3.501 -9.032 13.854 1.00 95.94 322 LEU A N 1
ATOM 2649 C CA . LEU A 1 322 ? -4.637 -8.107 13.884 1.00 95.94 322 LEU A CA 1
ATOM 2650 C C . LEU A 1 322 ? -5.475 -8.299 15.154 1.00 95.94 322 LEU A C 1
ATOM 2652 O O . LEU A 1 322 ? -5.736 -7.329 15.862 1.00 95.94 322 LEU A O 1
ATOM 2656 N N . SER A 1 323 ? -5.795 -9.546 15.516 1.00 95.88 323 SER A N 1
ATOM 2657 C CA . SER A 1 323 ? -6.544 -9.848 16.747 1.00 95.88 323 SER A CA 1
ATOM 2658 C C . SER A 1 323 ? -5.811 -9.376 18.014 1.00 95.88 323 SER A C 1
ATOM 2660 O O . SER A 1 323 ? -6.411 -8.802 18.928 1.00 95.88 323 SER A O 1
ATOM 2662 N N . ASN A 1 324 ? -4.488 -9.557 18.068 1.00 94.62 324 ASN A N 1
ATOM 2663 C CA . ASN A 1 324 ? -3.677 -9.091 19.192 1.00 94.62 324 ASN A CA 1
ATOM 2664 C C . ASN A 1 324 ? -3.644 -7.562 19.297 1.00 94.62 324 ASN A C 1
ATOM 2666 O O . ASN A 1 324 ? -3.739 -7.034 20.409 1.00 94.62 324 ASN A O 1
ATOM 2670 N N . VAL A 1 325 ? -3.536 -6.850 18.169 1.00 94.88 325 VAL A N 1
ATOM 2671 C CA . VAL A 1 325 ? -3.572 -5.381 18.163 1.00 94.88 325 VAL A CA 1
ATOM 2672 C C . VAL A 1 325 ? -4.966 -4.874 18.531 1.00 94.88 325 VAL A C 1
ATOM 2674 O O . VAL A 1 325 ? -5.063 -3.958 19.338 1.00 94.88 325 VAL A O 1
ATOM 2677 N N . PHE A 1 326 ? -6.043 -5.508 18.065 1.00 95.62 326 PHE A N 1
ATOM 2678 C CA . PHE A 1 326 ? -7.407 -5.131 18.447 1.00 95.62 326 PHE A CA 1
ATOM 2679 C C . PHE A 1 326 ? -7.673 -5.309 19.950 1.00 95.62 326 PHE A C 1
ATOM 2681 O O . PHE A 1 326 ? -8.205 -4.418 20.616 1.00 95.62 326 PHE A O 1
ATOM 2688 N N . ARG A 1 327 ? -7.233 -6.431 20.538 1.00 94.56 327 ARG A N 1
ATOM 2689 C CA . ARG A 1 327 ? -7.307 -6.637 21.996 1.00 94.56 327 ARG A CA 1
ATOM 2690 C C . ARG A 1 327 ? -6.498 -5.581 22.746 1.00 94.56 327 ARG A C 1
ATOM 2692 O O . ARG A 1 327 ? -6.932 -5.084 23.783 1.00 94.56 327 ARG A O 1
ATOM 2699 N N . ARG A 1 328 ? -5.322 -5.228 22.216 1.00 93.31 328 ARG A N 1
ATOM 2700 C CA . ARG A 1 328 ? -4.487 -4.166 22.780 1.00 93.31 328 ARG A CA 1
ATOM 2701 C C . ARG A 1 328 ? -5.161 -2.803 22.674 1.00 93.31 328 ARG A C 1
ATOM 2703 O O . ARG A 1 328 ? -5.080 -2.052 23.634 1.00 93.31 328 ARG A O 1
ATOM 2710 N N . TRP A 1 329 ? -5.833 -2.506 21.570 1.00 95.06 329 TRP A N 1
ATOM 2711 C CA . TRP A 1 329 ? -6.567 -1.261 21.376 1.00 95.06 329 TRP A CA 1
ATOM 2712 C C . TRP A 1 329 ? -7.637 -1.077 22.455 1.00 95.06 329 TRP A C 1
ATOM 2714 O O . TRP A 1 329 ? -7.624 -0.065 23.149 1.00 95.06 329 TRP A O 1
ATOM 2724 N N . LYS A 1 330 ? -8.456 -2.107 22.719 1.00 94.25 330 LYS A N 1
ATOM 2725 C CA . LYS A 1 330 ? -9.437 -2.074 23.820 1.00 94.25 330 LYS A CA 1
ATOM 2726 C C . LYS A 1 330 ? -8.794 -1.757 25.172 1.00 94.25 330 LYS A C 1
ATOM 2728 O O . LYS A 1 330 ? -9.346 -0.963 25.925 1.00 94.25 330 LYS A O 1
ATOM 2733 N N . PHE A 1 331 ? -7.638 -2.353 25.462 1.00 93.25 331 PHE A N 1
ATOM 2734 C CA . PHE A 1 331 ? -6.895 -2.099 26.698 1.00 93.25 331 PHE A CA 1
ATOM 2735 C C . PHE A 1 331 ? -6.281 -0.692 26.746 1.00 93.25 331 PHE A C 1
ATOM 2737 O O . PHE A 1 331 ? -6.262 -0.064 27.797 1.00 93.25 331 PHE A O 1
ATOM 2744 N N . VAL A 1 332 ? -5.791 -0.170 25.619 1.00 93.12 332 VAL A N 1
ATOM 2745 C CA . VAL A 1 332 ? -5.246 1.194 25.532 1.00 93.12 332 VAL A CA 1
ATOM 2746 C C . VAL A 1 332 ? -6.320 2.230 25.848 1.00 93.12 332 VAL A C 1
ATOM 2748 O O . VAL A 1 332 ? -6.027 3.167 26.582 1.00 93.12 332 VAL A O 1
ATOM 2751 N N . LEU A 1 333 ? -7.558 2.040 25.381 1.00 94.19 333 LEU A N 1
ATOM 2752 C CA . LEU A 1 333 ? -8.669 2.919 25.757 1.00 94.19 333 LEU A CA 1
ATOM 2753 C C . LEU A 1 333 ? -8.855 2.975 27.284 1.00 94.19 333 LEU A C 1
ATOM 2755 O O . LEU A 1 333 ? -8.986 4.066 27.831 1.00 94.19 333 LEU A O 1
ATOM 2759 N N . ASP A 1 334 ? -8.771 1.835 27.982 1.00 94.19 334 ASP A N 1
ATOM 2760 C CA . ASP A 1 334 ? -8.857 1.794 29.452 1.00 94.19 334 ASP A CA 1
ATOM 2761 C C . ASP A 1 334 ? -7.699 2.552 30.107 1.00 94.19 334 ASP A C 1
ATOM 2763 O O . ASP A 1 334 ? -7.911 3.336 31.028 1.00 94.19 334 ASP A O 1
ATOM 2767 N N . LEU A 1 335 ? -6.474 2.384 29.597 1.00 93.56 335 LEU A N 1
ATOM 2768 C CA . LEU A 1 335 ? -5.308 3.102 30.115 1.00 93.56 335 LEU A CA 1
ATOM 2769 C C . LEU A 1 335 ? -5.448 4.616 29.979 1.00 93.56 335 LEU A C 1
ATOM 2771 O O . LEU A 1 335 ? -5.053 5.335 30.889 1.00 93.56 335 LEU A O 1
ATOM 2775 N N . ILE A 1 336 ? -6.010 5.093 28.869 1.00 93.56 336 ILE A N 1
ATOM 2776 C CA . ILE A 1 336 ? -6.242 6.523 28.640 1.00 93.56 336 ILE A CA 1
ATOM 2777 C C . ILE A 1 336 ? -7.281 7.057 29.624 1.00 93.56 336 ILE A C 1
ATOM 2779 O O . ILE A 1 336 ? -7.110 8.147 30.166 1.00 93.56 336 ILE A O 1
ATOM 2783 N N . ILE A 1 337 ? -8.349 6.296 29.876 1.00 93.81 337 ILE A N 1
ATOM 2784 C CA . ILE A 1 337 ? -9.379 6.665 30.854 1.00 93.81 337 ILE A CA 1
ATOM 2785 C C . ILE A 1 337 ? -8.772 6.715 32.260 1.00 93.81 337 ILE A C 1
ATOM 2787 O O . ILE A 1 337 ? -8.945 7.704 32.974 1.00 93.81 337 ILE A O 1
ATOM 2791 N N . GLU A 1 338 ? -8.009 5.686 32.634 1.00 92.69 338 GLU A N 1
ATOM 2792 C CA . GLU A 1 338 ? -7.310 5.596 33.917 1.00 92.69 338 GLU A CA 1
ATOM 2793 C C . GLU A 1 338 ? -6.289 6.723 34.133 1.00 92.69 338 GLU A C 1
ATOM 2795 O O . GLU A 1 338 ? -5.976 7.041 35.283 1.00 92.69 338 GLU A O 1
ATOM 2800 N N . ASP A 1 339 ? -5.691 7.255 33.067 1.00 91.94 339 ASP A N 1
ATOM 2801 C CA . ASP A 1 339 ? -4.688 8.330 33.106 1.00 91.94 339 ASP A CA 1
ATOM 2802 C C . ASP A 1 339 ? -5.296 9.721 32.893 1.00 91.94 339 ASP A C 1
ATOM 2804 O O . ASP A 1 339 ? -4.595 10.674 32.568 1.00 91.94 339 ASP A O 1
ATOM 2808 N N . GLU A 1 340 ? -6.617 9.849 33.031 1.00 91.94 340 GLU A N 1
ATOM 2809 C CA . GLU A 1 340 ? -7.341 11.110 32.852 1.00 91.94 340 GLU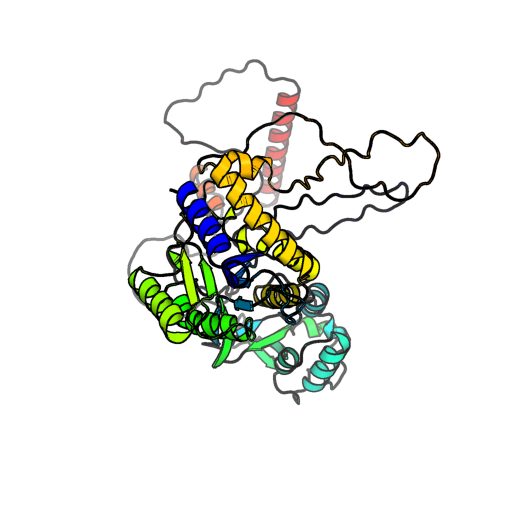 A CA 1
ATOM 2810 C C . GLU A 1 340 ? -7.138 11.765 31.464 1.00 91.94 340 GLU A C 1
ATOM 2812 O O . GLU A 1 340 ? -7.313 12.972 31.283 1.00 91.94 340 GLU A O 1
ATOM 2817 N N . GLY A 1 341 ? -6.825 10.955 30.445 1.00 88.00 341 GLY A N 1
ATOM 2818 C CA . GLY A 1 341 ? -6.566 11.390 29.073 1.00 88.00 341 GLY A CA 1
ATOM 2819 C C . GLY A 1 341 ? -5.094 11.639 28.731 1.00 88.00 341 GLY A C 1
ATOM 2820 O O . GLY A 1 341 ? -4.836 12.069 27.606 1.00 88.00 341 GLY A O 1
ATOM 2821 N N . ASP A 1 342 ? -4.164 11.392 29.658 1.00 88.06 342 ASP A N 1
ATOM 2822 C CA . ASP A 1 342 ? -2.714 11.488 29.442 1.00 88.06 342 ASP A CA 1
ATOM 2823 C C . ASP A 1 342 ? -2.135 10.206 28.795 1.00 88.06 342 ASP A C 1
ATOM 2825 O O . ASP A 1 342 ? -2.836 9.210 28.586 1.00 88.06 342 ASP A O 1
ATOM 2829 N N . ASN A 1 343 ? -0.854 10.245 28.416 1.00 85.38 343 ASN A N 1
ATOM 2830 C CA . ASN A 1 343 ? -0.165 9.186 27.677 1.00 85.38 343 ASN A CA 1
ATOM 2831 C C . ASN A 1 343 ? 0.845 8.381 28.525 1.00 85.38 343 ASN A C 1
ATOM 2833 O O . ASN A 1 343 ? 1.464 7.435 28.033 1.00 85.38 343 ASN A O 1
ATOM 2837 N N . LEU A 1 344 ? 1.031 8.713 29.807 1.00 84.88 344 LEU A N 1
ATOM 2838 C CA . LEU A 1 344 ? 2.055 8.093 30.659 1.00 84.88 344 LEU A CA 1
ATOM 2839 C C . LEU A 1 344 ? 1.795 6.595 30.870 1.00 84.88 344 LEU A C 1
ATOM 2841 O O . LEU A 1 344 ? 2.710 5.764 30.778 1.00 84.88 344 LEU A O 1
ATOM 2845 N N . LYS A 1 345 ? 0.542 6.213 31.135 1.00 83.75 345 LYS A N 1
ATOM 2846 C CA . LYS A 1 345 ? 0.164 4.799 31.309 1.00 83.75 345 LYS A CA 1
ATOM 2847 C C . LYS A 1 345 ? 0.229 4.013 30.012 1.00 83.75 345 LYS A C 1
ATOM 2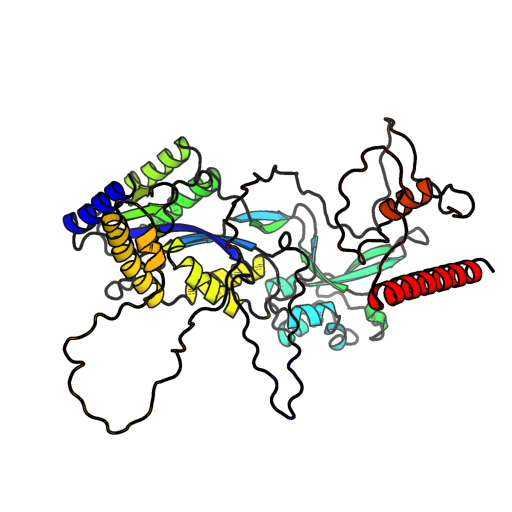849 O O . LYS A 1 345 ? 0.630 2.848 30.040 1.00 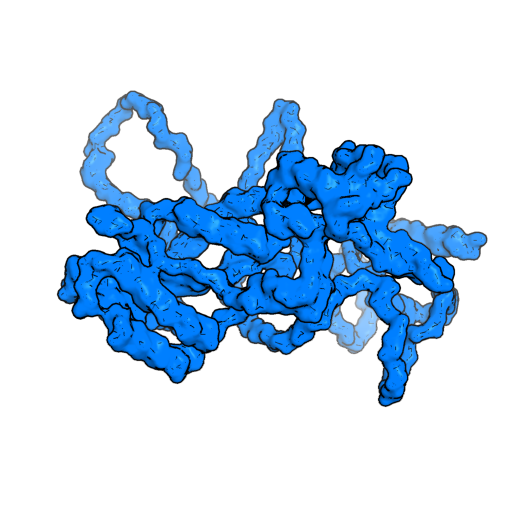83.75 345 LYS A O 1
ATOM 2854 N N . VAL A 1 346 ? -0.142 4.636 28.898 1.00 82.69 346 VAL A N 1
ATOM 2855 C CA . VAL A 1 346 ? -0.046 4.018 27.575 1.00 82.69 346 VAL A CA 1
ATOM 2856 C C . VAL A 1 346 ? 1.414 3.701 27.281 1.00 82.69 346 VAL A C 1
ATOM 2858 O O . VAL A 1 346 ? 1.724 2.531 27.092 1.00 82.69 346 VAL A O 1
ATOM 2861 N N . GLU A 1 347 ? 2.320 4.679 27.351 1.00 81.12 347 GLU A N 1
ATOM 2862 C CA . GLU A 1 347 ? 3.744 4.481 27.046 1.00 81.12 347 GLU A CA 1
ATOM 2863 C C . GLU A 1 347 ? 4.431 3.499 28.008 1.00 81.12 347 GLU A C 1
ATOM 2865 O O . GLU A 1 347 ? 5.138 2.587 27.580 1.00 81.12 347 GLU A O 1
ATOM 2870 N N . SER A 1 348 ? 4.163 3.584 29.315 1.00 80.00 348 SER A N 1
ATOM 2871 C CA . SER A 1 348 ? 4.783 2.680 30.301 1.00 80.00 348 SER A CA 1
ATOM 2872 C C . SER A 1 348 ? 4.364 1.208 30.161 1.00 80.00 348 SER A C 1
ATOM 2874 O O . SER A 1 348 ? 5.127 0.302 30.539 1.00 80.00 348 SER A O 1
ATOM 2876 N N . LYS A 1 349 ? 3.165 0.959 29.617 1.00 76.62 349 LYS A N 1
ATOM 2877 C CA . LYS A 1 349 ? 2.581 -0.378 29.411 1.00 76.62 349 LYS A CA 1
ATOM 2878 C C . LYS A 1 349 ? 2.584 -0.816 27.938 1.00 76.62 349 LYS A C 1
ATOM 2880 O O . LYS A 1 349 ? 2.220 -1.964 27.639 1.00 76.62 349 LYS A O 1
ATOM 2885 N N . ARG A 1 350 ? 3.013 0.049 27.015 1.00 65.44 350 ARG A N 1
ATOM 2886 C CA . ARG A 1 350 ? 3.146 -0.241 25.582 1.00 65.44 350 ARG A CA 1
ATOM 2887 C C . ARG A 1 350 ? 4.164 -1.364 25.378 1.00 65.44 350 ARG A C 1
ATOM 2889 O O . ARG A 1 350 ? 5.217 -1.390 26.003 1.00 65.44 350 ARG A O 1
ATOM 2896 N N . GLY A 1 351 ? 3.828 -2.348 24.542 1.00 58.56 351 GLY A N 1
ATOM 2897 C CA . GLY A 1 351 ? 4.745 -3.434 24.159 1.00 58.56 351 GLY A CA 1
ATOM 2898 C C . GLY A 1 351 ? 5.044 -4.508 25.219 1.00 58.56 351 GLY A C 1
ATOM 2899 O O . GLY A 1 351 ? 5.687 -5.498 24.888 1.00 58.56 351 GLY A O 1
ATOM 2900 N N . LYS A 1 352 ? 4.558 -4.384 26.461 1.00 57.81 352 LYS A N 1
ATOM 2901 C CA . LYS A 1 352 ? 4.764 -5.402 27.509 1.00 57.81 352 LYS A CA 1
ATOM 2902 C C . LYS A 1 352 ? 3.658 -6.467 27.483 1.00 57.81 352 LYS A C 1
ATOM 2904 O O . LYS A 1 352 ? 2.467 -6.136 27.432 1.00 57.81 352 LYS A O 1
ATOM 2909 N N . LEU A 1 353 ? 4.047 -7.746 27.504 1.00 45.69 353 LEU A N 1
ATOM 2910 C CA . LEU A 1 353 ? 3.156 -8.884 27.753 1.00 45.69 353 LEU A CA 1
ATOM 2911 C C . LEU A 1 353 ? 2.909 -8.970 29.262 1.00 45.69 353 LEU A C 1
ATOM 2913 O O . LEU A 1 353 ? 3.727 -9.514 29.996 1.00 45.69 353 LEU A O 1
ATOM 2917 N N . PHE A 1 354 ? 1.792 -8.433 29.739 1.00 43.91 354 PHE A N 1
ATOM 2918 C CA . PHE A 1 354 ? 1.377 -8.669 31.118 1.00 43.91 354 PHE A CA 1
ATOM 2919 C C . PHE A 1 354 ? 0.687 -10.032 31.180 1.00 43.91 354 PHE A C 1
ATOM 2921 O O . PHE A 1 354 ? -0.485 -10.158 30.831 1.00 43.91 354 PHE A O 1
ATOM 2928 N N . ARG A 1 355 ? 1.421 -11.071 31.586 1.00 36.06 355 ARG A N 1
ATOM 2929 C CA . ARG A 1 355 ? 0.784 -12.260 32.162 1.00 36.06 355 ARG A CA 1
ATOM 2930 C C . ARG A 1 355 ? 0.366 -11.865 33.576 1.00 36.06 355 ARG A C 1
ATOM 2932 O O . ARG A 1 355 ? 1.204 -11.386 34.337 1.00 36.06 355 ARG A O 1
ATOM 2939 N N . ALA A 1 356 ? -0.917 -11.995 33.905 1.00 32.47 356 ALA A N 1
ATOM 2940 C CA . ALA A 1 356 ? -1.341 -11.893 35.296 1.00 32.47 356 ALA A CA 1
ATOM 2941 C C . ALA A 1 356 ? -0.549 -12.935 36.113 1.00 32.47 356 ALA A C 1
ATOM 2943 O O . ALA A 1 356 ? -0.362 -14.047 35.607 1.00 32.47 356 ALA A O 1
ATOM 2944 N N . PRO A 1 357 ? -0.057 -12.615 37.321 1.00 34.06 357 PRO A N 1
ATOM 2945 C CA . PRO A 1 357 ? 0.478 -13.641 38.203 1.00 34.06 357 PRO A CA 1
ATOM 2946 C C . PRO A 1 357 ? -0.671 -14.609 38.499 1.00 34.06 357 PRO A C 1
ATOM 2948 O O . PRO A 1 357 ? -1.685 -14.199 39.055 1.00 34.06 357 PRO A O 1
ATOM 2951 N N . SER A 1 358 ? -0.574 -15.858 38.053 1.00 32.16 358 SER A N 1
ATOM 2952 C CA . SER A 1 358 ? -1.511 -16.893 38.484 1.00 32.16 358 SER A CA 1
ATOM 2953 C C . SER A 1 358 ? -1.166 -17.285 39.918 1.00 32.16 358 SER A C 1
ATOM 2955 O O . SER A 1 358 ? -0.006 -17.598 40.191 1.00 32.16 358 SER A O 1
ATOM 2957 N N . ASP A 1 359 ? -2.167 -17.349 40.795 1.00 37.81 359 ASP A N 1
ATOM 2958 C CA . ASP A 1 359 ? -2.047 -17.759 42.207 1.00 37.81 359 ASP A CA 1
ATOM 2959 C C . ASP A 1 359 ? -1.556 -19.218 42.402 1.00 37.81 359 ASP A C 1
ATOM 2961 O O . ASP A 1 359 ? -1.402 -19.693 43.522 1.00 37.81 359 ASP A O 1
ATOM 2965 N N . GLU A 1 360 ? -1.284 -19.943 41.314 1.00 38.09 360 GLU A N 1
ATOM 2966 C CA . GLU A 1 360 ? -0.874 -21.353 41.295 1.00 38.09 360 GLU A CA 1
ATOM 2967 C C . GLU A 1 360 ? 0.655 -21.555 41.226 1.00 38.09 360 GLU A C 1
ATOM 2969 O O . GLU A 1 360 ? 1.126 -22.689 41.197 1.00 38.09 360 GLU A O 1
ATOM 2974 N N . ALA A 1 361 ? 1.456 -20.482 41.211 1.00 36.22 361 ALA A N 1
ATOM 2975 C CA . ALA A 1 361 ? 2.917 -20.576 41.077 1.00 36.22 361 ALA A CA 1
ATOM 2976 C C . ALA A 1 361 ? 3.684 -20.761 42.407 1.00 36.22 361 ALA A C 1
ATOM 2978 O O . ALA A 1 361 ? 4.914 -20.775 42.405 1.00 36.22 361 ALA A O 1
ATOM 2979 N N . GLU A 1 362 ? 2.993 -20.947 43.535 1.00 35.38 362 GLU A N 1
ATOM 2980 C CA . GLU A 1 362 ? 3.600 -21.355 44.809 1.00 35.38 362 GLU A CA 1
ATOM 2981 C C . GLU A 1 362 ? 3.255 -22.814 45.123 1.00 35.38 362 GLU A C 1
ATOM 2983 O O . GLU A 1 362 ? 2.466 -23.098 46.015 1.00 35.38 362 GLU A O 1
ATOM 2988 N N . THR A 1 363 ? 3.790 -23.754 44.343 1.00 36.94 363 THR A N 1
ATOM 2989 C CA . THR A 1 363 ? 4.150 -25.128 44.757 1.00 36.94 363 THR A CA 1
ATOM 2990 C C . THR A 1 363 ? 4.509 -25.938 43.516 1.00 36.94 363 THR A C 1
ATOM 2992 O O . THR A 1 363 ? 3.630 -26.491 42.876 1.00 36.94 363 THR A O 1
ATOM 2995 N N . ILE A 1 364 ? 5.797 -26.046 43.190 1.00 31.11 364 ILE A N 1
ATOM 2996 C CA . ILE A 1 364 ? 6.412 -27.275 42.663 1.00 31.11 364 ILE A CA 1
ATOM 2997 C C . ILE A 1 364 ? 7.918 -27.159 42.916 1.00 31.11 364 ILE A C 1
ATOM 2999 O O . ILE A 1 364 ? 8.593 -26.251 42.434 1.00 31.11 364 ILE A O 1
ATOM 3003 N N . ASP A 1 365 ? 8.400 -28.086 43.739 1.00 30.44 365 ASP A N 1
ATOM 3004 C CA . ASP A 1 365 ? 9.803 -28.313 44.036 1.00 30.44 365 ASP A CA 1
ATOM 3005 C C . ASP A 1 365 ? 10.593 -28.758 42.796 1.00 30.44 365 ASP A C 1
ATOM 3007 O O . ASP A 1 365 ? 10.092 -29.383 41.862 1.00 30.44 365 ASP A O 1
ATOM 3011 N N . VAL A 1 366 ? 11.880 -28.441 42.862 1.00 36.94 366 VAL A N 1
ATOM 3012 C CA . VAL A 1 366 ? 12.959 -28.696 41.910 1.00 36.94 366 VAL A CA 1
ATOM 3013 C C . VAL A 1 366 ? 13.075 -30.178 41.519 1.00 36.94 366 VAL A C 1
ATOM 3015 O O . VAL A 1 366 ? 13.522 -30.986 42.330 1.00 36.94 366 VAL A O 1
ATOM 3018 N N . ALA A 1 367 ? 12.785 -30.515 40.256 1.00 29.69 367 ALA A N 1
ATOM 3019 C CA . ALA A 1 367 ? 13.455 -31.589 39.510 1.00 29.69 367 ALA A CA 1
ATOM 3020 C C . ALA A 1 367 ? 13.136 -31.509 38.002 1.00 29.69 367 ALA A C 1
ATOM 3022 O O . ALA A 1 367 ? 12.018 -31.779 37.582 1.00 29.69 367 ALA A O 1
ATOM 3023 N N . GLU A 1 368 ? 14.154 -31.113 37.233 1.00 33.53 368 GLU A N 1
ATOM 3024 C CA . GLU A 1 368 ? 14.443 -31.420 35.821 1.00 33.53 368 GLU A CA 1
ATOM 3025 C C . GLU A 1 368 ? 13.285 -31.824 34.887 1.00 33.53 368 GLU A C 1
ATOM 3027 O O . GLU A 1 368 ? 12.813 -32.953 34.937 1.00 33.53 368 GLU A O 1
ATOM 3032 N N . THR A 1 369 ? 13.006 -30.976 33.889 1.00 27.97 369 THR A N 1
ATOM 3033 C CA . THR A 1 369 ? 13.272 -31.321 32.477 1.00 27.97 369 THR A CA 1
ATOM 3034 C C . THR A 1 369 ? 13.395 -30.051 31.633 1.00 27.97 369 THR A C 1
ATOM 3036 O O . THR A 1 369 ? 12.512 -29.197 31.644 1.00 27.97 369 THR A O 1
ATOM 3039 N N . ASN A 1 370 ? 14.525 -29.958 30.931 1.00 39.72 370 ASN A N 1
ATOM 3040 C CA . ASN A 1 370 ? 14.853 -28.977 29.903 1.00 39.72 370 ASN A CA 1
ATOM 3041 C C . ASN A 1 370 ? 13.813 -28.969 28.777 1.00 39.72 370 ASN A C 1
ATOM 3043 O O . ASN A 1 370 ? 13.369 -30.040 28.376 1.00 39.72 370 ASN A O 1
ATOM 3047 N N . ASP A 1 371 ? 13.481 -27.765 28.300 1.00 31.94 371 ASP A N 1
ATOM 3048 C CA . ASP A 1 371 ? 13.251 -27.380 26.893 1.00 31.94 371 ASP A CA 1
ATOM 3049 C C . ASP A 1 371 ? 12.259 -26.205 26.837 1.00 31.94 371 ASP A C 1
ATOM 3051 O O . ASP A 1 371 ? 11.049 -26.408 26.805 1.00 31.94 371 ASP A O 1
ATOM 3055 N N . ALA A 1 372 ? 12.804 -24.979 26.867 1.00 35.31 372 ALA A N 1
ATOM 3056 C CA . ALA A 1 372 ? 12.238 -23.696 26.401 1.00 35.31 372 ALA A CA 1
ATOM 3057 C C . ALA A 1 372 ? 12.730 -22.535 27.285 1.00 35.31 372 ALA A C 1
ATOM 3059 O O . ALA A 1 372 ? 11.980 -21.961 28.074 1.00 35.31 372 ALA A O 1
ATOM 3060 N N . ALA A 1 373 ? 14.003 -22.178 27.153 1.00 30.19 373 ALA A N 1
ATOM 3061 C CA . ALA A 1 373 ? 14.531 -20.934 27.695 1.00 30.19 373 ALA A CA 1
ATOM 3062 C C . ALA A 1 373 ? 15.580 -20.401 26.725 1.00 30.19 373 ALA A C 1
ATOM 3064 O O . ALA A 1 373 ? 16.721 -20.831 26.766 1.00 30.19 373 ALA A O 1
ATOM 3065 N N . ASP A 1 374 ? 15.152 -19.517 25.832 1.00 30.06 374 ASP A N 1
ATOM 3066 C CA . ASP A 1 374 ? 16.000 -18.540 25.150 1.00 30.06 374 ASP A CA 1
ATOM 3067 C C . ASP A 1 374 ? 15.054 -17.469 24.601 1.00 30.06 374 ASP A C 1
ATOM 3069 O O . ASP A 1 374 ? 14.547 -17.607 23.496 1.00 30.06 374 ASP A O 1
ATOM 3073 N N . ASP A 1 375 ? 14.693 -16.494 25.445 1.00 31.48 375 ASP A N 1
ATOM 3074 C CA . ASP A 1 375 ? 14.285 -15.130 25.040 1.00 31.48 375 ASP A CA 1
ATOM 3075 C C . ASP A 1 375 ? 13.936 -14.248 26.260 1.00 31.48 375 ASP A C 1
ATOM 3077 O O . ASP A 1 375 ? 12.958 -13.500 26.286 1.00 31.48 375 ASP A O 1
ATOM 3081 N N . ALA A 1 376 ? 14.762 -14.304 27.304 1.00 31.53 376 ALA A N 1
ATOM 3082 C CA . ALA A 1 376 ? 14.727 -13.310 28.370 1.00 31.53 376 ALA A CA 1
ATOM 3083 C C . ALA A 1 376 ? 16.156 -13.020 28.820 1.00 31.53 376 ALA A C 1
ATOM 3085 O O . ALA A 1 376 ? 16.764 -13.814 29.532 1.00 31.53 376 ALA A O 1
ATOM 3086 N N . VAL A 1 377 ? 16.695 -11.882 28.387 1.00 30.88 377 VAL A N 1
ATOM 3087 C CA . VAL A 1 377 ? 17.837 -11.272 29.064 1.00 30.88 377 VAL A CA 1
ATOM 3088 C C . VAL A 1 377 ? 17.449 -9.839 29.392 1.00 30.88 377 VAL A C 1
ATOM 3090 O O . VAL A 1 377 ? 17.132 -9.052 28.499 1.00 30.88 377 VAL A O 1
ATOM 3093 N N . ASP A 1 378 ? 17.410 -9.581 30.695 1.00 28.55 378 ASP A N 1
ATOM 3094 C CA . ASP A 1 378 ? 17.241 -8.289 31.346 1.00 28.55 378 ASP A CA 1
ATOM 3095 C C . ASP A 1 378 ? 18.257 -7.259 30.836 1.00 28.55 378 ASP A C 1
ATOM 3097 O O . ASP A 1 378 ? 19.457 -7.532 30.802 1.00 28.55 378 ASP A O 1
ATOM 3101 N N . ASP A 1 379 ? 17.787 -6.049 30.526 1.00 29.02 379 ASP A N 1
ATOM 3102 C CA . ASP A 1 379 ? 18.637 -4.864 30.378 1.00 29.02 379 ASP A CA 1
ATOM 3103 C C . ASP A 1 379 ? 18.442 -3.962 31.611 1.00 29.02 379 ASP A C 1
ATOM 3105 O O . ASP A 1 379 ? 17.579 -3.079 31.642 1.00 29.02 379 ASP A O 1
ATOM 3109 N N . GLU A 1 380 ? 19.271 -4.172 32.639 1.00 27.86 380 GLU A N 1
ATOM 3110 C CA . GLU A 1 380 ? 19.552 -3.137 33.635 1.00 27.86 380 GLU A CA 1
ATOM 3111 C C . GLU A 1 380 ? 20.571 -2.123 33.081 1.00 27.86 380 GLU A C 1
ATOM 3113 O O . GLU A 1 380 ? 21.720 -2.435 32.779 1.00 27.86 380 GLU A O 1
ATOM 3118 N N . ALA A 1 381 ? 20.096 -0.882 32.972 1.00 31.00 381 ALA A N 1
ATOM 3119 C CA . ALA A 1 381 ? 20.790 0.396 33.128 1.00 31.00 381 ALA A CA 1
ATOM 3120 C C . ALA A 1 381 ? 22.312 0.482 32.863 1.00 31.00 381 ALA A C 1
ATOM 3122 O O . ALA A 1 381 ? 23.129 0.217 33.743 1.00 31.00 381 ALA A O 1
ATOM 3123 N N . VAL A 1 382 ? 22.684 1.148 31.757 1.00 29.67 382 VAL A N 1
ATOM 3124 C CA . VAL A 1 382 ? 23.876 2.017 31.720 1.00 29.67 382 VAL A CA 1
ATOM 3125 C C . VAL A 1 382 ? 23.569 3.332 30.991 1.00 29.67 382 VAL A C 1
ATOM 3127 O O . VAL A 1 382 ? 23.381 3.359 29.782 1.00 29.67 382 VAL A O 1
ATOM 3130 N N . GLY A 1 383 ? 23.571 4.421 31.770 1.00 25.27 383 GLY A N 1
ATOM 3131 C CA . GLY A 1 383 ? 24.115 5.741 31.416 1.00 25.27 383 GLY A CA 1
ATOM 3132 C C . GLY A 1 383 ? 23.559 6.458 30.184 1.00 25.27 383 GLY A C 1
ATOM 3133 O O . GLY A 1 383 ? 24.078 6.305 29.085 1.00 25.27 383 GLY A O 1
ATOM 3134 N N . GLY A 1 384 ? 22.570 7.326 30.402 1.00 24.92 384 GLY A N 1
ATOM 3135 C CA . GLY A 1 384 ? 21.948 8.138 29.360 1.00 24.92 384 GLY A CA 1
ATOM 3136 C C . GLY A 1 384 ? 22.815 9.226 28.718 1.00 24.92 384 GLY A C 1
ATOM 3137 O O . GLY A 1 384 ? 23.807 9.690 29.284 1.00 24.92 384 GLY A O 1
ATOM 3138 N N . ARG A 1 385 ? 22.341 9.675 27.551 1.00 26.70 385 ARG A N 1
ATOM 3139 C CA . ARG A 1 385 ? 22.120 11.082 27.188 1.00 26.70 385 ARG A CA 1
ATOM 3140 C C . ARG A 1 385 ? 21.214 11.165 25.951 1.00 26.70 385 ARG A C 1
ATOM 3142 O O . ARG A 1 385 ? 21.414 10.438 24.987 1.00 26.70 385 ARG A O 1
ATOM 3149 N N . ASP A 1 386 ? 20.233 12.049 26.087 1.00 26.11 386 ASP A N 1
ATOM 3150 C CA . ASP A 1 386 ? 19.428 12.763 25.094 1.00 26.11 386 ASP A CA 1
ATOM 3151 C C . ASP A 1 386 ? 18.513 11.952 24.162 1.00 26.11 386 ASP A C 1
ATOM 3153 O O . ASP A 1 386 ? 18.844 11.574 23.040 1.00 26.11 386 ASP A O 1
ATOM 3157 N N . ALA A 1 387 ? 17.281 11.777 24.651 1.00 28.97 387 ALA A N 1
ATOM 3158 C CA . ALA A 1 387 ? 16.095 11.721 23.814 1.00 28.97 387 ALA A CA 1
ATOM 3159 C C . ALA A 1 387 ? 15.947 13.081 23.116 1.00 28.97 387 ALA A C 1
ATOM 3161 O O . ALA A 1 387 ? 15.560 14.066 23.746 1.00 28.97 387 ALA A O 1
ATOM 3162 N N . LEU A 1 388 ? 16.295 13.144 21.832 1.00 27.27 388 LEU A N 1
ATOM 3163 C CA . LEU A 1 388 ? 15.845 14.238 20.986 1.00 27.27 388 LEU A CA 1
ATOM 3164 C C . LEU A 1 388 ? 14.375 13.984 20.679 1.00 27.27 388 LEU A C 1
ATOM 3166 O O . LEU A 1 388 ? 14.018 12.955 20.108 1.00 27.27 388 LEU A O 1
ATOM 3170 N N . ALA A 1 389 ? 13.554 14.905 21.172 1.00 26.41 389 ALA A N 1
ATOM 3171 C CA . ALA A 1 389 ? 12.153 15.024 20.841 1.00 26.41 389 ALA A CA 1
ATOM 3172 C C . ALA A 1 389 ? 11.987 15.058 19.317 1.00 26.41 389 ALA A C 1
ATOM 3174 O O . ALA A 1 389 ? 12.767 15.710 18.620 1.00 26.41 389 ALA A O 1
ATOM 3175 N N . ASP A 1 390 ? 10.974 14.346 18.833 1.00 30.75 390 ASP A N 1
ATOM 3176 C CA . ASP A 1 390 ? 10.464 14.493 17.480 1.00 30.75 390 ASP A CA 1
ATOM 3177 C C . ASP A 1 390 ? 9.910 15.922 17.344 1.00 30.75 390 ASP A C 1
ATOM 3179 O O . ASP A 1 390 ? 8.786 16.225 17.745 1.00 30.75 390 ASP A O 1
ATOM 3183 N N . GLU A 1 391 ? 10.737 16.829 16.832 1.00 26.98 391 GLU A N 1
ATOM 3184 C CA . GLU A 1 391 ? 10.245 17.980 16.088 1.00 26.98 391 GLU A CA 1
ATOM 3185 C C . GLU A 1 391 ? 9.981 17.471 14.670 1.00 26.98 391 GLU A C 1
ATOM 3187 O O . GLU A 1 391 ? 10.869 17.427 13.817 1.00 26.98 391 GLU A O 1
ATOM 3192 N N . ASP A 1 392 ? 8.752 17.000 14.452 1.00 33.56 392 ASP A N 1
ATOM 3193 C CA . ASP A 1 392 ? 8.175 16.889 13.119 1.00 33.56 392 ASP A CA 1
ATOM 3194 C C . ASP A 1 392 ? 8.073 18.315 12.554 1.00 33.56 392 ASP A C 1
ATOM 3196 O O . ASP A 1 392 ? 7.061 19.005 12.695 1.00 33.56 392 ASP A O 1
ATOM 3200 N N . GLU A 1 393 ? 9.162 18.803 11.959 1.00 28.42 393 GLU A N 1
ATOM 3201 C CA . GLU A 1 393 ? 9.091 19.917 11.022 1.00 28.42 393 GLU A CA 1
ATOM 3202 C C . GLU A 1 393 ? 8.401 19.404 9.755 1.00 28.42 393 GLU A C 1
ATOM 3204 O O . GLU A 1 393 ? 9.026 18.944 8.796 1.00 28.42 393 GLU A O 1
ATOM 3209 N N . ASP A 1 394 ? 7.070 19.476 9.784 1.00 35.81 394 ASP A N 1
ATOM 3210 C CA . ASP A 1 394 ? 6.209 19.515 8.610 1.00 35.81 394 ASP A CA 1
ATOM 3211 C C . ASP A 1 394 ? 6.545 20.776 7.792 1.00 35.81 394 ASP A C 1
ATOM 3213 O O . ASP A 1 394 ? 5.789 21.751 7.753 1.00 35.81 394 ASP A O 1
ATOM 3217 N N . GLU A 1 395 ? 7.695 20.787 7.116 1.00 28.52 395 GLU A N 1
ATOM 3218 C CA . GLU A 1 395 ? 7.867 21.685 5.983 1.00 28.52 395 GLU A CA 1
ATOM 3219 C C . GLU A 1 395 ? 6.979 21.160 4.859 1.00 28.52 395 GLU A C 1
ATOM 3221 O O . GLU A 1 395 ? 7.284 20.174 4.179 1.00 28.52 395 GLU A O 1
ATOM 3226 N N . ALA A 1 396 ? 5.843 21.839 4.690 1.00 28.50 396 ALA A N 1
ATOM 3227 C CA . ALA A 1 396 ? 5.071 21.834 3.465 1.00 28.50 396 ALA A CA 1
ATOM 3228 C C . ALA A 1 396 ? 6.053 21.948 2.295 1.00 28.50 396 ALA A C 1
ATOM 3230 O O . ALA A 1 396 ? 6.637 23.005 2.058 1.00 28.50 396 ALA A O 1
ATOM 3231 N N . ALA A 1 397 ? 6.267 20.837 1.592 1.00 30.56 397 ALA A N 1
ATOM 3232 C CA . ALA A 1 397 ? 7.024 20.842 0.361 1.00 30.56 397 ALA A CA 1
ATOM 3233 C C . ALA A 1 397 ? 6.239 21.711 -0.620 1.00 30.56 397 ALA A C 1
ATOM 3235 O O . ALA A 1 397 ? 5.276 21.251 -1.238 1.00 30.56 397 ALA A O 1
ATOM 3236 N N . GLU A 1 398 ? 6.631 22.981 -0.731 1.00 24.34 398 GLU A N 1
ATOM 3237 C CA . GLU A 1 398 ? 6.291 23.794 -1.882 1.00 24.34 398 GLU A CA 1
ATOM 3238 C C . GLU A 1 398 ? 6.625 22.949 -3.107 1.00 24.34 398 GLU A C 1
ATOM 3240 O O . GLU A 1 398 ? 7.754 22.483 -3.295 1.00 24.34 398 GLU A O 1
ATOM 3245 N N . THR A 1 399 ? 5.594 22.665 -3.892 1.00 29.88 399 THR A N 1
ATOM 3246 C CA . THR A 1 399 ? 5.693 21.956 -5.155 1.00 29.88 399 THR A CA 1
ATOM 3247 C C . THR A 1 399 ? 6.573 22.774 -6.087 1.00 29.88 399 THR A C 1
ATOM 3249 O O . THR A 1 399 ? 6.085 23.612 -6.842 1.00 29.88 399 THR A O 1
ATOM 3252 N N . PHE A 1 400 ? 7.882 22.545 -6.028 1.00 23.22 400 PHE A N 1
ATOM 3253 C CA . PHE A 1 400 ? 8.772 22.927 -7.103 1.00 23.22 400 PHE A CA 1
ATOM 3254 C C . PHE A 1 400 ? 8.584 21.888 -8.200 1.00 23.22 400 PHE A C 1
ATOM 3256 O O . PHE A 1 400 ? 8.935 20.717 -8.036 1.00 23.22 400 PHE A O 1
ATOM 3263 N N . ASP A 1 401 ? 7.933 22.332 -9.270 1.00 25.67 401 ASP A N 1
ATOM 3264 C CA . ASP A 1 401 ? 7.598 21.570 -10.463 1.00 25.67 401 ASP A CA 1
ATOM 3265 C C . ASP A 1 401 ? 8.834 20.793 -10.938 1.00 25.67 401 ASP A C 1
ATOM 3267 O O . ASP A 1 401 ? 9.807 21.357 -11.446 1.00 25.67 401 ASP A O 1
ATOM 3271 N N . ARG A 1 402 ? 8.857 19.483 -10.674 1.00 32.06 402 ARG A N 1
ATOM 3272 C CA . ARG A 1 402 ? 10.027 18.633 -10.917 1.00 32.06 402 ARG A CA 1
ATOM 3273 C C . ARG A 1 402 ? 9.918 17.964 -12.282 1.00 32.06 402 ARG A C 1
ATOM 3275 O O . ARG A 1 402 ? 10.019 16.746 -12.391 1.00 32.06 402 ARG A O 1
ATOM 3282 N N . ASP A 1 403 ? 9.794 18.792 -13.314 1.00 29.06 403 ASP A N 1
ATOM 3283 C CA . ASP A 1 403 ? 10.084 18.446 -14.712 1.00 29.06 403 ASP A CA 1
ATOM 3284 C C . ASP A 1 403 ? 11.591 18.634 -15.025 1.00 29.06 403 ASP A C 1
ATOM 3286 O O . ASP A 1 403 ? 11.981 19.036 -16.117 1.00 29.06 403 ASP A O 1
ATOM 3290 N N . ALA A 1 404 ? 12.477 18.326 -14.069 1.00 27.31 404 ALA A N 1
ATOM 3291 C CA . ALA A 1 404 ? 13.917 18.255 -14.306 1.00 27.31 404 ALA A CA 1
ATOM 3292 C C . ALA A 1 404 ? 14.348 16.789 -14.390 1.00 27.31 404 ALA A C 1
ATOM 3294 O O . ALA A 1 404 ? 14.533 16.095 -13.386 1.00 27.31 404 ALA A O 1
ATOM 3295 N N . GLU A 1 405 ? 14.466 16.320 -15.626 1.00 32.53 405 GLU A N 1
ATOM 3296 C CA . GLU A 1 405 ? 15.181 15.107 -15.982 1.00 32.53 405 GLU A CA 1
ATOM 3297 C C . GLU A 1 405 ? 16.569 15.054 -15.363 1.00 32.53 405 GLU A C 1
ATOM 3299 O O . GLU A 1 405 ? 17.328 16.018 -15.389 1.00 32.53 405 GLU A O 1
ATOM 3304 N N . TYR A 1 406 ? 16.949 13.862 -14.916 1.00 30.73 406 TYR A N 1
ATOM 3305 C CA . TYR A 1 406 ? 18.350 13.489 -14.887 1.00 30.73 406 TYR A CA 1
ATOM 3306 C C . TYR A 1 406 ? 18.789 13.218 -16.334 1.00 30.73 406 TYR A C 1
ATOM 3308 O O . TYR A 1 406 ? 18.703 12.091 -16.821 1.00 30.73 406 TYR A O 1
ATOM 3316 N N . THR A 1 407 ? 19.172 14.277 -17.042 1.00 27.22 407 THR A N 1
ATOM 3317 C CA . THR A 1 407 ? 19.965 14.196 -18.270 1.00 27.22 407 THR A CA 1
ATOM 3318 C C . THR A 1 407 ? 21.435 14.042 -17.895 1.00 27.22 407 THR A C 1
ATOM 3320 O O . THR A 1 407 ? 21.952 14.767 -17.043 1.00 27.22 407 THR A O 1
ATOM 3323 N N . ASP A 1 408 ? 22.096 13.080 -18.531 1.00 27.62 408 ASP A N 1
ATOM 3324 C CA . ASP A 1 408 ? 23.552 12.919 -18.549 1.00 27.62 408 ASP A CA 1
ATOM 3325 C C . ASP A 1 408 ? 24.223 14.269 -18.921 1.00 27.62 408 ASP A C 1
ATOM 3327 O O . ASP A 1 408 ? 23.709 14.936 -19.825 1.00 27.62 408 ASP A O 1
ATOM 3331 N N . PRO A 1 409 ? 25.311 14.735 -18.269 1.00 25.45 409 PRO A N 1
ATOM 3332 C CA . PRO A 1 409 ? 25.855 16.090 -18.463 1.00 25.45 409 PRO A CA 1
ATOM 3333 C C . PRO A 1 409 ? 26.458 16.421 -19.843 1.00 25.45 409 PRO A C 1
ATOM 3335 O O . PRO A 1 409 ? 27.242 17.366 -19.936 1.00 25.45 409 PRO A O 1
ATOM 3338 N N . LEU A 1 410 ? 26.143 15.680 -20.908 1.00 29.89 410 LEU A N 1
ATOM 3339 C CA . LEU A 1 410 ? 26.759 15.847 -22.229 1.00 29.89 410 LEU A CA 1
ATOM 3340 C C . LEU A 1 410 ? 25.814 16.241 -23.372 1.00 29.89 410 LEU A C 1
ATOM 3342 O O . LEU A 1 410 ? 26.319 16.583 -24.434 1.00 29.89 410 LEU A O 1
ATOM 3346 N N . ASP A 1 411 ? 24.499 16.322 -23.161 1.00 30.69 411 ASP A N 1
ATOM 3347 C CA . ASP A 1 411 ? 23.553 16.706 -24.222 1.00 30.69 411 ASP A CA 1
ATOM 3348 C C . ASP A 1 411 ? 22.687 17.897 -23.792 1.00 30.69 411 ASP A C 1
ATOM 3350 O O . ASP A 1 411 ? 21.657 17.705 -23.155 1.00 30.69 411 ASP A O 1
ATOM 3354 N N . CYS A 1 412 ? 23.106 19.129 -24.117 1.00 25.86 412 CYS A N 1
ATOM 3355 C CA . CYS A 1 412 ? 22.249 20.331 -24.093 1.00 25.86 412 CYS A CA 1
ATOM 3356 C C . CYS A 1 412 ? 22.954 21.545 -24.733 1.00 25.86 412 CYS A C 1
ATOM 3358 O O . CYS A 1 412 ? 23.336 22.488 -24.043 1.00 25.86 412 CYS A O 1
ATOM 3360 N N . TRP A 1 413 ? 23.146 21.539 -26.053 1.00 25.16 413 TRP A N 1
ATOM 3361 C CA . TRP A 1 413 ? 23.420 22.760 -26.821 1.00 25.16 413 TRP A CA 1
ATOM 3362 C C . TRP A 1 413 ? 22.535 22.750 -28.062 1.00 25.16 413 TRP A C 1
ATOM 3364 O O . TRP A 1 413 ? 22.864 22.068 -29.020 1.00 25.16 413 TRP A O 1
ATOM 3374 N N . GLU A 1 414 ? 21.417 23.475 -28.020 1.00 27.25 414 GLU A N 1
ATOM 3375 C CA . GLU A 1 414 ? 20.924 24.316 -29.119 1.00 27.25 414 GLU A CA 1
ATOM 3376 C C . GLU A 1 414 ? 19.669 25.090 -28.667 1.00 27.25 414 GLU A C 1
ATOM 3378 O O . GLU A 1 414 ? 18.790 24.559 -27.994 1.00 27.25 414 GLU A O 1
ATOM 3383 N N . ASP A 1 415 ? 19.644 26.371 -29.042 1.00 26.89 415 ASP A N 1
ATOM 3384 C CA . ASP A 1 415 ? 18.518 27.314 -29.039 1.00 26.89 415 ASP A CA 1
ATOM 3385 C C . ASP A 1 415 ? 18.061 27.983 -27.725 1.00 26.89 415 ASP A C 1
ATOM 3387 O O . ASP A 1 415 ? 17.021 27.679 -27.147 1.00 26.89 415 ASP A O 1
ATOM 3391 N N . ALA A 1 416 ? 18.757 29.070 -27.364 1.00 26.91 416 ALA A N 1
ATOM 3392 C CA . ALA A 1 416 ? 18.137 30.213 -26.686 1.00 26.91 416 ALA A CA 1
ATOM 3393 C C . ALA A 1 416 ? 18.703 31.541 -27.224 1.00 26.91 416 ALA A C 1
ATOM 3395 O O . ALA A 1 416 ? 19.798 31.980 -26.870 1.00 26.91 416 ALA A O 1
ATOM 3396 N N . THR A 1 417 ? 17.945 32.189 -28.108 1.00 28.28 417 THR A N 1
ATOM 3397 C CA . THR A 1 417 ? 18.156 33.577 -28.537 1.00 28.28 417 THR A CA 1
ATOM 3398 C C . THR A 1 417 ? 17.382 34.536 -27.629 1.00 28.28 417 THR A C 1
ATOM 3400 O O . THR A 1 417 ? 16.167 34.393 -27.520 1.00 28.28 417 THR A O 1
ATOM 3403 N N . GLY A 1 418 ? 18.051 35.564 -27.092 1.00 26.94 418 GLY A N 1
ATOM 3404 C CA . GLY A 1 418 ? 17.411 36.831 -26.699 1.00 26.94 418 GLY A CA 1
ATOM 3405 C C . GLY A 1 418 ? 17.416 37.189 -25.208 1.00 26.94 418 GLY A C 1
ATOM 3406 O O . GLY A 1 418 ? 16.491 36.840 -24.490 1.00 26.94 418 GLY A O 1
ATOM 3407 N N . ASP A 1 419 ? 18.456 37.935 -24.816 1.00 25.09 419 ASP A N 1
ATOM 3408 C CA . ASP A 1 419 ? 18.520 39.070 -23.873 1.00 25.09 419 ASP A CA 1
ATOM 3409 C C . ASP A 1 419 ? 17.667 39.096 -22.582 1.00 25.09 419 ASP A C 1
ATOM 3411 O O . ASP A 1 419 ? 16.488 39.423 -22.612 1.00 25.09 419 ASP A O 1
ATOM 3415 N N . GLU A 1 420 ? 18.328 38.992 -21.417 1.00 26.55 420 GLU A N 1
ATOM 3416 C CA . GLU A 1 420 ? 18.646 40.174 -20.585 1.00 26.55 420 GLU A CA 1
ATOM 3417 C C . GLU A 1 420 ? 19.727 39.884 -19.511 1.00 26.55 420 GLU A C 1
ATOM 3419 O O . GLU A 1 420 ? 19.834 38.806 -18.934 1.00 26.55 420 GLU A O 1
ATOM 3424 N N . LEU A 1 421 ? 20.598 40.876 -19.307 1.00 26.33 421 LEU A N 1
ATOM 3425 C CA . LEU A 1 421 ? 21.883 40.862 -18.596 1.00 26.33 421 LEU A CA 1
ATOM 3426 C C . LEU A 1 421 ? 21.844 40.538 -17.085 1.00 26.33 421 LEU A C 1
ATOM 3428 O O . LEU A 1 421 ? 21.261 41.296 -16.322 1.00 26.33 421 LEU A O 1
ATOM 3432 N N . THR A 1 422 ? 22.702 39.608 -16.630 1.00 28.19 422 THR A N 1
ATOM 3433 C CA . THR A 1 422 ? 23.615 39.811 -15.469 1.00 28.19 422 THR A CA 1
ATOM 3434 C C . THR A 1 422 ? 24.903 38.957 -15.564 1.00 28.19 422 THR A C 1
ATOM 3436 O O . THR A 1 422 ? 25.024 37.839 -15.088 1.00 28.19 422 THR A O 1
ATOM 3439 N N . SER A 1 423 ? 25.887 39.547 -16.250 1.00 29.72 423 SER A N 1
ATOM 3440 C CA . SER A 1 423 ? 27.359 39.458 -16.132 1.00 29.72 423 SER A CA 1
ATOM 3441 C C . SER A 1 423 ? 28.100 38.194 -15.623 1.00 29.72 423 SER A C 1
ATOM 3443 O O . SER A 1 423 ? 28.348 38.028 -14.433 1.00 29.72 423 SER A O 1
ATOM 3445 N N . LYS A 1 424 ? 28.704 37.505 -16.609 1.00 35.00 424 LYS A N 1
ATOM 3446 C CA . LYS A 1 424 ? 30.144 37.168 -16.767 1.00 35.00 424 LYS A CA 1
ATOM 3447 C C . LYS A 1 424 ? 30.861 36.350 -15.671 1.00 35.00 424 LYS A C 1
ATOM 3449 O O . LYS A 1 424 ? 31.562 36.922 -14.842 1.00 35.00 424 LYS A O 1
ATOM 3454 N N . CYS A 1 425 ? 30.896 35.020 -15.839 1.00 26.66 425 CYS A N 1
ATOM 3455 C CA . CYS A 1 425 ? 32.092 34.222 -15.496 1.00 26.66 425 CYS A CA 1
ATOM 3456 C C . CYS A 1 425 ? 32.300 32.903 -16.281 1.00 26.66 425 CYS A C 1
ATOM 3458 O O . CYS A 1 425 ? 33.233 32.170 -15.975 1.00 26.66 425 CYS A O 1
ATOM 3460 N N . CYS A 1 426 ? 31.519 32.589 -17.320 1.00 31.53 426 CYS A N 1
ATOM 3461 C CA . CYS A 1 426 ? 31.694 31.333 -18.066 1.00 31.53 426 CYS A CA 1
ATOM 3462 C C . CYS A 1 426 ? 31.903 31.591 -19.559 1.00 31.53 426 CYS A C 1
ATOM 3464 O O . CYS A 1 426 ? 30.936 31.697 -20.301 1.00 31.53 426 CYS A O 1
ATOM 3466 N N . ALA A 1 427 ? 33.164 31.722 -19.985 1.00 33.41 427 ALA A N 1
ATOM 3467 C CA . ALA A 1 427 ? 33.605 31.443 -21.358 1.00 33.41 427 ALA A CA 1
ATOM 3468 C C . ALA A 1 427 ? 35.135 31.585 -21.472 1.00 33.41 427 ALA A C 1
ATOM 3470 O O . ALA A 1 427 ? 35.632 32.697 -21.658 1.00 33.41 427 ALA A O 1
ATOM 3471 N N . LYS A 1 428 ? 35.869 30.465 -21.357 1.00 27.66 428 LYS A N 1
ATOM 3472 C CA . LYS A 1 428 ? 37.086 30.104 -22.128 1.00 27.66 428 LYS A CA 1
ATOM 3473 C C . LYS A 1 428 ? 37.786 28.890 -21.506 1.00 27.66 428 LYS A C 1
ATOM 3475 O O . LYS A 1 428 ? 38.096 28.881 -20.320 1.00 27.66 428 LYS A O 1
ATOM 3480 N N . SER A 1 429 ? 38.117 27.917 -22.348 1.00 33.72 429 SER A N 1
ATOM 3481 C CA . SER A 1 429 ? 38.863 26.676 -22.090 1.00 33.72 429 SER A CA 1
ATOM 3482 C C . SER A 1 429 ? 40.363 26.878 -21.786 1.00 33.72 429 SER A C 1
ATOM 3484 O O . SER A 1 429 ? 41.205 26.064 -22.154 1.00 33.72 429 SER A O 1
ATOM 3486 N N . SER A 1 430 ? 40.734 27.952 -21.085 1.00 35.91 430 SER A N 1
ATOM 3487 C CA . SER A 1 430 ? 42.107 28.147 -20.606 1.00 35.91 430 SER A CA 1
ATOM 3488 C C . SER A 1 430 ? 42.140 29.118 -19.422 1.00 35.91 430 SER A C 1
ATOM 3490 O O . SER A 1 430 ? 42.163 30.335 -19.613 1.00 35.91 430 SER A O 1
ATOM 3492 N N . CYS A 1 431 ? 42.171 28.600 -18.195 1.00 30.02 431 CYS A N 1
ATOM 3493 C CA . CYS A 1 431 ? 42.475 29.395 -17.006 1.00 30.02 431 CYS A CA 1
ATOM 3494 C C . CYS A 1 431 ? 43.819 28.913 -16.440 1.00 30.02 431 CYS A C 1
ATOM 3496 O O . CYS A 1 431 ? 43.927 27.773 -15.997 1.00 30.02 431 CYS A O 1
ATOM 3498 N N . ARG A 1 432 ? 44.867 29.745 -16.509 1.00 36.31 432 ARG A N 1
ATOM 3499 C CA . ARG A 1 432 ? 46.152 29.484 -15.838 1.00 36.31 432 ARG A CA 1
ATOM 3500 C C . ARG A 1 432 ? 46.104 30.102 -14.440 1.00 36.31 432 ARG A C 1
ATOM 3502 O O . ARG A 1 432 ? 45.828 31.289 -14.312 1.00 36.31 432 ARG A O 1
ATOM 3509 N N . MET A 1 433 ? 46.380 29.299 -13.411 1.00 36.28 433 MET A N 1
ATOM 3510 C CA . MET A 1 433 ? 46.288 29.682 -11.989 1.00 36.28 433 MET A CA 1
ATOM 3511 C C . MET A 1 433 ? 47.445 30.566 -11.477 1.00 36.28 433 MET A C 1
ATOM 3513 O O . MET A 1 433 ? 47.512 30.835 -10.283 1.00 36.28 433 MET A O 1
ATOM 3517 N N . SER A 1 434 ? 48.357 31.029 -12.334 1.00 36.00 434 SER A N 1
ATOM 3518 C CA . SER A 1 434 ? 49.607 31.674 -11.903 1.00 36.00 434 SER A CA 1
ATOM 3519 C C . SER A 1 434 ? 49.477 33.116 -11.398 1.00 36.00 434 SER A C 1
ATOM 3521 O O . SER A 1 434 ? 50.425 33.602 -10.794 1.00 36.00 434 SER A O 1
ATOM 3523 N N . ASP A 1 435 ? 48.344 33.801 -11.601 1.00 36.44 435 ASP A N 1
ATOM 3524 C CA . ASP A 1 435 ? 48.294 35.270 -11.458 1.00 36.44 435 ASP A CA 1
ATOM 3525 C C . ASP A 1 435 ? 47.117 35.822 -10.626 1.00 36.44 435 ASP A C 1
ATOM 3527 O O . ASP A 1 435 ? 46.730 36.980 -10.790 1.00 36.44 435 ASP A O 1
ATOM 3531 N N . LEU A 1 436 ? 46.528 35.037 -9.713 1.00 35.72 436 LEU A N 1
ATOM 3532 C CA . LEU A 1 436 ? 45.417 35.505 -8.866 1.00 35.72 436 LEU A CA 1
ATOM 3533 C C . LEU A 1 436 ? 45.800 35.654 -7.376 1.00 35.72 436 LEU A C 1
ATOM 3535 O O . LEU A 1 436 ? 46.481 34.787 -6.831 1.00 35.72 436 LEU A O 1
ATOM 3539 N N . PRO A 1 437 ? 45.334 36.714 -6.677 1.00 40.34 437 PRO A N 1
ATOM 3540 C CA . PRO A 1 437 ? 45.503 36.854 -5.228 1.00 40.34 437 PRO A CA 1
ATOM 3541 C C . PRO A 1 437 ? 44.810 35.722 -4.447 1.00 40.34 437 PRO A C 1
ATOM 3543 O O . PRO A 1 437 ? 43.732 35.272 -4.832 1.00 40.34 437 PRO A O 1
ATOM 3546 N N . LEU A 1 438 ? 45.368 35.332 -3.290 1.00 39.84 438 LEU A N 1
ATOM 3547 C CA . LEU A 1 438 ? 44.912 34.193 -2.465 1.00 39.84 438 LEU A CA 1
ATOM 3548 C C . LEU A 1 438 ? 43.404 34.174 -2.129 1.00 39.84 438 LEU A C 1
ATOM 3550 O O . LEU A 1 438 ? 42.816 33.102 -1.981 1.00 39.84 438 LEU A O 1
ATOM 3554 N N . ALA A 1 439 ? 42.761 35.339 -2.023 1.00 36.91 439 ALA A N 1
ATOM 3555 C CA . ALA A 1 439 ? 41.327 35.442 -1.743 1.00 36.91 439 ALA A CA 1
ATOM 3556 C C . ALA A 1 439 ? 40.443 35.043 -2.946 1.00 36.91 439 ALA A C 1
ATOM 3558 O O . ALA A 1 439 ? 39.293 34.640 -2.774 1.00 36.91 439 ALA A O 1
ATOM 3559 N N . SER A 1 440 ? 40.975 35.129 -4.166 1.00 38.12 440 SER A N 1
ATOM 3560 C CA . SER A 1 440 ? 40.279 34.821 -5.421 1.00 38.12 440 SER A CA 1
ATOM 3561 C C . SER A 1 440 ? 40.334 33.327 -5.761 1.00 38.12 440 SER A C 1
ATOM 3563 O O . SER A 1 440 ? 39.370 32.780 -6.294 1.00 38.12 440 SER A O 1
ATOM 3565 N N . THR A 1 441 ? 41.420 32.642 -5.394 1.00 39.16 441 THR A N 1
ATOM 3566 C CA . THR A 1 441 ? 41.578 31.181 -5.528 1.00 39.16 441 THR A CA 1
ATOM 3567 C C . THR A 1 441 ? 40.581 30.401 -4.670 1.00 39.16 441 THR A C 1
ATOM 3569 O O . THR A 1 441 ? 40.082 29.364 -5.102 1.00 39.16 441 THR A O 1
ATOM 3572 N N . HIS A 1 442 ? 40.210 30.933 -3.501 1.00 36.62 442 HIS A N 1
ATOM 3573 C CA . HIS A 1 442 ? 39.267 30.283 -2.585 1.00 36.62 442 HIS A CA 1
ATOM 3574 C C . HIS A 1 442 ? 37.832 30.225 -3.144 1.00 36.62 442 HIS A C 1
ATOM 3576 O O . HIS A 1 442 ? 37.141 29.223 -2.983 1.00 36.62 442 HIS A O 1
ATOM 3582 N N . LYS A 1 443 ? 37.394 31.266 -3.869 1.00 35.00 443 LYS A N 1
ATOM 3583 C CA . LYS A 1 443 ? 36.072 31.281 -4.524 1.00 35.00 443 LYS A CA 1
ATOM 3584 C C . LYS A 1 443 ? 35.998 30.350 -5.735 1.00 35.00 443 LYS A C 1
ATOM 3586 O O . LYS A 1 443 ? 34.942 29.783 -5.990 1.00 35.00 443 LYS A O 1
ATOM 3591 N N . CYS A 1 444 ? 37.105 30.164 -6.455 1.00 31.47 444 CYS A N 1
ATOM 3592 C CA . CYS A 1 444 ? 37.149 29.285 -7.625 1.00 31.47 444 CYS A CA 1
ATOM 3593 C C . CYS A 1 444 ? 37.080 27.796 -7.225 1.00 31.47 444 CYS A C 1
ATOM 3595 O O . CYS A 1 444 ? 36.354 27.021 -7.840 1.00 31.47 444 CYS A O 1
ATOM 3597 N N . LEU A 1 445 ? 37.751 27.410 -6.132 1.00 36.72 445 LEU A N 1
ATOM 3598 C CA . LEU A 1 445 ? 37.730 26.035 -5.611 1.00 36.72 445 LEU A CA 1
ATOM 3599 C C . LEU A 1 445 ? 36.350 25.605 -5.080 1.00 36.72 445 LEU A C 1
ATOM 3601 O O . LEU A 1 445 ? 35.963 24.455 -5.284 1.00 36.72 445 LEU A O 1
ATOM 3605 N N . ASN A 1 446 ? 35.582 26.528 -4.490 1.00 37.25 446 ASN A N 1
ATOM 3606 C CA . ASN A 1 446 ? 34.189 26.267 -4.102 1.00 37.25 446 ASN A CA 1
ATOM 3607 C C . ASN A 1 446 ? 33.237 26.182 -5.304 1.00 37.25 446 ASN A C 1
ATOM 3609 O O . ASN A 1 446 ? 32.246 25.466 -5.241 1.00 37.25 446 ASN A O 1
ATOM 3613 N N . CYS A 1 447 ? 33.538 26.873 -6.408 1.00 32.34 447 CYS A N 1
ATOM 3614 C CA . CYS A 1 447 ? 32.713 26.834 -7.618 1.00 32.34 447 CYS A CA 1
ATOM 3615 C C . CYS A 1 447 ? 32.917 25.532 -8.423 1.00 32.34 447 CYS A C 1
ATOM 3617 O O . CYS A 1 447 ? 31.988 25.069 -9.076 1.00 32.34 447 CYS A O 1
ATOM 3619 N N . CYS A 1 448 ? 34.097 24.903 -8.325 1.00 32.09 448 CYS A N 1
ATOM 3620 C CA . CYS A 1 448 ? 34.429 23.649 -9.018 1.00 32.09 448 CYS A CA 1
ATOM 3621 C C . CYS A 1 448 ? 34.249 22.366 -8.176 1.00 32.09 448 CYS A C 1
ATOM 3623 O O . CYS A 1 448 ? 34.539 21.281 -8.672 1.00 32.09 448 CYS A O 1
ATOM 3625 N N . GLY A 1 449 ? 33.796 22.453 -6.918 1.00 33.00 449 GLY A N 1
ATOM 3626 C CA . GLY A 1 449 ? 33.399 21.283 -6.114 1.00 33.00 449 GLY A CA 1
ATOM 3627 C C . GLY A 1 449 ? 34.523 20.340 -5.647 1.00 33.00 449 GLY A C 1
ATOM 3628 O O . GLY A 1 449 ? 34.241 19.203 -5.281 1.00 33.00 449 GLY A O 1
ATOM 3629 N N . ILE A 1 450 ? 35.790 20.772 -5.631 1.00 38.00 450 ILE A N 1
ATOM 3630 C CA . ILE A 1 450 ? 36.946 19.876 -5.393 1.00 38.00 450 ILE A CA 1
ATOM 3631 C C . ILE A 1 450 ? 37.243 19.621 -3.894 1.00 38.00 450 ILE A C 1
ATOM 3633 O O . ILE A 1 450 ? 37.992 18.706 -3.565 1.00 38.00 450 ILE A O 1
ATOM 3637 N N . MET A 1 451 ? 36.642 20.356 -2.952 1.00 31.64 451 MET A N 1
ATOM 3638 C CA . MET A 1 451 ? 36.989 20.271 -1.518 1.00 31.64 451 MET A CA 1
ATOM 3639 C C . MET A 1 451 ? 35.775 20.064 -0.604 1.00 31.64 451 MET A C 1
ATOM 3641 O O . MET A 1 451 ? 35.512 20.876 0.272 1.00 31.64 451 MET A O 1
ATOM 3645 N N . HIS A 1 452 ? 35.043 18.959 -0.749 1.00 31.73 452 HIS A N 1
ATOM 3646 C CA . HIS A 1 452 ? 34.147 18.490 0.316 1.00 31.73 452 HIS A CA 1
ATOM 3647 C C . HIS A 1 452 ? 34.479 17.037 0.663 1.00 31.73 452 HIS A C 1
ATOM 3649 O O . HIS A 1 452 ? 34.047 16.103 -0.006 1.00 31.73 452 HIS A O 1
ATOM 3655 N N . GLY A 1 453 ? 35.282 16.857 1.715 1.00 32.00 453 GLY A N 1
ATOM 3656 C CA . GLY A 1 453 ? 35.622 15.527 2.223 1.00 32.00 453 GLY A CA 1
ATOM 3657 C C . GLY A 1 453 ? 36.612 15.457 3.386 1.00 32.00 453 GLY A C 1
ATOM 3658 O O . GLY A 1 453 ? 36.814 14.363 3.901 1.00 32.00 453 GLY A O 1
ATOM 3659 N N . ILE A 1 454 ? 37.240 16.559 3.824 1.00 29.47 454 ILE A N 1
ATOM 3660 C CA . ILE A 1 454 ? 38.234 16.512 4.915 1.00 29.47 454 ILE A CA 1
ATOM 3661 C C . ILE A 1 454 ? 38.214 17.806 5.753 1.00 29.47 454 ILE A C 1
ATOM 3663 O O . ILE A 1 454 ? 39.15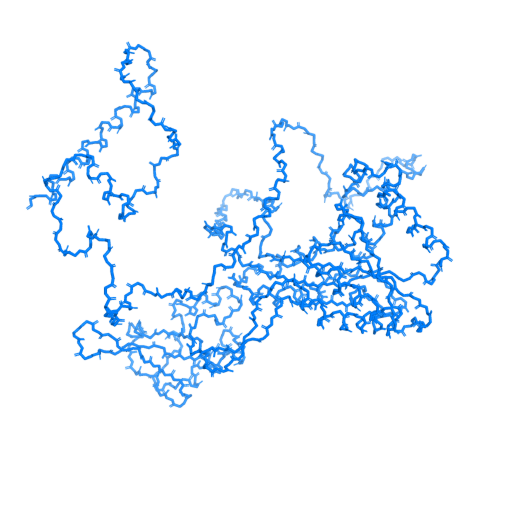5 18.586 5.694 1.00 29.47 454 ILE A O 1
ATOM 3667 N N . CYS A 1 455 ? 37.149 18.052 6.524 1.00 27.33 455 CYS A N 1
ATOM 3668 C CA . CYS A 1 455 ? 37.202 18.733 7.835 1.00 27.33 455 CYS A CA 1
ATOM 3669 C C . CYS A 1 455 ? 35.785 18.927 8.405 1.00 27.33 455 CYS A C 1
ATOM 3671 O O . CYS A 1 455 ? 34.969 19.654 7.854 1.00 27.33 455 CYS A O 1
ATOM 3673 N N . GLY A 1 456 ? 35.484 18.277 9.531 1.00 28.50 456 GLY A N 1
ATOM 3674 C CA . GLY A 1 456 ? 34.288 18.554 10.330 1.00 28.50 456 GLY A CA 1
ATOM 3675 C C . GLY A 1 456 ? 34.562 19.679 11.322 1.00 28.50 456 GLY A C 1
ATOM 3676 O O . GLY A 1 456 ? 34.826 19.403 12.488 1.00 28.50 456 GLY A O 1
ATOM 3677 N N . VAL A 1 457 ? 34.560 20.928 10.852 1.00 26.97 457 VAL A N 1
ATOM 3678 C CA . VAL A 1 457 ? 34.600 22.120 11.714 1.00 26.97 457 VAL A CA 1
ATOM 3679 C C . VAL A 1 457 ? 33.602 23.139 11.168 1.00 26.97 457 VAL A C 1
ATOM 3681 O O . VAL A 1 457 ? 33.784 23.637 10.058 1.00 26.97 457 VAL A O 1
ATOM 3684 N N . GLU A 1 458 ? 32.553 23.433 11.937 1.00 25.95 458 GLU A N 1
ATOM 3685 C CA . GLU A 1 458 ? 31.680 24.590 11.717 1.00 25.95 458 GLU A CA 1
ATOM 3686 C C . GLU A 1 458 ? 32.469 25.874 12.005 1.00 25.95 458 GLU A C 1
ATOM 3688 O O . GLU A 1 458 ? 33.121 25.993 13.044 1.00 25.95 458 GLU A O 1
ATOM 3693 N N . TRP A 1 459 ? 32.442 26.824 11.069 1.00 28.28 459 TRP A N 1
ATOM 3694 C CA . TRP A 1 459 ? 33.041 28.146 11.240 1.00 28.28 459 TRP A CA 1
ATOM 3695 C C . TRP A 1 459 ? 31.923 29.183 11.304 1.00 28.28 459 TRP A C 1
ATOM 3697 O O . TRP A 1 459 ? 31.396 29.584 10.267 1.00 28.28 459 TRP A O 1
ATOM 3707 N N . ASP A 1 460 ? 31.582 29.603 12.522 1.00 27.34 460 ASP A N 1
ATOM 3708 C CA . ASP A 1 460 ? 30.695 30.740 12.761 1.00 27.34 460 ASP A CA 1
ATOM 3709 C C . ASP A 1 460 ? 31.355 32.070 12.369 1.00 27.34 460 ASP A C 1
ATOM 3711 O O . ASP A 1 460 ? 32.578 32.239 12.369 1.00 27.34 460 ASP A O 1
ATOM 3715 N N . GLU A 1 461 ? 30.489 33.012 12.007 1.00 28.78 461 GLU A N 1
ATOM 3716 C CA . GLU A 1 461 ? 30.757 34.278 11.336 1.00 28.78 461 GLU A CA 1
ATOM 3717 C C . GLU A 1 461 ? 31.927 35.103 11.910 1.00 28.78 461 GLU A C 1
ATOM 3719 O O . GLU A 1 461 ? 32.022 35.423 13.098 1.00 28.78 461 GLU A O 1
ATOM 3724 N N . LEU A 1 462 ? 32.802 35.537 10.998 1.00 27.39 462 LEU A N 1
ATOM 3725 C CA . LEU A 1 462 ? 33.873 36.499 11.244 1.00 27.39 462 LEU A CA 1
ATOM 3726 C C . LEU A 1 462 ? 33.297 37.861 11.659 1.00 27.39 462 LEU A C 1
ATOM 3728 O O . LEU A 1 462 ? 32.934 38.677 10.811 1.00 27.39 462 LEU A O 1
ATOM 3732 N N . SER A 1 463 ? 33.316 38.155 12.961 1.00 26.02 463 SER A N 1
ATOM 3733 C CA . SER A 1 463 ? 33.287 39.538 13.434 1.00 26.02 463 SER A CA 1
ATOM 3734 C C . SER A 1 463 ? 34.691 40.149 13.357 1.00 26.02 463 SER A C 1
ATOM 3736 O O . SER A 1 463 ? 35.708 39.567 13.739 1.00 26.02 463 SER A O 1
ATOM 3738 N N . SER A 1 464 ? 34.747 41.342 12.784 1.00 30.95 464 SER A N 1
ATOM 3739 C CA . SER A 1 464 ? 35.932 42.171 12.619 1.00 30.95 464 SER A CA 1
ATOM 3740 C C . SER A 1 464 ? 36.559 42.534 13.969 1.00 30.95 464 SER A C 1
ATOM 3742 O O . SER A 1 464 ? 35.961 43.325 14.694 1.00 30.95 464 SER A O 1
ATOM 3744 N N . ASN A 1 465 ? 37.744 41.990 14.285 1.00 28.34 465 ASN A N 1
ATOM 3745 C CA . ASN A 1 465 ? 38.898 42.686 14.892 1.00 28.34 465 ASN A CA 1
ATOM 3746 C C . ASN A 1 465 ? 40.020 41.703 15.310 1.00 28.34 465 ASN A C 1
ATOM 3748 O O . ASN A 1 465 ? 39.840 40.912 16.222 1.00 28.34 465 ASN A O 1
ATOM 3752 N N . GLY A 1 466 ? 41.194 41.831 14.672 1.00 27.86 466 GLY A N 1
ATOM 3753 C CA . GLY A 1 466 ? 42.546 41.621 15.233 1.00 27.86 466 GLY A CA 1
ATOM 3754 C C . GLY A 1 466 ? 42.914 40.298 15.933 1.00 27.86 466 GLY A C 1
ATOM 3755 O O . GLY A 1 466 ? 42.539 40.059 17.073 1.00 27.86 466 GLY A O 1
ATOM 3756 N N . PHE A 1 467 ? 43.802 39.518 15.306 1.00 26.05 467 PHE A N 1
ATOM 3757 C CA . PHE A 1 467 ? 44.529 38.400 15.927 1.00 26.05 467 PHE A CA 1
ATOM 3758 C C . PHE A 1 467 ? 45.643 38.880 16.876 1.00 26.05 467 PHE A C 1
ATOM 3760 O O . PHE A 1 467 ? 46.510 39.645 16.455 1.00 26.05 467 PHE A O 1
ATOM 3767 N N . ASP A 1 468 ? 45.700 38.321 18.088 1.00 28.17 468 ASP A N 1
ATOM 3768 C CA . ASP A 1 468 ? 46.956 38.062 18.809 1.00 28.17 468 ASP A CA 1
ATOM 3769 C C . ASP A 1 468 ? 46.760 36.860 19.756 1.00 28.17 468 ASP A C 1
ATOM 3771 O O . ASP A 1 468 ? 45.975 36.929 20.702 1.00 28.17 468 ASP A O 1
ATOM 3775 N N . ILE A 1 469 ? 47.442 35.733 19.509 1.00 27.61 469 ILE A N 1
ATOM 3776 C CA . ILE A 1 469 ? 47.511 34.612 20.462 1.00 27.61 469 ILE A CA 1
ATOM 3777 C C . ILE A 1 469 ? 48.980 34.275 20.705 1.00 27.61 469 ILE A C 1
ATOM 3779 O O . ILE A 1 469 ? 49.701 33.786 19.833 1.00 27.61 469 ILE A O 1
ATOM 3783 N N . ARG A 1 470 ? 49.417 34.536 21.940 1.00 25.48 470 ARG A N 1
ATOM 3784 C CA . ARG A 1 470 ? 50.740 34.188 22.459 1.00 25.48 470 ARG A CA 1
ATOM 3785 C C . ARG A 1 470 ? 50.887 32.674 22.623 1.00 25.48 470 ARG A C 1
ATOM 3787 O O . ARG A 1 470 ? 49.997 31.996 23.126 1.00 25.48 470 ARG A O 1
ATOM 3794 N N . LYS A 1 471 ? 52.079 32.175 22.282 1.00 36.94 471 LYS A N 1
ATOM 3795 C CA . LYS A 1 471 ? 52.566 30.823 22.590 1.00 36.94 471 LYS A CA 1
ATOM 3796 C C . LYS A 1 471 ? 52.695 30.614 24.103 1.00 36.94 471 LYS A C 1
ATOM 3798 O O . LYS A 1 471 ? 53.581 31.205 24.715 1.00 36.94 471 LYS A O 1
ATOM 3803 N N . SER A 1 472 ? 51.934 29.680 24.663 1.00 28.84 472 SER A N 1
ATOM 3804 C CA . SER A 1 472 ? 52.364 28.900 25.831 1.00 28.84 472 SER A CA 1
ATOM 3805 C C . SER A 1 472 ? 51.467 27.675 26.021 1.00 28.84 472 SER A C 1
ATOM 3807 O O . SER A 1 472 ? 50.251 27.809 26.034 1.00 28.84 472 SER A O 1
ATOM 3809 N N . SER A 1 473 ? 52.123 26.519 26.183 1.00 37.84 473 SER A N 1
ATOM 3810 C CA . SER A 1 473 ? 51.624 25.176 26.531 1.00 37.84 473 SER A CA 1
ATOM 3811 C C . SER A 1 473 ? 50.723 24.448 25.523 1.00 37.84 473 SER A C 1
ATOM 3813 O O . SER A 1 473 ? 49.509 24.402 25.684 1.00 37.84 473 SER A O 1
ATOM 3815 N N . LEU A 1 474 ? 51.340 23.765 24.552 1.00 34.50 474 LEU A N 1
ATOM 3816 C CA . LEU A 1 474 ? 50.741 22.608 23.875 1.00 34.50 474 LEU A CA 1
ATOM 3817 C C . LEU A 1 474 ? 51.492 21.335 24.288 1.00 34.50 474 LEU A C 1
ATOM 3819 O O . LEU A 1 474 ? 52.709 21.349 24.470 1.00 34.50 474 LEU A O 1
ATOM 3823 N N . SER A 1 475 ? 50.737 20.253 24.479 1.00 44.22 475 SER A N 1
ATOM 3824 C CA . SER A 1 475 ? 51.232 18.921 24.834 1.00 44.22 475 SER A CA 1
ATOM 3825 C C . SER A 1 475 ? 51.992 18.266 23.670 1.00 44.22 475 SER A C 1
ATOM 3827 O O . SER A 1 475 ? 51.894 18.692 22.518 1.00 44.22 475 SER A O 1
ATOM 3829 N N . SER A 1 476 ? 52.728 17.188 23.954 1.00 39.34 476 SER A N 1
ATOM 3830 C CA . SER A 1 476 ? 53.518 16.432 22.967 1.00 39.34 476 SER A CA 1
ATOM 3831 C C . SER A 1 476 ? 52.706 15.911 21.767 1.00 39.34 476 SER A C 1
ATOM 3833 O O . SER A 1 476 ? 53.268 15.770 20.683 1.00 39.34 476 SER A O 1
ATOM 3835 N N . GLN A 1 477 ? 51.391 15.702 21.913 1.00 38.94 477 GLN A N 1
ATOM 3836 C CA . GLN A 1 477 ? 50.483 15.362 20.805 1.00 38.94 477 GLN A CA 1
ATOM 3837 C C . GLN A 1 477 ? 50.161 16.563 19.896 1.00 38.94 477 GLN A C 1
ATOM 3839 O O . GLN A 1 477 ? 50.047 16.396 18.683 1.00 38.94 477 GLN A O 1
ATOM 3844 N N . GLY A 1 478 ? 50.103 17.786 20.436 1.00 37.12 478 GLY A N 1
ATOM 3845 C CA . GLY A 1 478 ? 49.907 19.006 19.641 1.00 37.12 478 GLY A CA 1
ATOM 3846 C C . GLY A 1 478 ? 51.111 19.344 18.754 1.00 37.12 478 GLY A C 1
ATOM 3847 O O . GLY A 1 478 ? 50.951 19.838 17.640 1.00 37.12 478 GLY A O 1
ATOM 3848 N N . GLN A 1 479 ? 52.323 19.000 19.203 1.00 40.34 479 GLN A N 1
ATOM 3849 C CA . GLN A 1 479 ? 53.546 19.174 18.413 1.00 40.34 479 GLN A CA 1
ATOM 3850 C C . GLN A 1 479 ? 53.629 18.179 17.236 1.00 40.34 479 GLN A C 1
ATOM 3852 O O . GLN A 1 479 ? 54.156 18.520 16.180 1.00 40.34 479 GLN A O 1
ATOM 3857 N N . GLN A 1 480 ? 53.078 16.967 17.390 1.00 40.62 480 GLN A N 1
ATOM 3858 C CA . GLN A 1 480 ? 53.017 15.962 16.318 1.00 40.62 480 GLN A CA 1
ATOM 3859 C C . GLN A 1 480 ? 52.023 16.348 15.213 1.00 40.62 480 GLN A C 1
ATOM 3861 O O . GLN A 1 480 ? 52.309 16.125 14.038 1.00 40.62 480 GLN A O 1
ATOM 3866 N N . PHE A 1 481 ? 50.908 16.992 15.568 1.00 37.34 481 PHE A N 1
ATOM 3867 C CA . PHE A 1 481 ? 49.905 17.447 14.600 1.00 37.34 481 PHE A CA 1
ATOM 3868 C C . PHE A 1 481 ? 50.405 18.626 13.748 1.00 37.34 481 PHE A C 1
ATOM 3870 O O . PHE A 1 481 ? 50.240 18.628 12.531 1.00 37.34 481 PHE A O 1
ATOM 3877 N N . LEU A 1 482 ? 51.110 19.583 14.364 1.00 39.62 482 LEU A N 1
ATOM 3878 C CA . LEU A 1 482 ? 51.751 20.700 13.656 1.00 39.62 482 LEU A CA 1
ATOM 3879 C C . LEU A 1 482 ? 52.872 20.237 12.715 1.00 39.62 482 LEU A C 1
ATOM 3881 O O . LEU A 1 482 ? 53.001 20.769 11.614 1.00 39.62 482 LEU A O 1
ATOM 3885 N N . ASN A 1 483 ? 53.642 19.218 13.107 1.00 41.19 483 ASN A N 1
ATOM 3886 C CA . ASN A 1 483 ? 54.664 18.637 12.235 1.00 41.19 483 ASN A CA 1
ATOM 3887 C C . ASN A 1 483 ? 54.035 17.908 11.035 1.00 41.19 483 ASN A C 1
ATOM 3889 O O . ASN A 1 483 ? 54.498 18.106 9.918 1.00 41.19 483 ASN A O 1
ATOM 3893 N N . ALA A 1 484 ? 52.940 17.159 11.228 1.00 40.53 484 ALA A N 1
ATOM 3894 C CA . ALA A 1 484 ? 52.213 16.506 10.132 1.00 40.53 484 ALA A CA 1
ATOM 3895 C C . ALA A 1 484 ? 51.593 17.513 9.144 1.00 40.53 484 ALA A C 1
ATOM 3897 O O . ALA A 1 484 ? 51.567 17.276 7.935 1.00 40.53 484 ALA A O 1
ATOM 3898 N N . GLN A 1 485 ? 51.146 18.668 9.645 1.00 39.12 485 GLN A N 1
ATOM 3899 C CA . GLN A 1 485 ? 50.598 19.749 8.826 1.00 39.12 485 GLN A CA 1
ATOM 3900 C C . GLN A 1 485 ? 51.688 20.470 8.012 1.00 39.12 485 GLN A C 1
ATOM 3902 O O . GLN A 1 485 ? 51.451 20.861 6.871 1.00 39.12 485 GLN A O 1
ATOM 3907 N N . HIS A 1 486 ? 52.905 20.585 8.556 1.00 39.41 486 HIS A N 1
ATOM 3908 C CA . HIS A 1 486 ? 54.057 21.119 7.826 1.00 39.41 486 HIS A CA 1
ATOM 3909 C C . HIS A 1 486 ? 54.538 20.158 6.725 1.00 39.41 486 HIS A C 1
ATOM 3911 O O . HIS A 1 486 ? 54.833 20.606 5.620 1.00 39.41 486 HIS A O 1
ATOM 3917 N N . THR A 1 487 ? 54.536 18.843 6.983 1.00 40.19 487 THR A N 1
ATOM 3918 C CA . THR A 1 487 ? 54.905 17.817 5.990 1.00 40.19 487 THR A CA 1
ATOM 3919 C C . THR A 1 487 ? 53.890 17.724 4.845 1.00 40.19 487 THR A C 1
ATOM 3921 O O . THR A 1 487 ? 54.286 17.590 3.693 1.00 40.19 487 THR A O 1
ATOM 3924 N N . MET A 1 488 ? 52.585 17.863 5.117 1.00 36.84 488 MET A N 1
ATOM 3925 C CA . MET A 1 488 ? 51.568 17.912 4.053 1.00 36.84 488 MET A CA 1
ATOM 3926 C C . MET A 1 488 ? 51.668 19.177 3.191 1.00 36.84 488 MET A C 1
ATOM 3928 O O . MET A 1 488 ? 51.454 19.106 1.982 1.00 36.84 488 MET A O 1
ATOM 3932 N N . ASN A 1 489 ? 52.040 20.317 3.778 1.00 37.94 489 ASN A N 1
ATOM 3933 C CA . ASN A 1 489 ? 52.252 21.547 3.015 1.00 37.94 489 ASN A CA 1
ATOM 3934 C C . ASN A 1 489 ? 53.509 21.481 2.130 1.00 37.94 489 ASN A C 1
ATOM 3936 O O . ASN A 1 489 ? 53.470 21.991 1.013 1.00 37.94 489 ASN A O 1
ATOM 3940 N N . GLU A 1 490 ? 54.586 20.816 2.570 1.00 40.19 490 GLU A N 1
ATOM 3941 C CA . GLU A 1 490 ? 55.771 20.580 1.726 1.00 40.19 490 GLU A CA 1
ATOM 3942 C C . GLU A 1 490 ? 55.483 19.604 0.575 1.00 40.19 490 GLU A C 1
ATOM 3944 O O . GLU A 1 490 ? 55.861 19.888 -0.558 1.00 40.19 490 GLU A O 1
ATOM 3949 N N . ILE A 1 491 ? 54.721 18.530 0.816 1.00 41.34 491 ILE A N 1
ATOM 3950 C CA . ILE A 1 491 ? 54.315 17.574 -0.234 1.00 41.34 491 ILE A CA 1
ATOM 3951 C C . ILE A 1 491 ? 53.410 18.247 -1.282 1.00 41.34 491 ILE A C 1
ATOM 3953 O O . ILE A 1 491 ? 53.564 18.016 -2.481 1.00 41.34 491 ILE A O 1
ATOM 3957 N N . CYS A 1 492 ? 52.498 19.130 -0.861 1.00 35.75 492 CYS A N 1
ATOM 3958 C CA . CYS A 1 492 ? 51.663 19.900 -1.788 1.00 35.75 492 CYS A CA 1
ATOM 3959 C C . CYS A 1 492 ? 52.466 20.922 -2.614 1.00 35.75 492 CYS A C 1
ATOM 3961 O O . CYS A 1 492 ? 52.153 21.132 -3.787 1.00 35.75 492 CYS A O 1
ATOM 3963 N N . LEU A 1 493 ? 53.506 21.537 -2.042 1.00 38.69 493 LEU A N 1
ATOM 3964 C CA . LEU A 1 493 ? 54.407 22.443 -2.767 1.00 38.69 493 LEU A CA 1
ATOM 3965 C C . LEU A 1 493 ? 55.292 21.686 -3.773 1.00 38.69 493 LEU A C 1
ATOM 3967 O O . LEU A 1 493 ? 55.425 22.126 -4.914 1.00 38.69 493 LEU A O 1
ATOM 3971 N N . GLU A 1 494 ? 55.806 20.513 -3.402 1.00 35.31 494 GLU A N 1
ATOM 3972 C CA . GLU A 1 494 ? 56.641 19.667 -4.267 1.00 35.31 494 GLU A CA 1
ATOM 3973 C C . GLU A 1 494 ? 55.832 19.019 -5.415 1.00 35.31 494 GLU A C 1
ATOM 3975 O O . GLU A 1 494 ? 56.325 18.877 -6.538 1.00 35.31 494 GLU A O 1
ATOM 3980 N N . CYS A 1 495 ? 54.548 18.706 -5.195 1.00 35.31 495 CYS A N 1
ATOM 3981 C CA . CYS A 1 495 ? 53.627 18.298 -6.264 1.00 35.31 495 CYS A CA 1
ATOM 3982 C C . CYS A 1 495 ? 53.299 19.444 -7.238 1.00 35.31 495 CYS A C 1
ATOM 3984 O O . CYS A 1 495 ? 53.194 19.207 -8.442 1.00 35.31 495 CYS A O 1
ATOM 3986 N N . CYS A 1 496 ? 53.177 20.683 -6.753 1.00 35.91 496 CYS A N 1
ATOM 3987 C CA . CYS A 1 496 ? 52.913 21.852 -7.599 1.00 35.91 496 CYS A CA 1
ATOM 3988 C C . CYS A 1 496 ? 54.123 22.267 -8.458 1.00 35.91 496 CYS A C 1
ATOM 3990 O O . CYS A 1 496 ? 53.944 22.656 -9.615 1.00 35.91 496 CYS A O 1
ATOM 3992 N N . GLU A 1 497 ? 55.355 22.140 -7.951 1.00 35.97 497 GLU A N 1
ATOM 3993 C CA . GLU A 1 497 ? 56.571 22.419 -8.737 1.00 35.97 497 GLU A CA 1
ATOM 3994 C C . GLU A 1 497 ? 56.838 21.366 -9.828 1.00 35.97 497 GLU A C 1
ATOM 3996 O O . GLU A 1 497 ? 57.374 21.693 -10.888 1.00 35.97 497 GLU A O 1
ATOM 4001 N N . ASN A 1 498 ? 56.416 20.113 -9.627 1.00 35.91 498 ASN A N 1
ATOM 4002 C CA . ASN A 1 498 ? 56.550 19.056 -10.639 1.00 35.91 498 ASN A CA 1
ATOM 4003 C C . ASN A 1 498 ? 55.473 19.103 -11.737 1.00 35.91 498 ASN A C 1
ATOM 4005 O O . ASN A 1 498 ? 55.656 18.497 -12.786 1.00 35.91 498 ASN A O 1
ATOM 4009 N N . LEU A 1 499 ? 54.381 19.845 -11.529 1.00 34.81 499 LEU A N 1
ATOM 4010 C CA . LEU A 1 499 ? 53.337 20.087 -12.535 1.00 34.81 499 LEU A CA 1
ATOM 4011 C C . LEU A 1 499 ? 53.615 21.320 -13.416 1.00 34.81 499 LEU A C 1
ATOM 4013 O O . LEU A 1 499 ? 52.845 21.611 -14.329 1.00 34.81 499 LEU A O 1
ATOM 4017 N N . THR A 1 500 ? 54.697 22.057 -13.142 1.00 38.81 500 THR A N 1
ATOM 4018 C CA . THR A 1 500 ? 55.088 23.278 -13.871 1.00 38.81 500 THR A CA 1
ATOM 4019 C C . THR A 1 500 ? 56.422 23.169 -14.632 1.00 38.81 500 THR A C 1
ATOM 4021 O O . THR A 1 500 ? 56.841 24.149 -15.252 1.00 38.81 500 THR A O 1
ATOM 4024 N N . LYS A 1 501 ? 57.048 21.984 -14.664 1.00 32.22 501 LYS A N 1
ATOM 4025 C CA . LYS A 1 501 ? 58.081 21.586 -15.643 1.00 32.22 501 LYS A CA 1
ATOM 4026 C C . LYS A 1 501 ? 57.472 20.656 -16.679 1.00 32.22 501 LYS A C 1
ATOM 4028 O O . LYS A 1 501 ? 57.913 20.743 -17.847 1.00 32.22 501 LYS A O 1
#

Radius of gyration: 31.87 Å; chains: 1; bounding box: 88×74×83 Å